Protein AF-0000000073467007 (afdb_homodimer)

Nearest PDB structures (foldseek):
  3umc-assembly2_D  TM=8.722E-01  e=7.192E-18  Pseudomonas aeruginosa
  8wmt-assembly1_B  TM=8.583E-01  e=3.186E-17  Bradyrhizobium mercantei
  3umg-assembly3_F  TM=8.492E-01  e=3.941E-17  Rhodococcus jostii RHA1
  3umc-assembly1_C  TM=8.334E-01  e=9.225E-17  Pseudomonas aeruginosa
  8wnh-assembly1_B  TM=8.546E-01  e=8.602E-16  Rhodococcus opacus

Foldseek 3Di:
DDPLLLVLLVQAAEEAEEPDLFFFDQLVLLLVLLLVLLVPWDFPDPLLSCLSNPQADSSVVSVQLVVQLVVVQVVCQVVQVPVLDFSLNSSLVSLLVCLQQPDADPPGPSSVSCVVPPSNVSSVRSNVGCDPVNSNVSSLSLLQTETDPCNQVLQVLCVVRHQYEYLYQHDDVSPVSHCVNHVHDHNDYHYCSNQRGHPPNLSSLVVVCVVVVADQVPRQQNYEYEYQDVSNLQSSVVSPYAYEHQAQRPDPDHADPVGDDPSHSYYDNGSNRSSVSHD/DDPLLLVLLVQAAEEAEEPDLFFFDQLVLLLVLLLVLLVPWDFPDPLLSCLSNPQADSSVVSVQLVVQLVVVQVVCQVVQVPVLDFSLNSSLVSLLVCLQQPDADPPGVSSVSCVVPPSNVSSVRSNVGCDPVNSNVSSLSLLQTETDPCNQVLQVLCVVRHQYEYLYQHDDVSPVSHCVNHVHDHPDYHYCSNQRGHPPNLSSLVVVCVVVVADQVPRQQNYEYEYQDVSNLQSSVVSPYAYEHQAQRPDPDHADPVGDDPSHSYYDNGSNRSSVSHD

Radius of gyration: 27.14 Å; Cα contacts (8 Å, |Δi|>4): 1003; chains: 2; bounding box: 66×91×52 Å

Solvent-accessible surface area (backbone atoms only — not comparable to full-atom values): 28987 Å² total; per-residue (Å²): 128,62,68,62,52,29,59,57,51,68,58,41,49,35,41,31,24,37,42,87,52,47,36,23,38,48,61,64,43,46,24,50,51,52,52,52,51,52,70,70,54,74,58,90,53,59,69,55,43,48,25,58,62,71,29,43,58,50,58,55,48,41,54,50,45,49,49,46,41,53,52,47,40,48,53,31,34,75,71,44,41,86,82,64,78,43,44,69,57,44,45,44,54,34,49,54,49,40,40,64,51,61,77,65,60,80,91,42,67,35,31,45,57,42,53,69,34,57,56,62,58,51,13,50,50,47,50,66,52,52,41,72,68,52,49,50,55,57,51,48,41,72,25,60,34,41,53,42,92,43,35,47,63,13,46,58,58,38,49,78,78,32,50,33,26,40,52,32,58,46,27,53,48,43,51,41,45,21,26,67,70,49,58,48,83,52,65,40,69,42,21,13,71,67,68,59,44,20,67,61,40,62,65,52,54,53,50,57,34,48,52,58,72,35,45,60,91,79,37,20,50,24,35,29,39,36,28,35,43,62,66,54,29,44,37,36,30,75,59,40,27,33,18,35,36,34,66,64,43,91,52,94,45,68,74,51,93,91,37,82,53,89,48,47,72,40,79,32,60,42,43,52,56,53,42,65,35,61,131,128,62,70,63,53,28,58,58,52,70,57,42,49,35,42,32,25,37,42,87,52,48,39,24,38,50,62,64,43,46,24,51,51,52,53,52,51,52,69,72,54,73,57,91,53,58,68,57,44,48,26,59,62,71,31,44,58,52,59,55,47,42,52,51,43,50,48,47,42,54,53,48,39,48,54,31,34,75,71,44,41,86,82,66,77,43,43,69,56,44,47,45,53,35,50,53,50,40,40,66,50,62,78,65,58,82,91,42,65,33,32,45,56,42,52,70,35,58,54,64,56,51,14,50,50,47,48,66,52,52,40,72,67,52,48,50,54,58,50,49,42,71,25,60,36,41,53,41,92,43,35,47,63,14,45,57,60,37,48,78,76,33,51,34,25,40,50,34,57,46,27,53,48,45,52,42,44,20,26,67,69,47,56,46,85,51,64,40,69,44,21,13,73,68,67,59,43,20,67,63,41,61,64,51,54,55,51,57,34,49,51,57,73,36,44,61,92,81,36,20,50,25,33,28,41,36,28,37,44,61,66,55,29,43,39,37,30,75,59,40,28,34,18,34,36,34,66,65,44,92,54,96,45,69,76,50,92,90,36,83,54,89,48,46,73,40,80,32,60,42,45,52,55,51,43,64,34,60,130

InterPro domains:
  IPR006439 HAD hydrolase, subfamily IA [TIGR01493] (119-238)
  IPR023198 Phosphoglycolate phosphatase-like, domain 2 [G3DSA:1.10.150.240] (53-128)
  IPR023214 HAD superfamily [G3DSA:3.40.50.1000] (129-279)
  IPR036412 HAD-like superfamily [SSF56784] (13-278)
  IPR051540 S-2-haloalkanoic acid dehalogenase [PTHR43316] (10-278)

Organism: Mycosarcoma maydis (NCBI:txid5270)

Secondary structure (DSSP, 8-state):
--HHHHHHHHT--EEEE--BTTTEEHHHHHHHHHHHHHHT---S-HHHHHIIIIIS-HHHHHHHHHHHHHHHHHHHHHHT-TT---HHHHHHHHHHHHHHT----TT-HHHHHHHHS-HHHHHHHHHHHS-HHHHHHHHHGGGGPEEPTTHHHHHHHHHTTSEEEEEESS-HHHHHHHHHHHT---SEEEEHHHHTS-TTSHHHHHHHHHTTT--HHHHGGGEEEEES-HHHHHHHHHTT-EEEEETTS-SS----TT-S-TT--EEESSHHHHHHT--/--HHHHHHHHT--EEEE--BTTTEEHHHHHHHHHHHHHHT---S-HHHHHIIIIIS-HHHHHHHHHHHHHHHHHHHHHHT-TT---HHHHHHHHHHHHHHT----TT-HHHHHHHHS-HHHHHHHHHHHS-HHHHHHHHHGGGGPEEPTTHHHHHHHHHTTSEEEEEESS-HHHHHHHHHHHT---SEEEEHHHHTS-TTSHHHHHHHHHTTT--HHHHGGGEEEEES-HHHHHHHHHTT-EEEEETTS-SS----TT-S-TT--EEESSHHHHHHT--

Structure (mmCIF, N/CA/C/O backbone):
data_AF-0000000073467007-model_v1
#
loop_
_entity.id
_entity.type
_entity.pdbx_description
1 polymer 'Haloacid dehalogenase, type II'
#
loop_
_atom_site.group_PDB
_atom_site.id
_atom_site.type_symbol
_atom_site.label_atom_id
_atom_site.label_alt_id
_atom_site.label_comp_id
_atom_site.label_asym_id
_atom_site.label_entity_id
_atom_site.label_seq_id
_atom_site.pdbx_PDB_ins_code
_atom_site.Cartn_x
_atom_site.Cartn_y
_atom_site.Cartn_z
_atom_site.occupancy
_atom_site.B_iso_or_equiv
_atom_site.auth_seq_id
_atom_site.auth_comp_id
_atom_site.auth_asym_id
_atom_site.auth_atom_id
_atom_site.pdbx_PDB_model_num
ATOM 1 N N . MET A 1 1 ? 30.719 -9.445 9.312 1 57.38 1 MET A N 1
ATOM 2 C CA . MET A 1 1 ? 29.938 -8.539 8.484 1 57.38 1 MET A CA 1
ATOM 3 C C . MET A 1 1 ? 30.828 -7.492 7.824 1 57.38 1 MET A C 1
ATOM 5 O O . MET A 1 1 ? 31.641 -6.848 8.5 1 57.38 1 MET A O 1
ATOM 9 N N . SER A 1 2 ? 30.812 -7.504 6.477 1 66.19 2 SER A N 1
ATOM 10 C CA . SER A 1 2 ? 31.812 -6.629 5.871 1 66.19 2 SER A CA 1
ATOM 11 C C . SER A 1 2 ? 31.484 -5.16 6.117 1 66.19 2 SER A C 1
ATOM 13 O O . SER A 1 2 ? 30.312 -4.773 6.121 1 66.19 2 SER A O 1
ATOM 15 N N . SER A 1 3 ? 32.344 -4.379 6.621 1 76.38 3 SER A N 1
ATOM 16 C CA . SER A 1 3 ? 32.25 -2.934 6.824 1 76.38 3 SER A CA 1
ATOM 17 C C . SER A 1 3 ? 31.641 -2.236 5.613 1 76.38 3 SER A C 1
ATOM 19 O O . SER A 1 3 ? 30.859 -1.297 5.766 1 76.38 3 SER A O 1
ATOM 21 N N . GLU A 1 4 ? 31.844 -2.85 4.547 1 80.12 4 GLU A N 1
ATOM 22 C CA . GLU A 1 4 ? 31.344 -2.238 3.318 1 80.12 4 GLU A CA 1
ATOM 23 C C . GLU A 1 4 ? 29.828 -2.385 3.209 1 80.12 4 GLU A C 1
ATOM 25 O O . GLU A 1 4 ? 29.125 -1.439 2.83 1 80.12 4 GLU A O 1
ATOM 30 N N . GLY A 1 5 ? 29.391 -3.492 3.584 1 82.88 5 GLY A N 1
ATOM 31 C CA . GLY A 1 5 ? 27.953 -3.732 3.547 1 82.88 5 GLY A CA 1
ATOM 32 C C . GLY A 1 5 ? 27.172 -2.818 4.469 1 82.88 5 GLY A C 1
ATOM 33 O O . GLY A 1 5 ? 26.125 -2.297 4.09 1 82.88 5 GLY A O 1
ATOM 34 N N . SER A 1 6 ? 27.734 -2.611 5.598 1 86.06 6 SER A N 1
ATOM 35 C CA . SER A 1 6 ? 27.094 -1.729 6.566 1 86.06 6 SER A CA 1
ATOM 36 C C . SER A 1 6 ? 27.062 -0.286 6.07 1 86.06 6 SER A C 1
ATOM 38 O O . SER A 1 6 ? 26.062 0.415 6.23 1 86.06 6 SER A O 1
ATOM 40 N N . SER A 1 7 ? 28.094 0.108 5.434 1 88.69 7 SER A N 1
ATOM 41 C CA . SER A 1 7 ? 28.172 1.463 4.898 1 88.69 7 SER A CA 1
ATOM 42 C C . SER A 1 7 ? 27.141 1.687 3.797 1 88.69 7 SER A C 1
ATOM 44 O O . SER A 1 7 ? 26.516 2.746 3.73 1 88.69 7 SER A O 1
ATOM 46 N N . ILE A 1 8 ? 26.953 0.688 3.012 1 92 8 ILE A N 1
ATOM 47 C CA . ILE A 1 8 ? 25.984 0.75 1.926 1 92 8 ILE A CA 1
ATOM 48 C C . ILE A 1 8 ? 24.578 0.887 2.5 1 92 8 ILE A C 1
ATOM 50 O O . ILE A 1 8 ? 23.812 1.766 2.092 1 92 8 ILE A O 1
ATOM 54 N N . MET A 1 9 ? 24.25 0.109 3.471 1 94.56 9 MET A N 1
ATOM 55 C CA . MET A 1 9 ? 22.891 0.047 4 1 94.56 9 MET A CA 1
ATOM 56 C C . MET A 1 9 ? 22.594 1.255 4.887 1 94.56 9 MET A C 1
ATOM 58 O O . MET A 1 9 ? 21.438 1.6 5.105 1 94.56 9 MET A O 1
ATOM 62 N N . ASP A 1 10 ? 23.641 1.955 5.344 1 93.19 10 ASP A N 1
ATOM 63 C CA . ASP A 1 10 ? 23.484 3.133 6.191 1 93.19 10 ASP A CA 1
ATOM 64 C C . ASP A 1 10 ? 22.828 4.277 5.418 1 93.19 10 ASP A C 1
ATOM 66 O O . ASP A 1 10 ? 22.219 5.164 6.016 1 93.19 10 ASP A O 1
ATOM 70 N N . ARG A 1 11 ? 22.938 4.273 4.09 1 94.31 11 ARG A N 1
ATOM 71 C CA . ARG A 1 11 ? 22.438 5.367 3.268 1 94.31 11 ARG A CA 1
ATOM 72 C C . ARG A 1 11 ? 21.031 5.055 2.756 1 94.31 11 ARG A C 1
ATOM 74 O O . ARG A 1 11 ? 20.391 5.91 2.145 1 94.31 11 ARG A O 1
ATOM 81 N N . VAL A 1 12 ? 20.578 3.824 2.963 1 97.81 12 VAL A N 1
ATOM 82 C CA . VAL A 1 12 ? 19.297 3.369 2.436 1 97.81 12 VAL A CA 1
ATOM 83 C C . VAL A 1 12 ? 18.172 3.77 3.393 1 97.81 12 VAL A C 1
ATOM 85 O O . VAL A 1 12 ? 18.328 3.684 4.613 1 97.81 12 VAL A O 1
ATOM 88 N N . GLU A 1 13 ? 17.062 4.191 2.791 1 98 13 GLU A N 1
ATOM 89 C CA . GLU A 1 13 ? 15.898 4.57 3.596 1 98 13 GLU A CA 1
ATOM 90 C C . GLU A 1 13 ? 14.695 3.676 3.297 1 98 13 GLU A C 1
ATOM 92 O O . GLU A 1 13 ? 13.867 3.424 4.172 1 98 13 GLU A O 1
ATOM 97 N N . VAL A 1 14 ? 14.586 3.254 2.055 1 98.81 14 VAL A N 1
ATOM 98 C CA . VAL A 1 14 ? 13.438 2.461 1.629 1 98.81 14 VAL A CA 1
ATOM 99 C C . VAL A 1 14 ? 13.914 1.175 0.96 1 98.81 14 VAL A C 1
ATOM 101 O O . VAL A 1 14 ? 14.789 1.207 0.092 1 98.81 14 VAL A O 1
ATOM 104 N N . LEU A 1 15 ? 13.422 0.056 1.396 1 98.88 15 LEU A N 1
ATOM 105 C CA . LEU A 1 15 ? 13.695 -1.235 0.774 1 98.88 15 LEU A CA 1
ATOM 106 C C . LEU A 1 15 ? 12.516 -1.686 -0.081 1 98.88 15 LEU A C 1
ATOM 108 O O . LEU A 1 15 ? 11.391 -1.796 0.414 1 98.88 15 LEU A O 1
ATOM 112 N N . TYR A 1 16 ? 12.727 -1.917 -1.341 1 98.94 16 TYR A N 1
ATOM 113 C CA . TYR A 1 16 ? 11.758 -2.486 -2.271 1 98.94 16 TYR A CA 1
ATOM 114 C C . TYR A 1 16 ? 12.07 -3.951 -2.555 1 98.94 16 TYR A C 1
ATOM 116 O O . TYR A 1 16 ? 13.18 -4.285 -2.975 1 98.94 16 TYR A O 1
ATOM 124 N N . PHE A 1 17 ? 11.102 -4.812 -2.414 1 98.94 17 PHE A N 1
ATOM 125 C CA . PHE A 1 17 ? 11.359 -6.242 -2.541 1 98.94 17 PHE A CA 1
ATOM 126 C C . PHE A 1 17 ? 10.672 -6.809 -3.773 1 98.94 17 PHE A C 1
ATOM 128 O O . PHE A 1 17 ? 9.477 -6.582 -3.98 1 98.94 17 PHE A O 1
ATOM 135 N N . ASP A 1 18 ? 11.422 -7.504 -4.555 1 98.69 18 ASP A N 1
ATOM 136 C CA . ASP A 1 18 ? 10.812 -8.555 -5.363 1 98.69 18 ASP A CA 1
ATOM 137 C C . ASP A 1 18 ? 10.156 -9.609 -4.48 1 98.69 18 ASP A C 1
ATOM 139 O O . ASP A 1 18 ? 10.633 -9.906 -3.383 1 98.69 18 ASP A O 1
ATOM 143 N N . VAL A 1 19 ? 9.062 -10.234 -5.031 1 98.69 19 VAL A N 1
ATOM 144 C CA . VAL A 1 19 ? 8.328 -11.102 -4.117 1 98.69 19 VAL A CA 1
ATOM 145 C C . VAL A 1 19 ? 8.43 -12.547 -4.582 1 98.69 19 VAL A C 1
ATOM 147 O O . VAL A 1 19 ? 8.961 -13.406 -3.863 1 98.69 19 VAL A O 1
ATOM 150 N N . PHE A 1 20 ? 8.023 -12.867 -5.781 1 97.62 20 PHE A N 1
ATOM 151 C CA . PHE A 1 20 ? 8.023 -14.234 -6.289 1 97.62 20 PHE A CA 1
ATOM 152 C C . PHE A 1 20 ? 9.453 -14.766 -6.406 1 97.62 20 PHE A C 1
ATOM 154 O O . PHE A 1 20 ? 10.25 -14.242 -7.184 1 97.62 20 PHE A O 1
ATOM 161 N N . GLY A 1 21 ? 9.742 -15.75 -5.648 1 97.19 21 GLY A N 1
ATOM 162 C CA . GLY A 1 21 ? 11.055 -16.359 -5.688 1 97.19 21 GLY A CA 1
ATOM 163 C C . GLY A 1 21 ? 12.047 -15.703 -4.746 1 97.19 21 GLY A C 1
ATOM 164 O O . GLY A 1 21 ? 13.047 -16.312 -4.359 1 97.19 21 GLY A O 1
ATOM 165 N N . THR A 1 22 ? 11.789 -14.469 -4.34 1 98.25 22 THR A N 1
ATOM 166 C CA . THR A 1 22 ? 12.68 -13.734 -3.451 1 98.25 22 THR A CA 1
ATOM 167 C C . THR A 1 22 ? 12.203 -13.836 -2.004 1 98.25 22 THR A C 1
ATOM 169 O O . THR A 1 22 ? 12.984 -14.195 -1.117 1 98.25 22 THR A O 1
ATOM 172 N N . VAL A 1 23 ? 10.961 -13.602 -1.778 1 98.75 23 VAL A N 1
ATOM 173 C CA . VAL A 1 23 ? 10.406 -13.594 -0.428 1 98.75 23 VAL A CA 1
ATOM 174 C C . VAL A 1 23 ? 9.633 -14.891 -0.186 1 98.75 23 VAL A C 1
ATOM 176 O O . VAL A 1 23 ? 9.57 -15.383 0.944 1 98.75 23 VAL A O 1
ATOM 179 N N . VAL A 1 24 ? 9.102 -15.445 -1.291 1 98.69 24 VAL A N 1
ATOM 180 C CA . VAL A 1 24 ? 8.258 -16.625 -1.178 1 98.69 24 VAL A CA 1
ATOM 181 C C . VAL A 1 24 ? 8.758 -17.719 -2.127 1 98.69 24 VAL A C 1
ATOM 183 O O . VAL A 1 24 ? 9.422 -17.422 -3.123 1 98.69 24 VAL A O 1
ATOM 186 N N . ASP A 1 25 ? 8.445 -18.938 -1.802 1 98.06 25 ASP A N 1
ATOM 187 C CA . ASP A 1 25 ? 8.781 -20.109 -2.609 1 98.06 25 ASP A CA 1
ATOM 188 C C . ASP A 1 25 ? 7.598 -20.531 -3.475 1 98.06 25 ASP A C 1
ATOM 190 O O . ASP A 1 25 ? 6.797 -21.375 -3.068 1 98.06 25 ASP A O 1
ATOM 194 N N . TYR A 1 26 ? 7.582 -20 -4.703 1 97.62 26 TYR A N 1
ATOM 195 C CA . TYR A 1 26 ? 6.43 -20.312 -5.547 1 97.62 26 TYR A CA 1
ATOM 196 C C . TYR A 1 26 ? 6.539 -21.719 -6.125 1 97.62 26 TYR A C 1
ATOM 198 O O . TYR A 1 26 ? 5.527 -22.375 -6.367 1 97.62 26 TYR A O 1
ATOM 206 N N . VAL A 1 27 ? 7.754 -22.203 -6.355 1 97.75 27 VAL A N 1
ATOM 207 C CA . VAL A 1 27 ? 7.926 -23.484 -7.012 1 97.75 27 VAL A CA 1
ATOM 208 C C . VAL A 1 27 ? 7.355 -24.594 -6.129 1 97.75 27 VAL A C 1
ATOM 210 O O . VAL A 1 27 ? 6.488 -25.359 -6.562 1 97.75 27 VAL A O 1
ATOM 213 N N . ASP A 1 28 ? 7.828 -24.672 -4.871 1 97.94 28 ASP A N 1
ATOM 214 C CA . ASP A 1 28 ? 7.367 -25.734 -3.988 1 97.94 28 ASP A CA 1
ATOM 215 C C . ASP A 1 28 ? 5.875 -25.594 -3.688 1 97.94 28 ASP A C 1
ATOM 217 O O . ASP A 1 28 ? 5.137 -26.578 -3.695 1 97.94 28 ASP A O 1
ATOM 221 N N . THR A 1 29 ? 5.402 -24.391 -3.42 1 98.62 29 THR A N 1
ATOM 222 C CA . THR A 1 29 ? 4.012 -24.172 -3.049 1 98.62 29 THR A CA 1
ATOM 223 C C . THR A 1 29 ? 3.076 -24.578 -4.184 1 98.62 29 THR A C 1
ATOM 225 O O . THR A 1 29 ? 2.115 -25.312 -3.969 1 98.62 29 THR A O 1
ATOM 228 N N . VAL A 1 30 ? 3.344 -24.125 -5.391 1 98.75 30 VAL A N 1
ATOM 229 C CA . VAL A 1 30 ? 2.477 -24.375 -6.539 1 98.75 30 VAL A CA 1
ATOM 230 C C . VAL A 1 30 ? 2.561 -25.844 -6.934 1 98.75 30 VAL A C 1
ATOM 232 O O . VAL A 1 30 ? 1.546 -26.469 -7.258 1 98.75 30 VAL A O 1
ATOM 235 N N . THR A 1 31 ? 3.779 -26.422 -6.902 1 98.5 31 THR A N 1
ATOM 236 C CA . THR A 1 31 ? 3.949 -27.844 -7.23 1 98.5 31 THR A CA 1
ATOM 237 C C . THR A 1 31 ? 3.141 -28.719 -6.277 1 98.5 31 THR A C 1
ATOM 239 O O . THR A 1 31 ? 2.465 -29.656 -6.711 1 98.5 31 THR A O 1
ATOM 242 N N . LYS A 1 32 ? 3.207 -28.406 -5.004 1 98.62 32 LYS A N 1
ATOM 243 C CA . LYS A 1 32 ? 2.43 -29.141 -4.012 1 98.62 32 LYS A CA 1
ATOM 244 C C . LYS A 1 32 ? 0.937 -29.062 -4.32 1 98.62 32 LYS A C 1
ATOM 246 O O . LYS A 1 32 ? 0.226 -30.062 -4.211 1 98.62 32 LYS A O 1
ATOM 251 N N . ALA A 1 33 ? 0.469 -27.875 -4.676 1 98.69 33 ALA A N 1
ATOM 252 C CA . ALA A 1 33 ? -0.945 -27.688 -4.992 1 98.69 33 ALA A CA 1
ATOM 253 C C . ALA A 1 33 ? -1.345 -28.516 -6.215 1 98.69 33 ALA A C 1
ATOM 255 O O . ALA A 1 33 ? -2.41 -29.125 -6.234 1 98.69 33 ALA A O 1
ATOM 256 N N . LEU A 1 34 ? -0.493 -28.547 -7.246 1 98.56 34 LEU A N 1
ATOM 257 C CA . LEU A 1 34 ? -0.749 -29.312 -8.453 1 98.56 34 LEU A CA 1
ATOM 258 C C . LEU A 1 34 ? -0.824 -30.812 -8.133 1 98.56 34 LEU A C 1
ATOM 260 O O . LEU A 1 34 ? -1.734 -31.5 -8.586 1 98.56 34 LEU A O 1
ATOM 264 N N . ARG A 1 35 ? 0.092 -31.25 -7.352 1 98.12 35 ARG A N 1
ATOM 265 C CA . ARG A 1 35 ? 0.129 -32.656 -6.961 1 98.12 35 ARG A CA 1
ATOM 266 C C . ARG A 1 35 ? -1.103 -33.031 -6.145 1 98.12 35 ARG A C 1
ATOM 268 O O . ARG A 1 35 ? -1.659 -34.125 -6.312 1 98.12 35 ARG A O 1
ATOM 275 N N . TRP A 1 36 ? -1.457 -32.156 -5.277 1 98.19 36 TRP A N 1
ATOM 276 C CA . TRP A 1 36 ? -2.656 -32.406 -4.484 1 98.19 36 TRP A CA 1
ATOM 277 C C . TRP A 1 36 ? -3.889 -32.5 -5.375 1 98.19 36 TRP A C 1
ATOM 279 O O . TRP A 1 36 ? -4.719 -33.406 -5.195 1 98.19 36 TRP A O 1
ATOM 289 N N . GLU A 1 37 ? -4.047 -31.594 -6.328 1 98 37 GLU A N 1
ATOM 290 C CA . GLU A 1 37 ? -5.219 -31.562 -7.195 1 98 37 GLU A CA 1
ATOM 291 C C . GLU A 1 37 ? -5.297 -32.812 -8.055 1 98 37 GLU A C 1
ATOM 293 O O . GLU A 1 37 ? -6.367 -33.406 -8.211 1 98 37 GLU A O 1
ATOM 298 N N . ILE A 1 38 ? -4.141 -33.25 -8.602 1 97.25 38 ILE A N 1
ATOM 299 C CA . ILE A 1 38 ? -4.172 -34.438 -9.484 1 97.25 38 ILE A CA 1
ATOM 300 C C . ILE A 1 38 ? -4.441 -35.688 -8.664 1 97.25 38 ILE A C 1
ATOM 302 O O . ILE A 1 38 ? -5.102 -36.625 -9.141 1 97.25 38 ILE A O 1
ATOM 306 N N . ALA A 1 39 ? -3.941 -35.75 -7.461 1 97.38 39 ALA A N 1
ATOM 307 C CA . ALA A 1 39 ? -4.184 -36.906 -6.582 1 97.38 39 ALA A CA 1
ATOM 308 C C . ALA A 1 39 ? -5.676 -37.062 -6.305 1 97.38 39 ALA A C 1
ATOM 310 O O . ALA A 1 39 ? -6.148 -38.188 -6.082 1 97.38 39 ALA A O 1
ATOM 311 N N . ASN A 1 40 ? -6.426 -35.969 -6.414 1 96.62 40 ASN A N 1
ATOM 312 C CA . ASN A 1 40 ? -7.844 -36 -6.078 1 96.62 40 ASN A CA 1
ATOM 313 C C . ASN A 1 40 ? -8.719 -35.875 -7.324 1 96.62 40 ASN A C 1
ATOM 315 O O . ASN A 1 40 ? -9.914 -35.625 -7.227 1 96.62 40 ASN A O 1
ATOM 319 N N . THR A 1 41 ? -8.133 -36 -8.414 1 95.94 41 THR A N 1
ATOM 320 C CA . THR A 1 41 ? -8.828 -35.906 -9.695 1 95.94 41 THR A CA 1
ATOM 321 C C . THR A 1 41 ? -9.305 -37.281 -10.156 1 95.94 41 THR A C 1
ATOM 323 O O . THR A 1 41 ? -8.648 -38.312 -9.898 1 95.94 41 THR A O 1
ATOM 326 N N . ALA A 1 42 ? -10.406 -37.375 -10.852 1 95.12 42 ALA A N 1
ATOM 327 C CA . ALA A 1 42 ? -10.906 -38.594 -11.484 1 95.12 42 ALA A CA 1
ATOM 328 C C . ALA A 1 42 ? -10.773 -38.5 -13.008 1 95.12 42 ALA A C 1
ATOM 330 O O . ALA A 1 42 ? -11.242 -37.562 -13.625 1 95.12 42 ALA A O 1
ATOM 331 N N . ILE A 1 43 ? -10.125 -39.531 -13.508 1 94.69 43 ILE A N 1
ATOM 332 C CA . ILE A 1 43 ? -10 -39.688 -14.945 1 94.69 43 ILE A CA 1
ATOM 333 C C . ILE A 1 43 ? -10.391 -41.125 -15.328 1 94.69 43 ILE A C 1
ATOM 335 O O . ILE A 1 43 ? -10.008 -42.094 -14.664 1 94.69 43 ILE A O 1
ATOM 339 N N . ALA A 1 44 ? -11.156 -41.25 -16.391 1 92.5 44 ALA A N 1
ATOM 340 C CA . ALA A 1 44 ? -11.719 -42.531 -16.781 1 92.5 44 ALA A CA 1
ATOM 341 C C . ALA A 1 44 ? -10.625 -43.531 -17.094 1 92.5 44 ALA A C 1
ATOM 343 O O . ALA A 1 44 ? -10.703 -44.688 -16.703 1 92.5 44 ALA A O 1
ATOM 344 N N . ASP A 1 45 ? -9.648 -43.156 -17.844 1 92.38 45 ASP A N 1
ATOM 345 C CA . ASP A 1 45 ? -8.531 -44.031 -18.188 1 92.38 45 ASP A CA 1
ATOM 346 C C . ASP A 1 45 ? -7.535 -44.125 -17.031 1 92.38 45 ASP A C 1
ATOM 348 O O . ASP A 1 45 ? -6.754 -43.188 -16.797 1 92.38 45 ASP A O 1
ATOM 352 N N . ALA A 1 46 ? -7.438 -45.25 -16.438 1 92.19 46 ALA A N 1
ATOM 353 C CA . ALA A 1 46 ? -6.617 -45.469 -15.242 1 92.19 46 ALA A CA 1
ATOM 354 C C . ALA A 1 46 ? -5.133 -45.312 -15.562 1 92.19 46 ALA A C 1
ATOM 356 O O . ALA A 1 46 ? -4.348 -44.875 -14.727 1 92.19 46 ALA A O 1
ATOM 357 N N . SER A 1 47 ? -4.816 -45.719 -16.719 1 90 47 SER A N 1
ATOM 358 C CA . SER A 1 47 ? -3.41 -45.656 -17.094 1 90 47 SER A CA 1
ATOM 359 C C . SER A 1 47 ? -2.953 -44.219 -17.266 1 90 47 SER A C 1
ATOM 361 O O . SER A 1 47 ? -1.831 -43.875 -16.891 1 90 47 SER A O 1
ATOM 363 N N . VAL A 1 48 ? -3.809 -43.406 -17.781 1 91.62 48 VAL A N 1
ATOM 364 C CA . VAL A 1 48 ? -3.52 -42 -17.938 1 91.62 48 VAL A CA 1
ATOM 365 C C . VAL A 1 48 ? -3.441 -41.312 -16.562 1 91.62 48 VAL A C 1
ATOM 367 O O . VAL A 1 48 ? -2.525 -40.531 -16.297 1 91.62 48 VAL A O 1
ATOM 370 N N . LEU A 1 49 ? -4.344 -41.688 -15.734 1 93.94 49 LEU A N 1
ATOM 371 C CA . LEU A 1 49 ? -4.367 -41.125 -14.391 1 93.94 49 LEU A CA 1
ATOM 372 C C . LEU A 1 49 ? -3.098 -41.469 -13.633 1 93.94 49 LEU A C 1
ATOM 374 O O . LEU A 1 49 ? -2.496 -40.625 -12.984 1 93.94 49 LEU A O 1
ATOM 378 N N . GLN A 1 50 ? -2.719 -42.688 -13.688 1 91.62 50 GLN A N 1
ATOM 379 C CA . GLN A 1 50 ? -1.515 -43.156 -13 1 91.62 50 GLN A CA 1
ATOM 380 C C . GLN A 1 50 ? -0.276 -42.438 -13.516 1 91.62 50 GLN A C 1
ATOM 382 O O . GLN A 1 50 ? 0.599 -42.062 -12.734 1 91.62 50 GLN A O 1
ATOM 387 N N . ALA A 1 51 ? -0.227 -42.25 -14.805 1 90.25 51 ALA A N 1
ATOM 388 C CA . ALA A 1 51 ? 0.901 -41.531 -15.406 1 90.25 51 ALA A CA 1
ATOM 389 C C . ALA A 1 51 ? 0.985 -40.094 -14.898 1 90.25 51 ALA A C 1
ATOM 391 O O . ALA A 1 51 ? 2.072 -39.594 -14.594 1 90.25 51 ALA A O 1
ATOM 392 N N . LEU A 1 52 ? -0.156 -39.438 -14.773 1 93.69 52 LEU A N 1
ATOM 393 C CA . LEU A 1 52 ? -0.202 -38.062 -14.328 1 93.69 52 LEU A CA 1
ATOM 394 C C . LEU A 1 52 ? 0.116 -37.938 -12.844 1 93.69 52 LEU A C 1
ATOM 396 O O . LEU A 1 52 ? 0.729 -36.969 -12.398 1 93.69 52 LEU A O 1
ATOM 400 N N . GLN A 1 53 ? -0.262 -38.969 -12.117 1 94.12 53 GLN A N 1
ATOM 401 C CA . GLN A 1 53 ? -0.094 -38.938 -10.664 1 94.12 53 GLN A CA 1
ATOM 402 C C . GLN A 1 53 ? 1.319 -39.344 -10.266 1 94.12 53 GLN A C 1
ATOM 404 O O . GLN A 1 53 ? 1.891 -38.781 -9.328 1 94.12 53 GLN A O 1
ATOM 409 N N . GLN A 1 54 ? 1.902 -40.219 -11.023 1 90.69 54 GLN A N 1
ATOM 410 C CA . GLN A 1 54 ? 3.125 -40.844 -10.531 1 90.69 54 GLN A CA 1
ATOM 411 C C . GLN A 1 54 ? 4.324 -40.469 -11.398 1 90.69 54 GLN A C 1
ATOM 413 O O . GLN A 1 54 ? 5.453 -40.438 -10.914 1 90.69 54 GLN A O 1
ATOM 418 N N . ASP A 1 55 ? 4.082 -40.25 -12.625 1 88.62 55 ASP A N 1
ATOM 419 C CA . ASP A 1 55 ? 5.211 -40.156 -13.547 1 88.62 55 ASP A CA 1
ATOM 420 C C . ASP A 1 55 ? 5.43 -38.719 -14.016 1 88.62 55 ASP A C 1
ATOM 422 O O . ASP A 1 55 ? 6.562 -38.312 -14.281 1 88.62 55 ASP A O 1
ATOM 426 N N . TYR A 1 56 ? 4.371 -38 -14.203 1 92.81 56 TYR A N 1
ATOM 427 C CA . TYR A 1 56 ? 4.469 -36.656 -14.758 1 92.81 56 TYR A CA 1
ATOM 428 C C . TYR A 1 56 ? 5.23 -35.719 -13.82 1 92.81 56 TYR A C 1
ATOM 430 O O . TYR A 1 56 ? 5.023 -35.781 -12.602 1 92.81 56 TYR A O 1
ATOM 438 N N . ASP A 1 57 ? 6.113 -34.844 -14.328 1 94.19 57 ASP A N 1
ATOM 439 C CA . ASP A 1 57 ? 6.922 -33.875 -13.562 1 94.19 57 ASP A CA 1
ATOM 440 C C . ASP A 1 57 ? 6.156 -32.594 -13.305 1 94.19 57 ASP A C 1
ATOM 442 O O . ASP A 1 57 ? 6.34 -31.609 -14.023 1 94.19 57 ASP A O 1
ATOM 446 N N . TRP A 1 58 ? 5.473 -32.562 -12.242 1 96.25 58 TRP A N 1
ATOM 447 C CA . TRP A 1 58 ? 4.648 -31.422 -11.914 1 96.25 58 TRP A CA 1
ATOM 448 C C . TRP A 1 58 ? 5.512 -30.219 -11.547 1 96.25 58 TRP A C 1
ATOM 450 O O . TRP A 1 58 ? 5.07 -29.062 -11.656 1 96.25 58 TRP A O 1
ATOM 460 N N . ARG A 1 59 ? 6.691 -30.422 -11.062 1 96.25 59 ARG A N 1
ATOM 461 C CA . ARG A 1 59 ? 7.613 -29.312 -10.852 1 96.25 59 ARG A CA 1
ATOM 462 C C . ARG A 1 59 ? 7.949 -28.625 -12.164 1 96.25 59 ARG A C 1
ATOM 464 O O . ARG A 1 59 ? 8.016 -27.391 -12.227 1 96.25 59 ARG A O 1
ATOM 471 N N . TYR A 1 60 ? 8.18 -29.453 -13.18 1 95.5 60 TYR A N 1
ATOM 472 C CA . TYR A 1 60 ? 8.445 -28.875 -14.5 1 95.5 60 TYR A CA 1
ATOM 473 C C . TYR A 1 60 ? 7.246 -28.078 -15 1 95.5 60 TYR A C 1
ATOM 475 O O . TYR A 1 60 ? 7.41 -27.016 -15.594 1 95.5 60 TYR A O 1
ATOM 483 N N . PHE A 1 61 ? 6 -28.609 -14.781 1 96.88 61 PHE A N 1
ATOM 484 C CA . PHE A 1 61 ? 4.785 -27.875 -15.109 1 96.88 61 PHE A CA 1
ATOM 485 C C . PHE A 1 61 ? 4.793 -26.5 -14.453 1 96.88 61 PHE A C 1
ATOM 487 O O . PHE A 1 61 ? 4.527 -25.484 -15.109 1 96.88 61 PHE A O 1
ATOM 494 N N . THR A 1 62 ? 5.152 -26.391 -13.164 1 98 62 THR A N 1
ATOM 495 C CA . THR A 1 62 ? 5.23 -25.141 -12.414 1 98 62 THR A CA 1
ATOM 496 C C . THR A 1 62 ? 6.23 -24.188 -13.055 1 98 62 THR A C 1
ATOM 498 O O . THR A 1 62 ? 5.945 -23 -13.227 1 98 62 THR A O 1
ATOM 501 N N . LEU A 1 63 ? 7.383 -24.688 -13.391 1 96.62 63 LEU A N 1
ATOM 502 C CA . LEU A 1 63 ? 8.422 -23.859 -13.992 1 96.62 63 LEU A CA 1
ATOM 503 C C . LEU A 1 63 ? 7.969 -23.297 -15.336 1 96.62 63 LEU A C 1
ATOM 505 O O . LEU A 1 63 ? 8.242 -22.141 -15.656 1 96.62 63 LEU A O 1
ATOM 509 N N . MET A 1 64 ? 7.238 -24.141 -16.078 1 96.69 64 MET A N 1
ATOM 510 C CA . MET A 1 64 ? 6.715 -23.672 -17.359 1 96.69 64 MET A CA 1
ATOM 511 C C . MET A 1 64 ? 5.621 -22.625 -17.156 1 96.69 64 MET A C 1
ATOM 513 O O . MET A 1 64 ? 5.508 -21.688 -17.922 1 96.69 64 MET A O 1
ATOM 517 N N . TRP A 1 65 ? 4.789 -22.859 -16.141 1 98.31 65 TRP A N 1
ATOM 518 C CA . TRP A 1 65 ? 3.777 -21.875 -15.766 1 98.31 65 TRP A CA 1
ATOM 519 C C . TRP A 1 65 ? 4.414 -20.531 -15.477 1 98.31 65 TRP A C 1
ATOM 521 O O . TRP A 1 65 ? 3.967 -19.5 -15.992 1 98.31 65 TRP A O 1
ATOM 531 N N . ARG A 1 66 ? 5.484 -20.516 -14.742 1 96.44 66 ARG A N 1
ATOM 532 C CA . ARG A 1 66 ? 6.223 -19.312 -14.406 1 96.44 66 ARG A CA 1
ATOM 533 C C . ARG A 1 66 ? 6.879 -18.703 -15.648 1 96.44 66 ARG A C 1
ATOM 535 O O . ARG A 1 66 ? 6.93 -17.484 -15.789 1 96.44 66 ARG A O 1
ATOM 542 N N . GLN A 1 67 ? 7.379 -19.547 -16.484 1 95.5 67 GLN A N 1
ATOM 543 C CA . GLN A 1 67 ? 8.008 -19.062 -17.703 1 95.5 67 GLN A CA 1
ATOM 544 C C . GLN A 1 67 ? 7.02 -18.297 -18.562 1 95.5 67 GLN A C 1
ATOM 546 O O . GLN A 1 67 ? 7.363 -17.25 -19.125 1 95.5 67 GLN A O 1
ATOM 551 N N . GLN A 1 68 ? 5.84 -18.812 -18.656 1 96.38 68 GLN A N 1
ATOM 552 C CA . GLN A 1 68 ? 4.809 -18.125 -19.422 1 96.38 68 GLN A CA 1
ATOM 553 C C . GLN A 1 68 ? 4.488 -16.75 -18.812 1 96.38 68 GLN A C 1
ATOM 555 O O . GLN A 1 68 ? 4.301 -15.773 -19.531 1 96.38 68 GLN A O 1
ATOM 560 N N . TYR A 1 69 ? 4.391 -16.734 -17.562 1 95.44 69 TYR A N 1
ATOM 561 C CA . TYR A 1 69 ? 4.211 -15.5 -16.812 1 95.44 69 TYR A CA 1
ATOM 562 C C . TYR A 1 69 ? 5.309 -14.5 -17.141 1 95.44 69 TYR A C 1
ATOM 564 O O . TYR A 1 69 ? 5.031 -13.328 -17.422 1 95.44 69 TYR A O 1
ATOM 572 N N . LYS A 1 70 ? 6.555 -14.891 -17.125 1 94.44 70 LYS A N 1
ATOM 573 C CA . LYS A 1 70 ? 7.695 -14.016 -17.391 1 94.44 70 LYS A CA 1
ATOM 574 C C . LYS A 1 70 ? 7.652 -13.453 -18.812 1 94.44 70 LYS A C 1
ATOM 576 O O . LYS A 1 70 ? 7.91 -12.266 -19.016 1 94.44 70 LYS A O 1
ATOM 581 N N . LEU A 1 71 ? 7.316 -14.297 -19.719 1 95.5 71 LEU A N 1
ATOM 582 C CA . LEU A 1 71 ? 7.219 -13.875 -21.109 1 95.5 71 LEU A CA 1
ATOM 583 C C . LEU A 1 71 ? 6.125 -12.828 -21.297 1 95.5 71 LEU A C 1
ATOM 585 O O . LEU A 1 71 ? 6.324 -11.828 -21.984 1 95.5 71 LEU A O 1
ATOM 589 N N . GLU A 1 72 ? 5.074 -13.07 -20.656 1 96.62 72 GLU A N 1
ATOM 590 C CA . GLU A 1 72 ? 3.934 -12.172 -20.797 1 96.62 72 GLU A CA 1
ATOM 591 C C . GLU A 1 72 ? 4.199 -10.82 -20.141 1 96.62 72 GLU A C 1
ATOM 593 O O . GLU A 1 72 ? 3.83 -9.773 -20.688 1 96.62 72 GLU A O 1
ATOM 598 N N . THR A 1 73 ? 4.766 -10.781 -18.938 1 96.69 73 THR A N 1
ATOM 599 C CA . THR A 1 73 ? 5.086 -9.523 -18.281 1 96.69 73 THR A CA 1
ATOM 600 C C . THR A 1 73 ? 6.074 -8.711 -19.109 1 96.69 73 THR A C 1
ATOM 602 O O . THR A 1 73 ? 5.934 -7.492 -19.234 1 96.69 73 THR A O 1
ATOM 605 N N . LYS A 1 74 ? 7.055 -9.398 -19.688 1 94.38 74 LYS A N 1
ATOM 606 C CA . LYS A 1 74 ? 8.008 -8.703 -20.547 1 94.38 74 LYS A CA 1
ATOM 607 C C . LYS A 1 74 ? 7.316 -8.094 -21.75 1 94.38 74 LYS A C 1
ATOM 609 O O . LYS A 1 74 ? 7.547 -6.93 -22.094 1 94.38 74 LYS A O 1
ATOM 614 N N . ARG A 1 75 ? 6.496 -8.867 -22.391 1 95.5 75 ARG A N 1
ATOM 615 C CA . ARG A 1 75 ? 5.758 -8.383 -23.562 1 95.5 75 ARG A CA 1
ATOM 616 C C . ARG A 1 75 ? 4.914 -7.168 -23.203 1 95.5 75 ARG A C 1
ATOM 618 O O . ARG A 1 75 ? 4.945 -6.156 -23.906 1 95.5 75 ARG A O 1
ATOM 625 N N . LEU A 1 76 ? 4.207 -7.254 -22.156 1 94.81 76 LEU A N 1
ATOM 626 C CA . LEU A 1 76 ? 3.283 -6.191 -21.766 1 94.81 76 LEU A CA 1
ATOM 627 C C . LEU A 1 76 ? 4.043 -4.953 -21.297 1 94.81 76 LEU A C 1
ATOM 629 O O . LEU A 1 76 ? 3.588 -3.828 -21.516 1 94.81 76 LEU A O 1
ATOM 633 N N . ALA A 1 77 ? 5.16 -5.152 -20.641 1 92.94 77 ALA A N 1
ATOM 634 C CA . ALA A 1 77 ? 6.012 -4.02 -20.281 1 92.94 77 ALA A CA 1
ATOM 635 C C . ALA A 1 77 ? 6.434 -3.244 -21.531 1 92.94 77 ALA A C 1
ATOM 637 O O . ALA A 1 77 ? 6.473 -2.012 -21.516 1 92.94 77 ALA A O 1
ATOM 638 N N . ASP A 1 78 ? 6.688 -3.943 -22.594 1 93.12 78 ASP A N 1
ATOM 639 C CA . ASP A 1 78 ? 7.172 -3.346 -23.828 1 93.12 78 ASP A CA 1
ATOM 640 C C . ASP A 1 78 ? 6.078 -2.525 -24.516 1 93.12 78 ASP A C 1
ATOM 642 O O . ASP A 1 78 ? 6.355 -1.487 -25.109 1 93.12 78 ASP A O 1
ATOM 646 N N . ILE A 1 79 ? 4.832 -2.949 -24.328 1 93.38 79 ILE A N 1
ATOM 647 C CA . ILE A 1 79 ? 3.775 -2.283 -25.094 1 93.38 79 ILE A CA 1
ATOM 648 C C . ILE A 1 79 ? 2.953 -1.396 -24.156 1 93.38 79 ILE A C 1
ATOM 650 O O . ILE A 1 79 ? 2.025 -0.714 -24.594 1 93.38 79 ILE A O 1
ATOM 654 N N . GLY A 1 80 ? 3.189 -1.502 -22.891 1 90.25 80 GLY A N 1
ATOM 655 C CA . GLY A 1 80 ? 2.568 -0.592 -21.953 1 90.25 80 GLY A CA 1
ATOM 656 C C . GLY A 1 80 ? 1.3 -1.149 -21.328 1 90.25 80 GLY A C 1
ATOM 657 O O . GLY A 1 80 ? 0.521 -0.409 -20.719 1 90.25 80 GLY A O 1
ATOM 658 N N . ASN A 1 81 ? 0.959 -2.352 -21.562 1 93.38 81 ASN A N 1
ATOM 659 C CA . ASN A 1 81 ? -0.17 -3.064 -20.969 1 93.38 81 ASN A CA 1
ATOM 660 C C . ASN A 1 81 ? -1.469 -2.277 -21.125 1 93.38 81 ASN A C 1
ATOM 662 O O . ASN A 1 81 ? -2.16 -2.02 -20.141 1 93.38 81 ASN A O 1
ATOM 666 N N . PRO A 1 82 ? -1.876 -1.937 -22.234 1 92.19 82 PRO A N 1
ATOM 667 C CA . PRO A 1 82 ? -3.037 -1.07 -22.453 1 92.19 82 PRO A CA 1
ATOM 668 C C . PRO A 1 82 ? -4.328 -1.663 -21.891 1 92.19 82 PRO A C 1
ATOM 670 O O . PRO A 1 82 ? -5.234 -0.921 -21.5 1 92.19 82 PRO A O 1
ATOM 673 N N . ASP A 1 83 ? -4.387 -2.979 -21.844 1 93.31 83 ASP A N 1
ATOM 674 C CA . ASP A 1 83 ? -5.613 -3.635 -21.391 1 93.31 83 ASP A CA 1
ATOM 675 C C . ASP A 1 83 ? -5.578 -3.9 -19.891 1 93.31 83 ASP A C 1
ATOM 677 O O . ASP A 1 83 ? -6.504 -4.496 -19.344 1 93.31 83 ASP A O 1
ATOM 681 N N . LYS A 1 84 ? -4.488 -3.551 -19.203 1 93.75 84 LYS A N 1
ATOM 682 C CA . LYS A 1 84 ? -4.34 -3.664 -17.75 1 93.75 84 LYS A CA 1
ATOM 683 C C . LYS A 1 84 ? -4.488 -5.113 -17.297 1 93.75 84 LYS A C 1
ATOM 685 O O . LYS A 1 84 ? -5.219 -5.395 -16.344 1 93.75 84 LYS A O 1
ATOM 690 N N . VAL A 1 85 ? -3.85 -5.973 -18.031 1 96.44 85 VAL A N 1
ATOM 691 C CA . VAL A 1 85 ? -3.848 -7.395 -17.688 1 96.44 85 VAL A CA 1
ATOM 692 C C . VAL A 1 85 ? -3.105 -7.609 -16.375 1 96.44 85 VAL A C 1
ATOM 694 O O . VAL A 1 85 ? -2.02 -7.062 -16.172 1 96.44 85 VAL A O 1
ATOM 697 N N . THR A 1 86 ? -3.74 -8.344 -15.469 1 97.31 86 THR A N 1
ATOM 698 C CA . THR A 1 86 ? -3.129 -8.617 -14.172 1 97.31 86 THR A CA 1
ATOM 699 C C . THR A 1 86 ? -2.383 -9.953 -14.203 1 97.31 86 THR A C 1
ATOM 701 O O . THR A 1 86 ? -2.576 -10.758 -15.117 1 97.31 86 THR A O 1
ATOM 704 N N . VAL A 1 87 ? -1.578 -10.156 -13.211 1 97.88 87 VAL A N 1
ATOM 705 C CA . VAL A 1 87 ? -0.827 -11.398 -13.094 1 97.88 87 VAL A CA 1
ATOM 706 C C . VAL A 1 87 ? -1.788 -12.562 -12.867 1 97.88 87 VAL A C 1
ATOM 708 O O . VAL A 1 87 ? -1.556 -13.672 -13.352 1 97.88 87 VAL A O 1
ATOM 711 N N . ASP A 1 88 ? -2.865 -12.344 -12.172 1 98.31 88 ASP A N 1
ATOM 712 C CA . ASP A 1 88 ? -3.895 -13.367 -12.023 1 98.31 88 ASP A CA 1
ATOM 713 C C . ASP A 1 88 ? -4.414 -13.836 -13.383 1 98.31 88 ASP A C 1
ATOM 715 O O . ASP A 1 88 ? -4.551 -15.039 -13.617 1 98.31 88 ASP A O 1
ATOM 719 N N . GLN A 1 89 ? -4.688 -12.867 -14.219 1 97.94 89 GLN A N 1
ATOM 720 C CA . GLN A 1 89 ? -5.188 -13.188 -15.555 1 97.94 89 GLN A CA 1
ATOM 721 C C . GLN A 1 89 ? -4.125 -13.898 -16.391 1 97.94 89 GLN A C 1
ATOM 723 O O . GLN A 1 89 ? -4.43 -14.852 -17.109 1 97.94 89 GLN A O 1
ATOM 728 N N . MET A 1 90 ? -2.893 -13.469 -16.266 1 98.19 90 MET A N 1
ATOM 729 C CA . MET A 1 90 ? -1.78 -14.102 -16.969 1 98.19 90 MET A CA 1
ATOM 730 C C . MET A 1 90 ? -1.626 -15.555 -16.531 1 98.19 90 MET A C 1
ATOM 732 O O . MET A 1 90 ? -1.457 -16.438 -17.375 1 98.19 90 MET A O 1
ATOM 736 N N . HIS A 1 91 ? -1.691 -15.727 -15.227 1 98.69 91 HIS A N 1
ATOM 737 C CA . HIS A 1 91 ? -1.526 -17.078 -14.688 1 98.69 91 HIS A CA 1
ATOM 738 C C . HIS A 1 91 ? -2.656 -17.984 -15.141 1 98.69 91 HIS A C 1
ATOM 740 O O . HIS A 1 91 ? -2.416 -19.141 -15.5 1 98.69 91 HIS A O 1
ATOM 746 N N . MET A 1 92 ? -3.871 -17.516 -15.164 1 98.62 92 MET A N 1
ATOM 747 C CA . MET A 1 92 ? -4.992 -18.328 -15.609 1 98.62 92 MET A CA 1
ATOM 748 C C . MET A 1 92 ? -4.84 -18.703 -17.078 1 98.62 92 MET A C 1
ATOM 750 O O . MET A 1 92 ? -5.023 -19.875 -17.453 1 98.62 92 MET A O 1
ATOM 754 N N . ASN A 1 93 ? -4.5 -17.734 -17.891 1 98.25 93 ASN A N 1
ATOM 755 C CA . ASN A 1 93 ? -4.281 -18 -19.297 1 98.25 93 ASN A CA 1
ATOM 756 C C . ASN A 1 93 ? -3.164 -19.016 -19.516 1 98.25 93 ASN A C 1
ATOM 758 O O . ASN A 1 93 ? -3.289 -19.906 -20.344 1 98.25 93 ASN A O 1
ATOM 762 N N . ALA A 1 94 ? -2.076 -18.844 -18.812 1 98.56 94 ALA A N 1
ATOM 763 C CA . ALA A 1 94 ? -0.952 -19.766 -18.891 1 98.56 94 ALA A CA 1
ATOM 764 C C . ALA A 1 94 ? -1.366 -21.172 -18.469 1 98.56 94 ALA A C 1
ATOM 766 O O . ALA A 1 94 ? -1.009 -22.156 -19.125 1 98.56 94 ALA A O 1
ATOM 767 N N . LEU A 1 95 ? -2.129 -21.25 -17.375 1 98.75 95 LEU A N 1
ATOM 768 C CA . LEU A 1 95 ? -2.611 -22.547 -16.891 1 98.75 95 LEU A CA 1
ATOM 769 C C . LEU A 1 95 ? -3.406 -23.266 -17.984 1 98.75 95 LEU A C 1
ATOM 771 O O . LEU A 1 95 ? -3.166 -24.438 -18.25 1 98.75 95 LEU A O 1
ATOM 775 N N . ASN A 1 96 ? -4.316 -22.547 -18.609 1 98.38 96 ASN A N 1
ATOM 776 C CA . ASN A 1 96 ? -5.148 -23.125 -19.656 1 98.38 96 ASN A CA 1
ATOM 777 C C . ASN A 1 96 ? -4.305 -23.609 -20.828 1 98.38 96 ASN A C 1
ATOM 779 O O . ASN A 1 96 ? -4.547 -24.703 -21.359 1 98.38 96 ASN A O 1
ATOM 783 N N . ARG A 1 97 ? -3.336 -22.891 -21.203 1 97.56 97 ARG A N 1
ATOM 784 C CA . ARG A 1 97 ? -2.459 -23.281 -22.297 1 97.56 97 ARG A CA 1
ATOM 785 C C . ARG A 1 97 ? -1.656 -24.516 -21.938 1 97.56 97 ARG A C 1
ATOM 787 O O . ARG A 1 97 ? -1.503 -25.422 -22.766 1 97.56 97 ARG A O 1
ATOM 794 N N . LEU A 1 98 ? -1.134 -24.547 -20.75 1 97.62 98 LEU A N 1
ATOM 795 C CA . LEU A 1 98 ? -0.285 -25.656 -20.312 1 97.62 98 LEU A CA 1
ATOM 796 C C . LEU A 1 98 ? -1.089 -26.953 -20.203 1 97.62 98 LEU A C 1
ATOM 798 O O . LEU A 1 98 ? -0.574 -28.031 -20.484 1 97.62 98 LEU A O 1
ATOM 802 N N . ILE A 1 99 ? -2.348 -26.828 -19.75 1 97.12 99 ILE A N 1
ATOM 803 C CA . ILE A 1 99 ? -3.225 -27.984 -19.688 1 97.12 99 ILE A CA 1
ATOM 804 C C . ILE A 1 99 ? -3.5 -28.5 -21.094 1 97.12 99 ILE A C 1
ATOM 806 O O . ILE A 1 99 ? -3.471 -29.703 -21.344 1 97.12 99 ILE A O 1
ATOM 810 N N . ALA A 1 100 ? -3.697 -27.578 -22.031 1 95.12 100 ALA A N 1
ATOM 811 C CA . ALA A 1 100 ? -4.031 -27.922 -23.422 1 95.12 100 ALA A CA 1
ATOM 812 C C . ALA A 1 100 ? -2.832 -28.531 -24.125 1 95.12 100 ALA A C 1
ATOM 814 O O . ALA A 1 100 ? -2.996 -29.375 -25.031 1 95.12 100 ALA A O 1
ATOM 815 N N . ASP A 1 101 ? -1.7 -28.125 -23.766 1 93.06 101 ASP A N 1
ATOM 816 C CA . ASP A 1 101 ? -0.447 -28.625 -24.328 1 93.06 101 ASP A CA 1
ATOM 817 C C . ASP A 1 101 ? 0.56 -28.938 -23.219 1 93.06 101 ASP A C 1
ATOM 819 O O . ASP A 1 101 ? 1.478 -28.156 -22.969 1 93.06 101 ASP A O 1
ATOM 823 N N . LEU A 1 102 ? 0.449 -30.062 -22.641 1 93.31 102 LEU A N 1
ATOM 824 C CA . LEU A 1 102 ? 1.223 -30.469 -21.469 1 93.31 102 LEU A CA 1
ATOM 825 C C . LEU A 1 102 ? 2.717 -30.469 -21.781 1 93.31 102 LEU A C 1
ATOM 827 O O . LEU A 1 102 ? 3.168 -31.141 -22.703 1 93.31 102 LEU A O 1
ATOM 831 N N . PRO A 1 103 ? 3.445 -29.719 -21.016 1 92.06 103 PRO A N 1
ATOM 832 C CA . PRO A 1 103 ? 4.887 -29.719 -21.266 1 92.06 103 PRO A CA 1
ATOM 833 C C . PRO A 1 103 ? 5.594 -30.953 -20.734 1 92.06 103 PRO A C 1
ATOM 835 O O . PRO A 1 103 ? 5.258 -31.438 -19.641 1 92.06 103 PRO A O 1
ATOM 838 N N . LEU A 1 104 ? 6.52 -31.469 -21.438 1 89.88 104 LEU A N 1
ATOM 839 C CA . LEU A 1 104 ? 7.328 -32.594 -21.016 1 89.88 104 LEU A CA 1
ATOM 840 C C . LEU A 1 104 ? 8.781 -32.188 -20.812 1 89.88 104 LEU A C 1
ATOM 842 O O . LEU A 1 104 ? 9.367 -31.531 -21.672 1 89.88 104 LEU A O 1
ATOM 846 N N . ALA A 1 105 ? 9.219 -32.531 -19.578 1 88.19 105 ALA A N 1
ATOM 847 C CA . ALA A 1 105 ? 10.617 -32.219 -19.297 1 88.19 105 ALA A CA 1
ATOM 848 C C . ALA A 1 105 ? 11.555 -32.969 -20.25 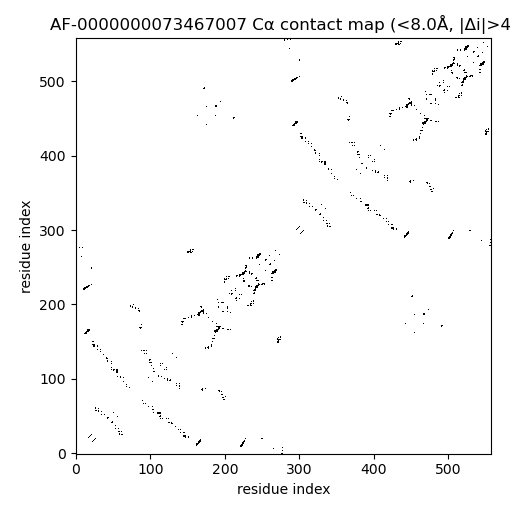1 88.19 105 ALA A C 1
ATOM 850 O O . ALA A 1 105 ? 11.32 -34.125 -20.547 1 88.19 105 ALA A O 1
ATOM 851 N N . PRO A 1 106 ? 12.555 -32.312 -20.625 1 81.81 106 PRO A N 1
ATOM 852 C CA . PRO A 1 106 ? 13.492 -33.031 -21.484 1 81.81 106 PRO A CA 1
ATOM 853 C C . PRO A 1 106 ? 14.273 -34.094 -20.75 1 81.81 106 PRO A C 1
ATOM 855 O O . PRO A 1 106 ? 14.711 -33.906 -19.625 1 81.81 106 PRO A O 1
ATOM 858 N N . GLY A 1 107 ? 14.359 -35.25 -21.391 1 70.19 107 GLY A N 1
ATOM 859 C CA . GLY A 1 107 ? 15.266 -36.312 -20.984 1 70.19 107 GLY A CA 1
ATOM 860 C C . GLY A 1 107 ? 14.781 -37.094 -19.781 1 70.19 107 GLY A C 1
ATOM 861 O O . GLY A 1 107 ? 15.367 -38.125 -19.422 1 70.19 107 GLY A O 1
ATOM 862 N N . LYS A 1 108 ? 13.797 -36.688 -19.078 1 66.81 108 LYS A N 1
ATOM 863 C CA . LYS A 1 108 ? 13.43 -37.375 -17.844 1 66.81 108 LYS A CA 1
ATOM 864 C C . LYS A 1 108 ? 12.492 -38.531 -18.125 1 66.81 108 LYS A C 1
ATOM 866 O O . LYS A 1 108 ? 11.648 -38.469 -19.016 1 66.81 108 LYS A O 1
ATOM 871 N N . GLU A 1 109 ? 12.766 -39.594 -17.578 1 60.16 109 GLU A N 1
ATOM 872 C CA . GLU A 1 109 ? 11.969 -40.812 -17.656 1 60.16 109 GLU A CA 1
ATOM 873 C C . GLU A 1 109 ? 10.5 -40.531 -17.359 1 60.16 109 GLU A C 1
ATOM 875 O O . GLU A 1 109 ? 9.609 -41.125 -17.984 1 60.16 109 GLU A O 1
ATOM 880 N N . SER A 1 110 ? 10.25 -39.625 -16.391 1 58.25 110 SER A N 1
ATOM 881 C CA . SER A 1 110 ? 8.891 -39.281 -15.992 1 58.25 110 SER A CA 1
ATOM 882 C C . SER A 1 110 ? 8.086 -38.781 -17.188 1 58.25 110 SER A C 1
ATOM 884 O O . SER A 1 110 ? 6.871 -39 -17.25 1 58.25 110 SER A O 1
ATOM 886 N N . SER A 1 111 ? 8.742 -38.281 -18.156 1 63.84 111 SER A N 1
ATOM 887 C CA . SER A 1 111 ? 8.086 -37.781 -19.359 1 63.84 111 SER A CA 1
ATOM 888 C C . SER A 1 111 ? 7.816 -38.906 -20.359 1 63.84 111 SER A C 1
ATOM 890 O O . SER A 1 111 ? 6.906 -38.812 -21.172 1 63.84 111 SER A O 1
ATOM 892 N N . ARG A 1 112 ? 8.523 -39.969 -20.078 1 64.19 112 ARG A N 1
ATOM 893 C CA . ARG A 1 112 ? 8.391 -41.062 -21.031 1 64.19 112 ARG A CA 1
ATOM 894 C C . ARG A 1 112 ? 7.062 -41.781 -20.844 1 64.19 112 ARG A C 1
ATOM 896 O O . ARG A 1 112 ? 6.414 -42.156 -21.828 1 64.19 112 ARG A O 1
ATOM 903 N N . ALA A 1 113 ? 6.707 -41.938 -19.609 1 62.62 113 ALA A N 1
ATOM 904 C CA . ALA A 1 113 ? 5.449 -42.625 -19.375 1 62.62 113 ALA A CA 1
ATOM 905 C C . ALA A 1 113 ? 4.266 -41.844 -19.922 1 62.62 113 ALA A C 1
ATOM 907 O O . ALA A 1 113 ? 3.348 -42.406 -20.516 1 62.62 113 ALA A O 1
ATOM 908 N N . VAL A 1 114 ? 4.223 -40.562 -19.75 1 71.69 114 VAL A N 1
ATOM 909 C CA . VAL A 1 114 ? 3.18 -39.688 -20.281 1 71.69 114 VAL A CA 1
ATOM 910 C C . VAL A 1 114 ? 3.289 -39.656 -21.812 1 71.69 114 VAL A C 1
ATOM 912 O O . VAL A 1 114 ? 2.277 -39.688 -22.516 1 71.69 114 VAL A O 1
ATOM 915 N N . ALA A 1 115 ? 4.57 -39.75 -22.094 1 67.5 115 ALA A N 1
ATOM 916 C CA . ALA A 1 115 ? 4.809 -39.719 -23.531 1 67.5 115 ALA A CA 1
ATOM 917 C C . ALA A 1 115 ? 4.312 -41 -24.203 1 67.5 115 ALA A C 1
ATOM 919 O O . ALA A 1 115 ? 3.967 -41 -25.391 1 67.5 115 ALA A O 1
ATOM 920 N N . HIS A 1 116 ? 4.371 -41.906 -23.344 1 68.56 116 HIS A N 1
ATOM 921 C CA . HIS A 1 116 ? 3.873 -43.188 -23.875 1 68.56 116 HIS A CA 1
ATOM 922 C C . HIS A 1 116 ? 2.396 -43.062 -24.25 1 68.56 116 HIS A C 1
ATOM 924 O O . HIS A 1 116 ? 1.921 -43.781 -25.125 1 68.56 116 HIS A O 1
ATOM 930 N N . HIS A 1 117 ? 1.875 -42.188 -23.5 1 73.81 117 HIS A N 1
ATOM 931 C CA . HIS A 1 117 ? 0.508 -41.875 -23.891 1 73.81 117 HIS A CA 1
ATOM 932 C C . HIS A 1 117 ? 0.483 -40.688 -24.875 1 73.81 117 HIS A C 1
ATOM 934 O O . HIS A 1 117 ? 1.401 -39.875 -24.891 1 73.81 117 HIS A O 1
ATOM 940 N N . ALA A 1 118 ? -0.243 -40.812 -25.891 1 78.56 118 ALA A N 1
ATOM 941 C CA . ALA A 1 118 ? -0.343 -39.656 -26.766 1 78.56 118 ALA A CA 1
ATOM 942 C C . ALA A 1 118 ? -0.604 -38.406 -25.953 1 78.56 118 ALA A C 1
ATOM 944 O O . ALA A 1 118 ? -1.624 -38.281 -25.281 1 78.56 118 ALA A O 1
ATOM 945 N N . THR A 1 119 ? 0.449 -37.531 -25.906 1 81.56 119 THR A N 1
ATOM 946 C CA . THR A 1 119 ? 0.402 -36.312 -25.141 1 81.56 119 THR A CA 1
ATOM 947 C C . THR A 1 119 ? -0.929 -35.594 -25.344 1 81.56 119 THR A C 1
ATOM 949 O O . THR A 1 119 ? -1.495 -35.031 -24.406 1 81.56 119 THR A O 1
ATOM 952 N N . LYS A 1 120 ? -1.454 -35.688 -26.469 1 86.56 120 LYS A N 1
ATOM 953 C CA . LYS A 1 120 ? -2.727 -35.062 -26.781 1 86.56 120 LYS A CA 1
ATOM 954 C C . LYS A 1 120 ? -3.871 -35.688 -26 1 86.56 120 LYS A C 1
ATOM 956 O O . LYS A 1 120 ? -4.789 -35 -25.547 1 86.56 120 LYS A O 1
ATOM 961 N N . ALA A 1 121 ? -3.812 -36.969 -25.906 1 87.88 121 ALA A N 1
ATOM 962 C CA . ALA A 1 121 ? -4.855 -37.688 -25.172 1 87.88 121 ALA A CA 1
ATOM 963 C C . ALA A 1 121 ? -4.785 -37.375 -23.672 1 87.88 121 ALA A C 1
ATOM 965 O O . ALA A 1 121 ? -5.82 -37.219 -23.016 1 87.88 121 ALA A O 1
ATOM 966 N N . VAL A 1 122 ? -3.588 -37.312 -23.219 1 91.44 122 VAL A N 1
ATOM 967 C CA . VAL A 1 122 ? -3.387 -37.031 -21.797 1 91.44 122 VAL A CA 1
ATOM 968 C C . VAL A 1 122 ? -3.859 -35.594 -21.5 1 91.44 122 VAL A C 1
ATOM 970 O O . VAL A 1 122 ? -4.566 -35.375 -20.516 1 91.44 122 VAL A O 1
ATOM 973 N N . SER A 1 123 ? -3.512 -34.688 -22.375 1 93.06 123 SER A N 1
ATOM 974 C CA . SER A 1 123 ? -3.93 -33.281 -22.219 1 93.06 123 SER A CA 1
ATOM 975 C C . SER A 1 123 ? -5.449 -33.156 -22.25 1 93.06 123 SER A C 1
ATOM 977 O O . SER A 1 123 ? -6.027 -32.406 -21.453 1 93.06 123 SER A O 1
ATOM 979 N N . LYS A 1 124 ? -6.02 -33.844 -23.156 1 93.69 124 LYS A N 1
ATOM 980 C CA . LYS A 1 124 ? -7.477 -33.812 -23.281 1 93.69 124 LYS A CA 1
ATOM 981 C C . LYS A 1 124 ? -8.148 -34.344 -22.016 1 93.69 124 LYS A C 1
ATOM 983 O O . LYS A 1 124 ? -9.133 -33.781 -21.547 1 93.69 124 LYS A O 1
ATOM 988 N N . ALA A 1 125 ? -7.605 -35.375 -21.531 1 94.75 125 ALA A N 1
ATOM 989 C CA . ALA A 1 125 ? -8.156 -35.969 -20.312 1 94.75 125 ALA A CA 1
ATOM 990 C C . ALA A 1 125 ? -8.031 -35 -19.141 1 94.75 125 ALA A C 1
ATOM 992 O O . ALA A 1 125 ? -8.977 -34.844 -18.359 1 94.75 125 ALA A O 1
ATOM 993 N N . LEU A 1 126 ? -6.906 -34.406 -19 1 96 126 LEU A N 1
ATOM 994 C CA . LEU A 1 126 ? -6.68 -33.438 -17.938 1 96 126 LEU A CA 1
ATOM 995 C C . LEU A 1 126 ? -7.602 -32.25 -18.094 1 96 126 LEU A C 1
ATOM 997 O O . LEU A 1 126 ? -8.172 -31.75 -17.109 1 96 126 LEU A O 1
ATOM 1001 N N . ASP A 1 127 ? -7.711 -31.75 -19.312 1 96.38 127 ASP A N 1
ATOM 1002 C CA . ASP A 1 127 ? -8.57 -30.609 -19.625 1 96.38 127 ASP A CA 1
ATOM 1003 C C . ASP A 1 127 ? -10.016 -30.875 -19.203 1 96.38 127 ASP A C 1
ATOM 1005 O O . ASP A 1 127 ? -10.68 -30 -18.656 1 96.38 127 ASP A O 1
ATOM 1009 N N . GLN A 1 128 ? -10.422 -32.031 -19.438 1 95.81 128 GLN A N 1
ATOM 1010 C CA . GLN A 1 128 ? -11.781 -32.406 -19.094 1 95.81 128 GLN A CA 1
ATOM 1011 C C . GLN A 1 128 ? -11.938 -32.562 -17.578 1 95.81 128 GLN A C 1
ATOM 1013 O O . GLN A 1 128 ? -12.984 -32.219 -17.031 1 95.81 128 GLN A O 1
ATOM 1018 N N . ALA A 1 129 ? -10.961 -33.094 -17 1 97.12 129 ALA A N 1
ATOM 1019 C CA . ALA A 1 129 ? -11.031 -33.375 -15.57 1 97.12 129 ALA A CA 1
ATOM 1020 C C . ALA A 1 129 ? -10.914 -32.094 -14.734 1 97.12 129 ALA A C 1
ATOM 1022 O O . ALA A 1 129 ? -11.555 -31.984 -13.688 1 97.12 129 ALA A O 1
ATOM 1023 N N . TRP A 1 130 ? -10.031 -31.219 -15.094 1 98.06 130 TRP A N 1
ATOM 1024 C CA . TRP A 1 130 ? -9.82 -29.984 -14.344 1 98.06 130 TRP A CA 1
ATOM 1025 C C . TRP A 1 130 ? -10.797 -28.906 -14.789 1 98.06 130 TRP A C 1
ATOM 1027 O O . TRP A 1 130 ? -10.453 -28.062 -15.625 1 98.06 130 TRP A O 1
ATOM 1037 N N . THR A 1 131 ? -11.945 -28.953 -14.094 1 96.88 131 THR A N 1
ATOM 1038 C CA . THR A 1 131 ? -13.039 -28.031 -14.352 1 96.88 131 THR A CA 1
ATOM 1039 C C . THR A 1 131 ? -12.609 -26.594 -14.055 1 96.88 131 THR A C 1
ATOM 1041 O O . THR A 1 131 ? -11.5 -26.359 -13.578 1 96.88 131 THR A O 1
ATOM 1044 N N . GLN A 1 132 ? -13.531 -25.688 -14.352 1 97.56 132 GLN A N 1
ATOM 1045 C CA . GLN A 1 132 ? -13.266 -24.266 -14.086 1 97.56 132 GLN A CA 1
ATOM 1046 C C . GLN A 1 132 ? -12.992 -24.031 -12.609 1 97.56 132 GLN A C 1
ATOM 1048 O O . GLN A 1 132 ? -12.133 -23.219 -12.25 1 97.56 132 GLN A O 1
ATOM 1053 N N . ASP A 1 133 ? -13.664 -24.688 -11.734 1 97.38 133 ASP A N 1
ATOM 1054 C CA . ASP A 1 133 ? -13.469 -24.547 -10.297 1 97.38 133 ASP A CA 1
ATOM 1055 C C . ASP A 1 133 ? -12.07 -24.984 -9.883 1 97.38 133 ASP A C 1
ATOM 1057 O O . ASP A 1 133 ? -11.43 -24.328 -9.055 1 97.38 133 ASP A O 1
ATOM 1061 N N . VAL A 1 134 ? -11.625 -26.109 -10.438 1 98 134 VAL A N 1
ATOM 1062 C CA . VAL A 1 134 ? -10.297 -26.625 -10.133 1 98 134 VAL A CA 1
ATOM 1063 C C . VAL A 1 134 ? -9.234 -25.641 -10.617 1 98 134 VAL A C 1
ATOM 1065 O O . VAL A 1 134 ? -8.289 -25.328 -9.891 1 98 134 VAL A O 1
ATOM 1068 N N . ARG A 1 135 ? -9.477 -25.109 -11.852 1 98.56 135 ARG A N 1
ATOM 1069 C CA . ARG A 1 135 ? -8.523 -24.172 -12.422 1 98.56 135 ARG A CA 1
ATOM 1070 C C . ARG A 1 135 ? -8.453 -22.891 -11.602 1 98.56 135 ARG A C 1
ATOM 1072 O O . ARG A 1 135 ? -7.367 -22.344 -11.383 1 98.56 135 ARG A O 1
ATOM 1079 N N . GLU A 1 136 ? -9.555 -22.438 -11.109 1 98.38 136 GLU A N 1
ATOM 1080 C CA . GLU A 1 136 ? -9.594 -21.25 -10.266 1 98.38 136 GLU A CA 1
ATOM 1081 C C . GLU A 1 136 ? -8.867 -21.469 -8.945 1 98.38 136 GLU A C 1
ATOM 1083 O O . GLU A 1 136 ? -8.148 -20.594 -8.461 1 98.38 136 GLU A O 1
ATOM 1088 N N . ARG A 1 137 ? -9.047 -22.609 -8.367 1 98.12 137 ARG A N 1
ATOM 1089 C CA . ARG A 1 137 ? -8.352 -22.953 -7.129 1 98.12 137 ARG A CA 1
ATOM 1090 C C . ARG A 1 137 ? -6.84 -23 -7.348 1 98.12 137 ARG A C 1
ATOM 1092 O O . ARG A 1 137 ? -6.07 -22.484 -6.535 1 98.12 137 ARG A O 1
ATOM 1099 N N . LEU A 1 138 ? -6.48 -23.641 -8.461 1 98.75 138 LEU A N 1
ATOM 1100 C CA . LEU A 1 138 ? -5.059 -23.719 -8.781 1 98.75 138 LEU A CA 1
ATOM 1101 C C . LEU A 1 138 ? -4.477 -22.344 -9.023 1 98.75 138 LEU A C 1
ATOM 1103 O O . LEU A 1 138 ? -3.387 -22.016 -8.539 1 98.75 138 LEU A O 1
ATOM 1107 N N . ASN A 1 139 ? -5.207 -21.547 -9.773 1 98.81 139 ASN A N 1
ATOM 1108 C CA . ASN A 1 139 ? -4.75 -20.188 -10.016 1 98.81 139 ASN A CA 1
ATOM 1109 C C . ASN A 1 139 ? -4.605 -19.391 -8.719 1 98.81 139 ASN A C 1
ATOM 1111 O O . ASN A 1 139 ? -3.65 -18.625 -8.555 1 98.81 139 ASN A O 1
ATOM 1115 N N . PHE A 1 140 ? -5.512 -19.625 -7.785 1 98.62 140 PHE A N 1
ATOM 1116 C CA . PHE A 1 140 ? -5.531 -18.906 -6.52 1 98.62 140 PHE A CA 1
ATOM 1117 C C . PHE A 1 140 ? -4.363 -19.328 -5.637 1 98.62 140 PHE A C 1
ATOM 1119 O O . PHE A 1 140 ? -3.996 -18.609 -4.703 1 98.62 140 PHE A O 1
ATOM 1126 N N . THR A 1 141 ? -3.744 -20.438 -5.922 1 98.75 141 THR A N 1
ATOM 1127 C CA . THR A 1 141 ? -2.586 -20.891 -5.156 1 98.75 141 THR A CA 1
ATOM 1128 C C . THR A 1 141 ? -1.481 -19.828 -5.176 1 98.75 141 THR A C 1
ATOM 1130 O O . THR A 1 141 ? -0.753 -19.672 -4.191 1 98.75 141 THR A O 1
ATOM 1133 N N . TRP A 1 142 ? -1.458 -19.062 -6.203 1 98.75 142 TRP A N 1
ATOM 1134 C CA . TRP A 1 142 ? -0.448 -18.016 -6.301 1 98.75 142 TRP A CA 1
ATOM 1135 C C . TRP A 1 142 ? -0.669 -16.938 -5.238 1 98.75 142 TRP A C 1
ATOM 1137 O O . TRP A 1 142 ? 0.25 -16.188 -4.898 1 98.75 142 TRP A O 1
ATOM 1147 N N . HIS A 1 143 ? -1.851 -16.812 -4.672 1 98.75 143 HIS A N 1
ATOM 1148 C CA . HIS A 1 143 ? -2.174 -15.883 -3.586 1 98.75 143 HIS A CA 1
ATOM 1149 C C . HIS A 1 143 ? -1.71 -16.438 -2.242 1 98.75 143 HIS A C 1
ATOM 1151 O O . HIS A 1 143 ? -1.679 -15.711 -1.245 1 98.75 143 HIS A O 1
ATOM 1157 N N . LEU A 1 144 ? -1.358 -17.719 -2.184 1 98.69 144 LEU A 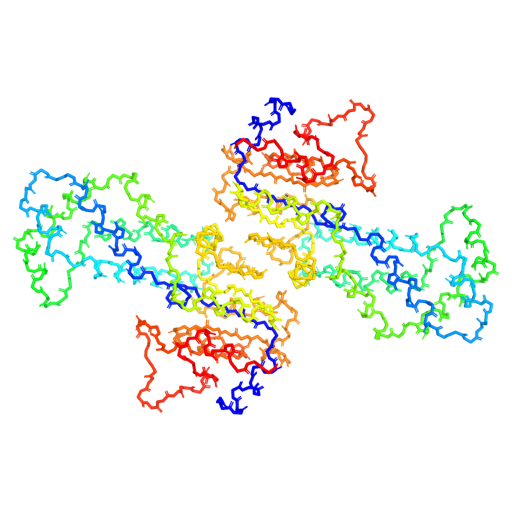N 1
ATOM 1158 C CA . LEU A 1 144 ? -1.143 -18.406 -0.912 1 98.69 144 LEU A CA 1
ATOM 1159 C C . LEU A 1 144 ? 0.268 -18.969 -0.834 1 98.69 144 LEU A C 1
ATOM 1161 O O . LEU A 1 144 ? 0.489 -20.016 -0.2 1 98.69 144 LEU A O 1
ATOM 1165 N N . LEU A 1 145 ? 1.164 -18.344 -1.496 1 98.81 145 LEU A N 1
ATOM 1166 C CA . LEU A 1 145 ? 2.535 -18.828 -1.548 1 98.81 145 LEU A CA 1
ATOM 1167 C C . LEU A 1 145 ? 3.189 -18.766 -0.173 1 98.81 145 LEU A C 1
ATOM 1169 O O . LEU A 1 145 ? 2.998 -17.797 0.564 1 98.81 145 LEU A O 1
ATOM 1173 N N . GLU A 1 146 ? 3.963 -19.797 0.109 1 98.62 146 GLU A N 1
ATOM 1174 C CA . GLU A 1 146 ? 4.645 -19.891 1.396 1 98.62 146 GLU A CA 1
ATOM 1175 C C . GLU A 1 146 ? 5.945 -19.094 1.395 1 98.62 146 GLU A C 1
ATOM 1177 O O . GLU A 1 146 ? 6.691 -19.125 0.415 1 98.62 146 GLU A O 1
ATOM 1182 N N . PRO A 1 147 ? 6.188 -18.391 2.492 1 98.75 147 PRO A N 1
ATOM 1183 C CA . PRO A 1 147 ? 7.449 -17.656 2.578 1 98.75 147 PRO A CA 1
ATOM 1184 C C . PRO A 1 147 ? 8.656 -18.562 2.787 1 98.75 147 PRO A C 1
ATOM 1186 O O . PRO A 1 147 ? 8.508 -19.688 3.287 1 98.75 147 PRO A O 1
ATOM 1189 N N . TRP A 1 148 ? 9.797 -18.094 2.301 1 98.56 148 TRP A N 1
ATOM 1190 C CA . TRP A 1 148 ? 11.023 -18.766 2.705 1 98.56 148 TRP A CA 1
ATOM 1191 C C . TRP A 1 148 ? 11.188 -18.734 4.219 1 98.56 148 TRP A C 1
ATOM 1193 O O . TRP A 1 148 ? 10.586 -17.906 4.902 1 98.56 148 TRP A O 1
ATOM 1203 N N . ALA A 1 149 ? 12.039 -19.594 4.75 1 98.12 149 ALA A N 1
ATOM 1204 C CA . ALA A 1 149 ? 12.172 -19.766 6.191 1 98.12 149 ALA A CA 1
ATOM 1205 C C . ALA A 1 149 ? 12.617 -18.484 6.871 1 98.12 149 ALA A C 1
ATOM 1207 O O . ALA A 1 149 ? 12.258 -18.219 8.023 1 98.12 149 ALA A O 1
ATOM 1208 N N . ASP A 1 150 ? 13.336 -17.672 6.156 1 98.44 150 ASP A N 1
ATOM 1209 C CA . ASP A 1 150 ? 13.93 -16.469 6.746 1 98.44 150 ASP A CA 1
ATOM 1210 C C . ASP A 1 150 ? 13.055 -15.25 6.492 1 98.44 150 ASP A C 1
ATOM 1212 O O . ASP A 1 150 ? 13.258 -14.195 7.102 1 98.44 150 ASP A O 1
ATOM 1216 N N . SER A 1 151 ? 12.055 -15.336 5.652 1 98.69 151 SER A N 1
ATOM 1217 C CA . SER A 1 151 ? 11.383 -14.164 5.09 1 98.69 151 SER A CA 1
ATOM 1218 C C . SER A 1 151 ? 10.656 -13.367 6.172 1 98.69 151 SER A C 1
ATOM 1220 O O . SER A 1 151 ? 10.859 -12.164 6.297 1 98.69 151 SER A O 1
ATOM 1222 N N . VAL A 1 152 ? 9.859 -14.055 6.996 1 98.75 152 VAL A N 1
ATOM 1223 C CA . VAL A 1 152 ? 9.023 -13.367 7.973 1 98.75 152 VAL A CA 1
ATOM 1224 C C . VAL A 1 152 ? 9.906 -12.703 9.031 1 98.75 152 VAL A C 1
ATOM 1226 O O . VAL A 1 152 ? 9.805 -11.492 9.258 1 98.75 152 VAL A O 1
ATOM 1229 N N . ALA A 1 153 ? 10.836 -13.453 9.586 1 98.5 153 ALA A N 1
ATOM 1230 C CA . ALA A 1 153 ? 11.711 -12.922 10.625 1 98.5 153 ALA A CA 1
ATOM 1231 C C . ALA A 1 153 ? 12.641 -11.844 10.062 1 98.5 153 ALA A C 1
ATOM 1233 O O . ALA A 1 153 ? 12.922 -10.844 10.727 1 98.5 153 ALA A O 1
ATOM 1234 N N . GLY A 1 154 ? 13.148 -12.07 8.859 1 98.31 154 GLY A N 1
ATOM 1235 C CA . GLY A 1 154 ? 14.008 -11.094 8.219 1 98.31 154 GLY A CA 1
ATOM 1236 C C . GLY A 1 154 ? 13.312 -9.766 7.953 1 98.31 154 GLY A C 1
ATOM 1237 O O . GLY A 1 154 ? 13.867 -8.703 8.234 1 98.31 154 GLY A O 1
ATOM 1238 N N . LEU A 1 155 ? 12.102 -9.82 7.441 1 98.62 155 LEU A N 1
ATOM 1239 C CA . LEU A 1 155 ? 11.328 -8.609 7.176 1 98.62 155 LEU A CA 1
ATOM 1240 C C . LEU A 1 155 ? 11.047 -7.852 8.469 1 98.62 155 LEU A C 1
ATOM 1242 O O . LEU A 1 155 ? 11.133 -6.621 8.508 1 98.62 155 LEU A O 1
ATOM 1246 N N . GLN A 1 156 ? 10.695 -8.562 9.516 1 97.56 156 GLN A N 1
ATOM 1247 C CA . GLN A 1 156 ? 10.422 -7.93 10.805 1 97.56 156 GLN A CA 1
ATOM 1248 C C . GLN A 1 156 ? 11.648 -7.199 11.336 1 97.56 156 GLN A C 1
ATOM 1250 O O . GLN A 1 156 ? 11.547 -6.082 11.844 1 97.56 156 GLN A O 1
ATOM 1255 N N . ALA A 1 157 ? 12.789 -7.832 11.195 1 97.69 157 ALA A N 1
ATOM 1256 C CA . ALA A 1 157 ? 14.039 -7.215 11.648 1 97.69 157 ALA A CA 1
ATOM 1257 C C . ALA A 1 157 ? 14.344 -5.953 10.852 1 97.69 157 ALA A C 1
ATOM 1259 O O . ALA A 1 157 ? 14.766 -4.941 11.422 1 97.69 157 ALA A O 1
ATOM 1260 N N . LEU A 1 158 ? 14.117 -5.996 9.578 1 98 158 LEU A N 1
ATOM 1261 C CA . LEU A 1 158 ? 14.422 -4.875 8.695 1 98 158 LEU A CA 1
ATOM 1262 C C . LEU A 1 158 ? 13.43 -3.736 8.906 1 98 158 LEU A C 1
ATOM 1264 O O . LEU A 1 158 ? 13.781 -2.564 8.758 1 98 158 LEU A O 1
ATOM 1268 N N . LYS A 1 159 ? 12.234 -4.098 9.219 1 97 159 LYS A N 1
ATOM 1269 C CA . LYS A 1 159 ? 11.133 -3.146 9.344 1 97 159 LYS A CA 1
ATOM 1270 C C . LYS A 1 159 ? 11.406 -2.139 10.461 1 97 159 LYS A C 1
ATOM 1272 O O . LYS A 1 159 ? 10.938 -0.998 10.398 1 97 159 LYS A O 1
ATOM 1277 N N . ALA A 1 160 ? 12.164 -2.484 11.438 1 94 160 ALA A N 1
ATOM 1278 C CA . ALA A 1 160 ? 12.492 -1.619 12.57 1 94 160 ALA A CA 1
ATOM 1279 C C . ALA A 1 160 ? 13.375 -0.455 12.133 1 94 160 ALA A C 1
ATOM 1281 O O . ALA A 1 160 ? 13.422 0.582 12.797 1 94 160 ALA A O 1
ATOM 1282 N N . HIS A 1 161 ? 13.969 -0.567 10.938 1 95.62 161 HIS A N 1
ATOM 1283 C CA . HIS A 1 161 ? 14.984 0.413 10.562 1 95.62 161 HIS A CA 1
ATOM 1284 C C . HIS A 1 161 ? 14.641 1.082 9.242 1 95.62 161 HIS A C 1
ATOM 1286 O O . HIS A 1 161 ? 15.141 2.17 8.938 1 95.62 161 HIS A O 1
ATOM 1292 N N . PHE A 1 162 ? 13.852 0.426 8.43 1 97.94 162 PHE A N 1
ATOM 1293 C CA . PHE A 1 162 ? 13.539 0.91 7.09 1 97.94 162 PHE A CA 1
ATOM 1294 C C . PHE A 1 162 ? 12.039 0.979 6.871 1 97.94 162 PHE A C 1
ATOM 1296 O O . PHE A 1 162 ? 11.266 0.354 7.602 1 97.94 162 PHE A O 1
ATOM 1303 N N . LYS A 1 163 ? 11.617 1.836 5.93 1 98.62 163 LYS A N 1
ATOM 1304 C CA . LYS A 1 163 ? 10.359 1.566 5.234 1 98.62 163 LYS A CA 1
ATOM 1305 C C . LYS A 1 163 ? 10.523 0.42 4.238 1 98.62 163 LYS A C 1
ATOM 1307 O O . LYS A 1 163 ? 11.445 0.424 3.422 1 98.62 163 LYS A O 1
ATOM 1312 N N . LEU A 1 164 ? 9.734 -0.576 4.309 1 98.62 164 LEU A N 1
ATOM 1313 C CA . LEU A 1 164 ? 9.922 -1.672 3.365 1 98.62 164 LEU A CA 1
ATOM 1314 C C . LEU A 1 164 ? 8.586 -2.131 2.791 1 98.62 164 LEU A C 1
ATOM 1316 O O . LEU A 1 164 ? 7.574 -2.137 3.492 1 98.62 164 LEU A O 1
ATOM 1320 N N . GLY A 1 165 ? 8.602 -2.471 1.586 1 98.88 165 GLY A N 1
ATOM 1321 C CA . GLY A 1 165 ? 7.441 -2.973 0.859 1 98.88 165 GLY A CA 1
ATOM 1322 C C . GLY A 1 165 ? 7.809 -3.646 -0.45 1 98.88 165 GLY A C 1
ATOM 1323 O O . GLY A 1 165 ? 8.977 -3.973 -0.683 1 98.88 165 GLY A O 1
ATOM 1324 N N . THR A 1 166 ? 6.781 -3.906 -1.206 1 98.94 166 THR A N 1
ATOM 1325 C CA . THR A 1 166 ? 7 -4.652 -2.441 1 98.94 166 THR A CA 1
ATOM 1326 C C . THR A 1 166 ? 7.227 -3.701 -3.613 1 98.94 166 THR A C 1
ATOM 1328 O O . THR A 1 166 ? 6.77 -2.557 -3.59 1 98.94 166 THR A O 1
ATOM 1331 N N . LEU A 1 167 ? 7.969 -4.004 -4.512 1 98.88 167 LEU A N 1
ATOM 1332 C CA . LEU A 1 167 ? 7.93 -3.637 -5.922 1 98.88 167 LEU A CA 1
ATOM 1333 C C . LEU A 1 167 ? 7.867 -4.875 -6.809 1 98.88 167 LEU A C 1
ATOM 1335 O O . LEU A 1 167 ? 8.898 -5.508 -7.07 1 98.88 167 LEU A O 1
ATOM 1339 N N . THR A 1 168 ? 6.68 -5.227 -7.219 1 98.62 168 THR A N 1
ATOM 1340 C CA . THR A 1 168 ? 6.422 -6.547 -7.777 1 98.62 168 THR A CA 1
ATOM 1341 C C . THR A 1 168 ? 5.559 -6.441 -9.031 1 98.62 168 THR A C 1
ATOM 1343 O O . THR A 1 168 ? 4.824 -5.469 -9.211 1 98.62 168 THR A O 1
ATOM 1346 N N . ASN A 1 169 ? 5.684 -7.422 -9.859 1 98.06 169 ASN A N 1
ATOM 1347 C CA . ASN A 1 169 ? 4.816 -7.527 -11.031 1 98.06 169 ASN A CA 1
ATOM 1348 C C . ASN A 1 169 ? 3.432 -8.047 -10.656 1 98.06 169 ASN A C 1
ATOM 1350 O O . ASN A 1 169 ? 2.508 -8.016 -11.469 1 98.06 169 ASN A O 1
ATOM 1354 N N . GLY A 1 170 ? 3.266 -8.531 -9.406 1 98.38 170 GLY A N 1
ATOM 1355 C CA . GLY A 1 170 ? 1.966 -9 -8.945 1 98.38 170 GLY A CA 1
ATOM 1356 C C . GLY A 1 170 ? 0.933 -7.891 -8.859 1 98.38 170 GLY A C 1
ATOM 1357 O O . GLY A 1 170 ? 1.271 -6.711 -8.961 1 98.38 170 GLY A O 1
ATOM 1358 N N . ASN A 1 171 ? -0.325 -8.289 -8.836 1 98.62 171 ASN A N 1
ATOM 1359 C CA . ASN A 1 171 ? -1.399 -7.32 -8.633 1 98.62 171 ASN A CA 1
ATOM 1360 C C . ASN A 1 171 ? -1.772 -7.191 -7.16 1 98.62 171 ASN A C 1
ATOM 1362 O O . ASN A 1 171 ? -1.47 -8.078 -6.359 1 98.62 171 ASN A O 1
ATOM 1366 N N . LEU A 1 172 ? -2.424 -6.121 -6.805 1 98.81 172 LEU A N 1
ATOM 1367 C CA . LEU A 1 172 ? -2.631 -5.723 -5.418 1 98.81 172 LEU A CA 1
ATOM 1368 C C . LEU A 1 172 ? -3.416 -6.785 -4.656 1 98.81 172 LEU A C 1
ATOM 1370 O O . LEU A 1 172 ? -3.02 -7.191 -3.561 1 98.81 172 LEU A O 1
ATOM 1374 N N . ASN A 1 173 ? -4.523 -7.258 -5.207 1 98.81 173 ASN A N 1
ATOM 1375 C CA . ASN A 1 173 ? -5.359 -8.242 -4.527 1 98.81 173 ASN A CA 1
ATOM 1376 C C . ASN A 1 173 ? -4.566 -9.5 -4.172 1 98.81 173 ASN A C 1
ATOM 1378 O O . ASN A 1 173 ? -4.652 -10 -3.049 1 98.81 173 ASN A O 1
ATOM 1382 N N . LEU A 1 174 ? -3.738 -9.945 -5.086 1 98.81 174 LEU A N 1
ATOM 1383 C CA . LEU A 1 174 ? -2.879 -11.109 -4.883 1 98.81 174 LEU A CA 1
ATOM 1384 C C . LEU A 1 174 ? -1.867 -10.844 -3.771 1 98.81 174 LEU A C 1
ATOM 1386 O O . LEU A 1 174 ? -1.702 -11.672 -2.869 1 98.81 174 LEU A O 1
ATOM 1390 N N . MET A 1 175 ? -1.263 -9.734 -3.795 1 98.88 175 MET A N 1
ATOM 1391 C CA . MET A 1 175 ? -0.204 -9.422 -2.838 1 98.88 175 MET A CA 1
ATOM 1392 C C . MET A 1 175 ? -0.771 -9.266 -1.431 1 98.88 175 MET A C 1
ATOM 1394 O O . MET A 1 175 ? -0.125 -9.641 -0.451 1 98.88 175 MET A O 1
ATOM 1398 N N . VAL A 1 176 ? -1.952 -8.672 -1.335 1 98.88 176 VAL A N 1
ATOM 1399 C CA . VAL A 1 176 ? -2.582 -8.5 -0.029 1 98.88 176 VAL A CA 1
ATOM 1400 C C . VAL A 1 176 ? -2.975 -9.859 0.535 1 98.88 176 VAL A C 1
ATOM 1402 O O . VAL A 1 176 ? -2.721 -10.156 1.707 1 98.88 176 VAL A O 1
ATOM 1405 N N . ASP A 1 177 ? -3.545 -10.742 -0.271 1 98.75 177 ASP A N 1
ATOM 1406 C CA . ASP A 1 177 ? -3.85 -12.109 0.152 1 98.75 177 ASP A CA 1
ATOM 1407 C C . ASP A 1 177 ? -2.598 -12.82 0.655 1 98.75 177 ASP A C 1
ATOM 1409 O O . ASP A 1 177 ? -2.619 -13.453 1.714 1 98.75 177 ASP A O 1
ATOM 1413 N N . MET A 1 178 ? -1.592 -12.68 -0.135 1 98.88 178 MET A N 1
ATOM 1414 C CA . MET A 1 178 ? -0.352 -13.383 0.178 1 98.88 178 MET A CA 1
ATOM 1415 C C . MET A 1 178 ? 0.24 -12.883 1.491 1 98.88 178 MET A C 1
ATOM 1417 O O . MET A 1 178 ? 0.676 -13.68 2.324 1 98.88 178 MET A O 1
ATOM 1421 N N . ALA A 1 179 ? 0.289 -11.578 1.641 1 98.81 179 ALA A N 1
ATOM 1422 C CA . ALA A 1 179 ? 0.858 -11.008 2.857 1 98.81 179 ALA A CA 1
ATOM 1423 C C . ALA A 1 179 ? 0.088 -11.469 4.094 1 98.81 179 ALA A C 1
ATOM 1425 O O . ALA A 1 179 ? 0.688 -11.805 5.117 1 98.81 179 ALA A O 1
ATOM 1426 N N . LYS A 1 180 ? -1.22 -11.5 4.02 1 98.38 180 LYS A N 1
ATOM 1427 C CA . LYS A 1 180 ? -2.051 -11.93 5.141 1 98.38 180 LYS A CA 1
ATOM 1428 C C . LYS A 1 180 ? -1.857 -13.422 5.422 1 98.38 180 LYS A C 1
ATOM 1430 O O . LYS A 1 180 ? -1.753 -13.828 6.582 1 98.38 180 LYS A O 1
ATOM 1435 N N . HIS A 1 181 ? -1.764 -14.164 4.375 1 98.12 181 HIS A N 1
ATOM 1436 C CA . HIS A 1 181 ? -1.613 -15.609 4.508 1 98.12 181 HIS A CA 1
ATOM 1437 C C . HIS A 1 181 ? -0.257 -15.969 5.102 1 98.12 181 HIS A C 1
ATOM 1439 O O . HIS A 1 181 ? -0.166 -16.844 5.969 1 98.12 181 HIS A O 1
ATOM 1445 N N . ALA A 1 182 ? 0.766 -15.266 4.672 1 98.38 182 ALA A N 1
ATOM 1446 C CA . ALA A 1 182 ? 2.139 -15.648 4.984 1 98.38 182 ALA A CA 1
ATOM 1447 C C . ALA A 1 182 ? 2.699 -14.805 6.129 1 98.38 182 ALA A C 1
ATOM 1449 O O . ALA A 1 182 ? 3.859 -14.969 6.516 1 98.38 182 ALA A O 1
ATOM 1450 N N . ASN A 1 183 ? 1.868 -13.883 6.633 1 97.69 183 ASN A N 1
ATOM 1451 C CA . ASN A 1 183 ? 2.277 -12.984 7.707 1 97.69 183 ASN A CA 1
ATOM 1452 C C . ASN A 1 183 ? 3.482 -12.141 7.301 1 97.69 183 ASN A C 1
ATOM 1454 O O . ASN A 1 183 ? 4.469 -12.07 8.031 1 97.69 183 ASN A O 1
ATOM 1458 N N . LEU A 1 184 ? 3.408 -11.656 6.062 1 98.56 184 LEU A N 1
ATOM 1459 C CA . LEU A 1 184 ? 4.438 -10.742 5.586 1 98.56 184 LEU A CA 1
ATOM 1460 C C . LEU A 1 184 ? 4.105 -9.305 5.977 1 98.56 184 LEU A C 1
ATOM 1462 O O . LEU A 1 184 ? 3.145 -8.719 5.473 1 98.56 184 LEU A O 1
ATOM 1466 N N . ALA A 1 185 ? 4.871 -8.695 6.797 1 95.25 185 ALA A N 1
ATOM 1467 C CA . ALA A 1 185 ? 4.559 -7.398 7.395 1 95.25 185 ALA A CA 1
ATOM 1468 C C . ALA A 1 185 ? 5.121 -6.258 6.555 1 95.25 185 ALA A C 1
ATOM 1470 O O . ALA A 1 185 ? 6.102 -5.617 6.945 1 95.25 185 ALA A O 1
ATOM 1471 N N . TRP A 1 186 ? 4.473 -5.918 5.535 1 98.62 186 TRP A N 1
ATOM 1472 C CA . TRP A 1 186 ? 4.883 -4.828 4.66 1 98.62 186 TRP A CA 1
ATOM 1473 C C . TRP A 1 186 ? 4.445 -3.48 5.227 1 98.62 186 TRP A C 1
ATOM 1475 O O . TRP A 1 186 ? 3.367 -3.367 5.816 1 98.62 186 TRP A O 1
ATOM 1485 N N . ASP A 1 187 ? 5.262 -2.445 5.02 1 98.75 187 ASP A N 1
ATOM 1486 C CA . ASP A 1 187 ? 4.82 -1.077 5.27 1 98.75 187 ASP A CA 1
ATOM 1487 C C . ASP A 1 187 ? 3.982 -0.549 4.105 1 98.75 187 ASP A C 1
ATOM 1489 O O . ASP A 1 187 ? 3.109 0.3 4.297 1 98.75 187 ASP A O 1
ATOM 1493 N N . PHE A 1 188 ? 4.285 -0.984 2.889 1 98.81 188 PHE A N 1
ATOM 1494 C CA . PHE A 1 188 ? 3.57 -0.608 1.676 1 98.81 188 PHE A CA 1
ATOM 1495 C C . PHE A 1 188 ? 3.59 -1.745 0.661 1 98.81 188 PHE A C 1
ATOM 1497 O O . PHE A 1 188 ? 4.402 -2.664 0.767 1 98.81 188 PHE A O 1
ATOM 1504 N N . VAL A 1 189 ? 2.645 -1.727 -0.243 1 98.88 189 VAL A N 1
ATOM 1505 C CA . VAL A 1 189 ? 2.551 -2.717 -1.311 1 98.88 189 VAL A CA 1
ATOM 1506 C C . VAL A 1 189 ? 2.439 -2.012 -2.66 1 98.88 189 VAL A C 1
ATOM 1508 O O . VAL A 1 189 ? 1.391 -1.457 -2.994 1 98.88 189 VAL A O 1
ATOM 1511 N N . LEU A 1 190 ? 3.521 -1.997 -3.424 1 98.81 190 LEU A N 1
ATOM 1512 C CA . LEU A 1 190 ? 3.521 -1.461 -4.781 1 98.81 190 LEU A CA 1
ATOM 1513 C C . LEU A 1 190 ? 3.451 -2.586 -5.809 1 98.81 190 LEU A C 1
ATOM 1515 O O . LEU A 1 190 ? 4.293 -3.486 -5.809 1 98.81 190 LEU A O 1
ATOM 1519 N N . THR A 1 191 ? 2.457 -2.504 -6.664 1 98.69 191 THR A N 1
ATOM 1520 C CA . THR A 1 191 ? 2.141 -3.588 -7.586 1 98.69 191 THR A CA 1
ATOM 1521 C C . THR A 1 191 ? 2.053 -3.072 -9.023 1 98.69 191 THR A C 1
ATOM 1523 O O . THR A 1 191 ? 1.895 -1.87 -9.242 1 98.69 191 THR A O 1
ATOM 1526 N N . ALA A 1 192 ? 2.148 -3.963 -9.93 1 98.12 192 ALA A N 1
ATOM 1527 C CA . ALA A 1 192 ? 2.158 -3.611 -11.344 1 98.12 192 ALA A CA 1
ATOM 1528 C C . ALA A 1 192 ? 0.867 -2.904 -11.742 1 98.12 192 ALA A C 1
ATOM 1530 O O . ALA A 1 192 ? 0.894 -1.928 -12.5 1 98.12 192 ALA A O 1
ATOM 1531 N N . ASP A 1 193 ? -0.222 -3.414 -11.227 1 97.19 193 ASP A N 1
ATOM 1532 C CA . ASP A 1 193 ? -1.508 -2.844 -11.617 1 97.19 193 ASP A CA 1
ATOM 1533 C C . ASP A 1 193 ? -1.674 -1.433 -11.055 1 97.19 193 ASP A C 1
ATOM 1535 O O . ASP A 1 193 ? -2.373 -0.604 -11.641 1 97.19 193 ASP A O 1
ATOM 1539 N N . MET A 1 194 ? -0.996 -1.093 -9.992 1 96.5 194 MET A N 1
ATOM 1540 C CA . MET A 1 194 ? -0.982 0.263 -9.445 1 96.5 194 MET A CA 1
ATOM 1541 C C . MET A 1 194 ? 0.007 1.143 -10.203 1 96.5 194 MET A C 1
ATOM 1543 O O . MET A 1 194 ? -0.283 2.305 -10.492 1 96.5 194 MET A O 1
ATOM 1547 N N . MET A 1 195 ? 1.12 0.52 -10.516 1 95.75 195 MET A N 1
ATOM 1548 C CA . MET A 1 195 ? 2.242 1.273 -11.07 1 95.75 195 MET A CA 1
ATOM 1549 C C . MET A 1 195 ? 2.061 1.498 -12.562 1 95.75 195 MET A C 1
ATOM 1551 O O . MET A 1 195 ? 2.643 2.422 -13.133 1 95.75 195 MET A O 1
ATOM 1555 N N . GLY A 1 196 ? 1.337 0.628 -13.273 1 94.38 196 GLY A N 1
ATOM 1556 C CA . GLY A 1 196 ? 0.974 0.833 -14.664 1 94.38 196 GLY A CA 1
ATOM 1557 C C . GLY A 1 196 ? 1.917 0.146 -15.633 1 94.38 196 GLY A C 1
ATOM 1558 O O . GLY A 1 196 ? 1.885 0.416 -16.844 1 94.38 196 GLY A O 1
ATOM 1559 N N . SER A 1 197 ? 2.82 -0.668 -15.125 1 96.5 197 SER A N 1
ATOM 1560 C CA . SER A 1 197 ? 3.736 -1.45 -15.945 1 96.5 197 SER A CA 1
ATOM 1561 C C . SER A 1 197 ? 4.297 -2.641 -15.18 1 96.5 197 SER A C 1
ATOM 1563 O O . SER A 1 197 ? 3.715 -3.064 -14.172 1 96.5 197 SER A O 1
ATOM 1565 N N . PHE A 1 198 ? 5.281 -3.291 -15.82 1 98.06 198 PHE A N 1
ATOM 1566 C CA . PHE A 1 198 ? 5.953 -4.426 -15.195 1 98.06 198 PHE A CA 1
ATOM 1567 C C . PHE A 1 198 ? 7.461 -4.211 -15.164 1 98.06 198 PHE A C 1
ATOM 1569 O O . PHE A 1 198 ? 8.023 -3.564 -16.047 1 98.06 198 PHE A O 1
ATOM 1576 N N . LYS A 1 199 ? 8.078 -4.754 -14.078 1 97.06 199 LYS A N 1
ATOM 1577 C CA . LYS A 1 199 ? 9.531 -4.914 -14.109 1 97.06 199 LYS A CA 1
ATOM 1578 C C . LYS A 1 199 ? 9.961 -5.801 -15.273 1 97.06 199 LYS A C 1
ATOM 1580 O O . LYS A 1 199 ? 9.234 -6.723 -15.656 1 97.06 199 LYS A O 1
ATOM 1585 N N . PRO A 1 200 ? 11.039 -5.359 -16.016 1 96.5 200 PRO A N 1
ATOM 1586 C CA . PRO A 1 200 ? 12.062 -4.395 -15.609 1 96.5 200 PRO A CA 1
ATOM 1587 C C . PRO A 1 200 ? 11.883 -3.027 -16.266 1 96.5 200 PRO A C 1
ATOM 1589 O O . PRO A 1 200 ? 12.852 -2.281 -16.438 1 96.5 200 PRO A O 1
ATOM 1592 N N . ASP A 1 201 ? 10.711 -2.654 -16.75 1 96.94 201 ASP A N 1
ATOM 1593 C CA . ASP A 1 201 ? 10.469 -1.298 -17.234 1 96.94 201 ASP A CA 1
ATOM 1594 C C . ASP A 1 201 ? 10.945 -0.261 -16.219 1 96.94 201 ASP A C 1
ATOM 1596 O O . ASP A 1 201 ? 10.539 -0.289 -15.055 1 96.94 201 ASP A O 1
ATOM 1600 N N . PRO A 1 202 ? 11.805 0.714 -16.672 1 97.5 202 PRO A N 1
ATOM 1601 C CA . PRO A 1 202 ? 12.336 1.722 -15.742 1 97.5 202 PRO A CA 1
ATOM 1602 C C . PRO A 1 202 ? 11.234 2.527 -15.055 1 97.5 202 PRO A C 1
ATOM 1604 O O . PRO A 1 202 ? 11.438 3.055 -13.961 1 97.5 202 PRO A O 1
ATOM 1607 N N . LEU A 1 203 ? 10.109 2.574 -15.641 1 96.94 203 LEU A N 1
ATOM 1608 C CA . LEU A 1 203 ? 8.977 3.293 -15.078 1 96.94 203 LEU A CA 1
ATOM 1609 C C . LEU A 1 203 ? 8.648 2.773 -13.68 1 96.94 203 LEU A C 1
ATOM 1611 O O . LEU A 1 203 ? 8.305 3.551 -12.789 1 96.94 203 LEU A O 1
ATOM 1615 N N . MET A 1 204 ? 8.742 1.482 -13.484 1 98 204 MET A N 1
ATOM 1616 C CA . MET A 1 204 ? 8.43 0.854 -12.203 1 98 204 MET A CA 1
ATOM 1617 C C . MET A 1 204 ? 9.328 1.396 -11.102 1 98 204 MET A C 1
ATOM 1619 O O . MET A 1 204 ? 8.844 1.776 -10.031 1 98 204 MET A O 1
ATOM 1623 N N . TYR A 1 205 ? 10.594 1.505 -11.375 1 98.62 205 TYR A N 1
ATOM 1624 C CA . TYR A 1 205 ? 11.586 1.887 -10.383 1 98.62 205 TYR A CA 1
ATOM 1625 C C . TYR A 1 205 ? 11.555 3.389 -10.125 1 98.62 205 TYR A C 1
ATOM 1627 O O . TYR A 1 205 ? 11.586 3.826 -8.969 1 98.62 205 TYR A O 1
ATOM 1635 N N . ARG A 1 206 ? 11.422 4.168 -11.164 1 98.44 206 ARG A N 1
ATOM 1636 C CA . ARG A 1 206 ? 11.398 5.621 -11.039 1 98.44 206 ARG A CA 1
ATOM 1637 C C . ARG A 1 206 ? 10.164 6.086 -10.273 1 98.44 206 ARG A C 1
ATOM 1639 O O . ARG A 1 206 ? 10.258 6.926 -9.383 1 98.44 206 ARG A O 1
ATOM 1646 N N . LYS A 1 207 ? 9.031 5.508 -10.617 1 97.88 207 LYS A N 1
ATOM 1647 C CA . LYS A 1 207 ? 7.789 5.871 -9.938 1 97.88 207 LYS A CA 1
ATOM 1648 C C . LYS A 1 207 ? 7.832 5.469 -8.469 1 97.88 207 LYS A C 1
ATOM 1650 O O . LYS A 1 207 ? 7.34 6.199 -7.605 1 97.88 207 LYS A O 1
ATOM 1655 N N . ALA A 1 208 ? 8.406 4.305 -8.195 1 98.69 208 ALA A N 1
ATOM 1656 C CA . ALA A 1 208 ? 8.531 3.855 -6.809 1 98.69 208 ALA A CA 1
ATOM 1657 C C . ALA A 1 208 ? 9.32 4.859 -5.977 1 98.69 208 ALA A C 1
ATOM 1659 O O . ALA A 1 208 ? 8.938 5.18 -4.852 1 98.69 208 ALA A O 1
ATOM 1660 N N . MET A 1 209 ? 10.414 5.359 -6.504 1 98.62 209 MET A N 1
ATOM 1661 C CA . MET A 1 209 ? 11.242 6.344 -5.805 1 98.62 209 MET A CA 1
ATOM 1662 C C . MET A 1 209 ? 10.5 7.668 -5.652 1 98.62 209 MET A C 1
ATOM 1664 O O . MET A 1 209 ? 10.531 8.281 -4.586 1 98.62 209 MET A O 1
ATOM 1668 N N . GLN A 1 210 ? 9.773 8.047 -6.684 1 97.75 210 GLN A N 1
ATOM 1669 C CA . GLN A 1 210 ? 9.016 9.289 -6.648 1 97.75 210 GLN A CA 1
ATOM 1670 C C . GLN A 1 210 ? 7.973 9.266 -5.531 1 97.75 210 GLN A C 1
ATOM 1672 O O . GLN A 1 210 ? 7.785 10.258 -4.828 1 97.75 210 GLN A O 1
ATOM 1677 N N . LEU A 1 211 ? 7.34 8.148 -5.344 1 98.31 211 LEU A N 1
ATOM 1678 C CA . LEU A 1 211 ? 6.277 8.016 -4.359 1 98.31 211 LEU A CA 1
ATOM 1679 C C . LEU A 1 211 ? 6.82 8.18 -2.943 1 98.31 211 LEU A C 1
ATOM 1681 O O . LEU A 1 211 ? 6.059 8.414 -2.002 1 98.31 211 LEU A O 1
ATOM 1685 N N . PHE A 1 212 ? 8.102 8.031 -2.791 1 98.5 212 PHE A N 1
ATOM 1686 C CA . PHE A 1 212 ? 8.711 8.219 -1.479 1 98.5 212 PHE A CA 1
ATOM 1687 C C . PHE A 1 212 ? 9.578 9.469 -1.457 1 98.5 212 PHE A C 1
ATOM 1689 O O . PHE A 1 212 ? 10.477 9.586 -0.625 1 98.5 212 PHE A O 1
ATOM 1696 N N . ASP A 1 213 ? 9.391 10.312 -2.416 1 96.62 213 ASP A N 1
ATOM 1697 C CA . ASP A 1 213 ? 10.031 11.617 -2.508 1 96.62 213 ASP A CA 1
ATOM 1698 C C . ASP A 1 213 ? 11.547 11.484 -2.658 1 96.62 213 ASP A C 1
ATOM 1700 O O . ASP A 1 213 ? 12.305 12.305 -2.137 1 96.62 213 ASP A O 1
ATOM 1704 N N . ILE A 1 214 ? 11.953 10.383 -3.246 1 98.12 214 ILE A N 1
ATOM 1705 C CA . ILE A 1 214 ? 13.367 10.188 -3.543 1 98.12 214 ILE A CA 1
ATOM 1706 C C . ILE A 1 214 ? 13.703 10.781 -4.91 1 98.12 214 ILE A C 1
ATOM 1708 O O . ILE A 1 214 ? 13.117 10.391 -5.922 1 98.12 214 ILE A O 1
ATOM 1712 N N . GLN A 1 215 ? 14.609 11.727 -4.902 1 96.38 215 GLN A N 1
ATOM 1713 C CA . GLN A 1 215 ? 15.023 12.383 -6.141 1 96.38 215 GLN A CA 1
ATOM 1714 C C . GLN A 1 215 ? 16.016 11.516 -6.918 1 96.38 215 GLN A C 1
ATOM 1716 O O . GLN A 1 215 ? 17.109 11.242 -6.434 1 96.38 215 GLN A O 1
ATOM 1721 N N . LEU A 1 216 ? 15.695 11.211 -8.125 1 94.75 216 LEU A N 1
ATOM 1722 C CA . LEU A 1 216 ? 16.438 10.258 -8.945 1 94.75 216 LEU A CA 1
ATOM 1723 C C . LEU A 1 216 ? 17.891 10.703 -9.109 1 94.75 216 LEU A C 1
ATOM 1725 O O . LEU A 1 216 ? 18.812 9.891 -8.977 1 94.75 216 LEU A O 1
ATOM 1729 N N . GLU A 1 217 ? 18.141 11.969 -9.305 1 94.38 217 GLU A N 1
ATOM 1730 C CA . GLU A 1 217 ? 19.484 12.469 -9.617 1 94.38 217 GLU A CA 1
ATOM 1731 C C . GLU A 1 217 ? 20.312 12.633 -8.359 1 94.38 217 GLU A C 1
ATOM 1733 O O . GLU A 1 217 ? 21.531 12.414 -8.383 1 94.38 217 GLU A O 1
ATOM 1738 N N . ALA A 1 218 ? 19.609 12.781 -7.27 1 95.25 218 ALA A N 1
ATOM 1739 C CA . ALA A 1 218 ? 20.359 13.195 -6.094 1 95.25 218 ALA A CA 1
ATOM 1740 C C . ALA A 1 218 ? 20.344 12.109 -5.02 1 95.25 218 ALA A C 1
ATOM 1742 O O . ALA A 1 218 ? 21.328 11.953 -4.273 1 95.25 218 ALA A O 1
ATOM 1743 N N . ASP A 1 219 ? 19.25 11.312 -4.969 1 97 219 ASP A N 1
ATOM 1744 C CA . ASP A 1 219 ? 19.031 10.539 -3.75 1 97 219 ASP A CA 1
ATOM 1745 C C . ASP A 1 219 ? 18.656 9.094 -4.078 1 97 219 ASP A C 1
ATOM 1747 O O . ASP A 1 219 ? 18.172 8.359 -3.211 1 97 219 ASP A O 1
ATOM 1751 N N . ALA A 1 220 ? 18.875 8.641 -5.309 1 98.25 220 ALA A N 1
ATOM 1752 C CA . ALA A 1 220 ? 18.375 7.336 -5.727 1 98.25 220 ALA A CA 1
ATOM 1753 C C . ALA A 1 220 ? 18.984 6.223 -4.887 1 98.25 220 ALA A C 1
ATOM 1755 O O . ALA A 1 220 ? 18.359 5.18 -4.672 1 98.25 220 ALA A O 1
ATOM 1756 N N . HIS A 1 221 ? 20.188 6.473 -4.336 1 97.75 221 HIS A N 1
ATOM 1757 C CA . HIS A 1 221 ? 20.875 5.48 -3.531 1 97.75 221 HIS A CA 1
ATOM 1758 C C . HIS A 1 221 ? 20.125 5.195 -2.234 1 97.75 221 HIS A C 1
ATOM 1760 O O . HIS A 1 221 ? 20.406 4.203 -1.556 1 97.75 221 HIS A O 1
ATOM 1766 N N . LYS A 1 222 ? 19.188 6.031 -1.85 1 98.56 222 LYS A N 1
ATOM 1767 C CA . LYS A 1 222 ? 18.375 5.828 -0.65 1 98.56 222 LYS A CA 1
ATOM 1768 C C . LYS A 1 222 ? 17.344 4.727 -0.865 1 98.56 222 LYS A C 1
ATOM 1770 O O . LYS A 1 222 ? 16.75 4.23 0.094 1 98.56 222 LYS A O 1
ATOM 1775 N N . ALA A 1 223 ? 17.062 4.418 -2.107 1 98.88 223 ALA A N 1
ATOM 1776 C CA . ALA A 1 223 ? 16.188 3.32 -2.486 1 98.88 223 ALA A CA 1
ATOM 1777 C C . ALA A 1 223 ? 16.969 2.051 -2.779 1 98.88 223 ALA A C 1
ATOM 1779 O O . ALA A 1 223 ? 17.969 2.086 -3.512 1 98.88 223 ALA A O 1
ATOM 1780 N N . CYS A 1 224 ? 16.531 0.939 -2.236 1 98.88 224 CYS A N 1
ATOM 1781 C CA . CYS A 1 224 ? 17.234 -0.32 -2.42 1 98.88 224 CYS A CA 1
ATOM 1782 C C . CYS A 1 224 ? 16.297 -1.402 -2.949 1 98.88 224 CYS A C 1
ATOM 1784 O O . CYS A 1 224 ? 15.281 -1.699 -2.334 1 98.88 224 CYS A O 1
ATOM 1786 N N . MET A 1 225 ? 16.688 -1.935 -4.082 1 98.88 225 MET A N 1
ATOM 1787 C CA . MET A 1 225 ? 16 -3.102 -4.621 1 98.88 225 MET A CA 1
ATOM 1788 C C . MET A 1 225 ? 16.609 -4.391 -4.094 1 98.88 225 MET A C 1
ATOM 1790 O O . MET A 1 225 ? 17.812 -4.617 -4.242 1 98.88 225 MET A O 1
ATOM 1794 N N . VAL A 1 226 ? 15.82 -5.203 -3.453 1 98.81 226 VAL A N 1
ATOM 1795 C CA . VAL A 1 226 ? 16.234 -6.512 -2.955 1 98.81 226 VAL A CA 1
ATOM 1796 C C . VAL A 1 226 ? 15.578 -7.609 -3.793 1 98.81 226 VAL A C 1
ATOM 1798 O O . VAL A 1 226 ? 14.352 -7.707 -3.857 1 98.81 226 VAL A O 1
ATOM 1801 N N . ALA A 1 227 ? 16.359 -8.438 -4.422 1 98.38 227 ALA A N 1
ATOM 1802 C CA . ALA A 1 227 ? 15.805 -9.438 -5.328 1 98.38 227 ALA A CA 1
ATOM 1803 C C . ALA A 1 227 ? 16.734 -10.641 -5.453 1 98.38 227 ALA A C 1
ATOM 1805 O O . ALA A 1 227 ? 17.938 -10.523 -5.195 1 98.38 227 ALA A O 1
ATOM 1806 N N . ALA A 1 228 ? 16.188 -11.711 -5.844 1 97.25 228 ALA A N 1
ATOM 1807 C CA . ALA A 1 228 ? 16.953 -12.906 -6.172 1 97.25 228 ALA A CA 1
ATOM 1808 C C . ALA A 1 228 ? 17.156 -13.023 -7.68 1 97.25 228 ALA A C 1
ATOM 1810 O O . ALA A 1 228 ? 17.75 -14 -8.156 1 97.25 228 ALA A O 1
ATOM 1811 N N . HIS A 1 229 ? 16.672 -12.094 -8.398 1 95.62 229 HIS A N 1
ATOM 1812 C CA . HIS A 1 229 ? 16.766 -12.094 -9.852 1 95.62 229 HIS A CA 1
ATOM 1813 C C . HIS A 1 229 ? 17.656 -10.961 -10.344 1 95.62 229 HIS A C 1
ATOM 1815 O O . HIS A 1 229 ? 17.375 -9.781 -10.102 1 95.62 229 HIS A O 1
ATOM 1821 N N . LEU A 1 230 ? 18.625 -11.289 -11.172 1 95.44 230 LEU A N 1
ATOM 1822 C CA . LEU A 1 230 ? 19.656 -10.344 -11.57 1 95.44 230 LEU A CA 1
ATOM 1823 C C . LEU A 1 230 ? 19.094 -9.297 -12.523 1 95.44 230 LEU A C 1
ATOM 1825 O O . LEU A 1 230 ? 19.5 -8.133 -12.484 1 95.44 230 LEU A O 1
ATOM 1829 N N . TYR A 1 231 ? 18.203 -9.672 -13.383 1 93.62 231 TYR A N 1
ATOM 1830 C CA . TYR A 1 231 ? 17.625 -8.711 -14.328 1 93.62 231 TYR A CA 1
ATOM 1831 C C . TYR A 1 231 ? 16.953 -7.562 -13.586 1 93.62 231 TYR A C 1
ATOM 1833 O O . TYR A 1 231 ? 16.953 -6.426 -14.07 1 93.62 231 TYR A O 1
ATOM 1841 N N . ASP A 1 232 ? 16.328 -7.875 -12.477 1 96.81 232 ASP A N 1
ATOM 1842 C CA . ASP A 1 232 ? 15.641 -6.887 -11.656 1 96.81 232 ASP A CA 1
ATOM 1843 C C . ASP A 1 232 ? 16.625 -5.891 -11.055 1 96.81 232 ASP A C 1
ATOM 1845 O O . ASP A 1 232 ? 16.406 -4.68 -11.102 1 96.81 232 ASP A O 1
ATOM 1849 N N . LEU A 1 233 ? 17.703 -6.383 -10.602 1 98.06 233 LEU A N 1
ATOM 1850 C CA . LEU A 1 233 ? 18.734 -5.555 -9.984 1 98.06 233 LEU A CA 1
ATOM 1851 C C . LEU A 1 233 ? 19.453 -4.703 -11.023 1 98.06 233 LEU A C 1
ATOM 1853 O O . LEU A 1 233 ? 19.812 -3.551 -10.758 1 98.06 233 LEU A O 1
ATOM 1857 N N . GLU A 1 234 ? 19.641 -5.289 -12.211 1 97.81 234 GLU A N 1
ATOM 1858 C CA . GLU A 1 234 ? 20.25 -4.523 -13.297 1 97.81 234 GLU A CA 1
ATOM 1859 C C . GLU A 1 234 ? 19.391 -3.307 -13.648 1 97.81 234 GLU A C 1
ATOM 1861 O O . GLU A 1 234 ? 19.906 -2.195 -13.766 1 97.81 234 GLU A O 1
ATOM 1866 N N . ALA A 1 235 ? 18.125 -3.504 -13.797 1 98.12 235 ALA A N 1
ATOM 1867 C CA . ALA A 1 235 ? 17.219 -2.42 -14.133 1 98.12 235 ALA A CA 1
ATOM 1868 C C . ALA A 1 235 ? 17.141 -1.386 -13.016 1 98.12 235 ALA A C 1
ATOM 1870 O O . ALA A 1 235 ? 17.141 -0.18 -13.273 1 98.12 235 ALA A O 1
ATOM 1871 N N . ALA A 1 236 ? 17.109 -1.829 -11.773 1 98.75 236 ALA A N 1
ATOM 1872 C CA . ALA A 1 236 ? 17.062 -0.932 -10.617 1 98.75 236 ALA A CA 1
ATOM 1873 C C . ALA A 1 236 ? 18.328 -0.078 -10.547 1 98.75 236 ALA A C 1
ATOM 1875 O O . ALA A 1 236 ? 18.25 1.132 -10.32 1 98.75 236 ALA A O 1
ATOM 1876 N N . LYS A 1 237 ? 19.438 -0.709 -10.797 1 98.62 237 LYS A N 1
ATOM 1877 C CA . LYS A 1 237 ? 20.719 0 -10.773 1 98.62 237 LYS A CA 1
ATOM 1878 C C . LYS A 1 237 ? 20.766 1.07 -11.859 1 98.62 237 LYS A C 1
ATOM 1880 O O . LYS A 1 237 ? 21.297 2.162 -11.641 1 98.62 237 LYS A O 1
ATOM 1885 N N . ALA A 1 238 ? 20.25 0.723 -12.953 1 98.5 238 ALA A N 1
ATOM 1886 C CA . ALA A 1 238 ? 20.234 1.671 -14.062 1 98.5 238 ALA A CA 1
ATOM 1887 C C . ALA A 1 238 ? 19.438 2.92 -13.695 1 98.5 238 ALA A C 1
ATOM 1889 O O . ALA A 1 238 ? 19.625 3.984 -14.289 1 98.5 238 ALA A O 1
ATOM 1890 N N . CYS A 1 239 ? 18.547 2.791 -12.711 1 98.5 239 CYS A N 1
ATOM 1891 C CA . CYS A 1 239 ? 17.766 3.926 -12.234 1 98.5 239 CYS A CA 1
ATOM 1892 C C . CYS A 1 239 ? 18.422 4.57 -11.023 1 98.5 239 CYS A C 1
ATOM 1894 O O . CYS A 1 239 ? 17.844 5.465 -10.398 1 98.5 239 CYS A O 1
ATOM 1896 N N . GLY A 1 240 ? 19.562 4.016 -10.633 1 98.44 240 GLY A N 1
ATOM 1897 C CA . GLY A 1 240 ? 20.344 4.645 -9.586 1 98.44 240 GLY A CA 1
ATOM 1898 C C . GLY A 1 240 ? 20.125 4.02 -8.219 1 98.44 240 GLY A C 1
ATOM 1899 O O . GLY A 1 240 ? 20.75 4.438 -7.238 1 98.44 240 GLY A O 1
ATOM 1900 N N . MET A 1 241 ? 19.328 2.994 -8.117 1 98.81 241 MET A N 1
ATOM 1901 C CA . MET A 1 241 ? 19.016 2.381 -6.828 1 98.81 241 MET A CA 1
ATOM 1902 C C . MET A 1 241 ? 20.219 1.595 -6.293 1 98.81 241 MET A C 1
ATOM 1904 O O . MET A 1 241 ? 21.062 1.14 -7.066 1 98.81 241 MET A O 1
ATOM 1908 N N . THR A 1 242 ? 20.297 1.484 -4.984 1 98.56 242 THR A N 1
ATOM 1909 C CA . THR A 1 242 ? 21.109 0.436 -4.371 1 98.56 242 THR A CA 1
ATOM 1910 C C . THR A 1 242 ? 20.5 -0.94 -4.648 1 98.56 242 THR A C 1
ATOM 1912 O O . THR A 1 242 ? 19.281 -1.086 -4.727 1 98.56 242 THR A O 1
ATOM 1915 N N . THR A 1 243 ? 21.344 -1.947 -4.824 1 98.5 243 THR A N 1
ATOM 1916 C CA . THR A 1 243 ? 20.828 -3.268 -5.184 1 98.5 243 THR A CA 1
ATOM 1917 C C . THR A 1 243 ? 21.422 -4.34 -4.266 1 98.5 243 THR A C 1
ATOM 1919 O O . THR A 1 243 ? 22.625 -4.336 -3.986 1 98.5 243 THR A O 1
ATOM 1922 N N . VAL A 1 244 ? 20.594 -5.219 -3.783 1 98.12 244 VAL A N 1
ATOM 1923 C CA . VAL A 1 244 ? 20.969 -6.348 -2.945 1 98.12 244 VAL A CA 1
ATOM 1924 C C . VAL A 1 244 ? 20.484 -7.652 -3.58 1 98.12 244 VAL A C 1
ATOM 1926 O O . VAL A 1 244 ? 19.297 -7.809 -3.861 1 98.12 244 VAL A O 1
ATOM 1929 N N . PHE A 1 245 ? 21.438 -8.555 -3.766 1 97.38 245 PHE A N 1
ATOM 1930 C CA . PHE A 1 245 ? 21.125 -9.859 -4.336 1 97.38 245 PHE A CA 1
ATOM 1931 C C . PHE A 1 245 ? 21.031 -10.914 -3.24 1 97.38 245 PHE A C 1
ATOM 1933 O O . PHE A 1 245 ? 21.922 -11.055 -2.414 1 97.38 245 PHE A O 1
ATOM 1940 N N . ILE A 1 246 ? 19.906 -11.594 -3.197 1 97.31 246 ILE A N 1
ATOM 1941 C CA . ILE A 1 246 ? 19.75 -12.742 -2.314 1 97.31 246 ILE A CA 1
ATOM 1942 C C . ILE A 1 246 ? 20.25 -14 -3.018 1 97.31 246 ILE A C 1
ATOM 1944 O O . ILE A 1 246 ? 19.625 -14.5 -3.951 1 97.31 246 ILE A O 1
ATOM 1948 N N . SER A 1 247 ? 21.234 -14.641 -2.512 1 94.44 247 SER A N 1
ATOM 1949 C CA . SER A 1 247 ? 21.969 -15.633 -3.279 1 94.44 247 SER A CA 1
ATOM 1950 C C . SER A 1 247 ? 21.484 -17.047 -2.971 1 94.44 247 SER A C 1
ATOM 1952 O O . SER A 1 247 ? 21.766 -17.984 -3.723 1 94.44 247 SER A O 1
ATOM 1954 N N . SER A 1 248 ? 20.766 -17.234 -1.914 1 93.44 248 SER A N 1
ATOM 1955 C CA . SER A 1 248 ? 20.438 -18.594 -1.486 1 93.44 248 SER A CA 1
ATOM 1956 C C . SER A 1 248 ? 19.188 -19.125 -2.186 1 93.44 248 SER A C 1
ATOM 1958 O O . SER A 1 248 ? 18.859 -20.297 -2.076 1 93.44 248 SER A O 1
ATOM 1960 N N . ARG A 1 249 ? 18.484 -18.203 -2.916 1 94.94 249 ARG A N 1
ATOM 1961 C CA . ARG A 1 249 ? 17.219 -18.625 -3.523 1 94.94 249 ARG A CA 1
ATOM 1962 C C . ARG A 1 249 ? 17.469 -19.5 -4.758 1 94.94 249 ARG A C 1
ATOM 1964 O O . ARG A 1 249 ? 18.312 -19.172 -5.59 1 94.94 249 ARG A O 1
ATOM 1971 N N . PRO A 1 250 ? 16.781 -20.594 -4.82 1 89 250 PRO A N 1
ATOM 1972 C CA . PRO A 1 250 ? 16.953 -21.484 -5.977 1 89 250 PRO A CA 1
ATOM 1973 C C . PRO A 1 250 ? 16.25 -20.953 -7.227 1 89 250 PRO A C 1
ATOM 1975 O O . PRO A 1 250 ? 15.32 -21.594 -7.734 1 89 250 PRO A O 1
ATOM 1978 N N . THR A 1 251 ? 16.656 -19.844 -7.688 1 81.19 251 THR A N 1
ATOM 1979 C CA . THR A 1 251 ? 16.078 -19.266 -8.898 1 81.19 251 THR A CA 1
ATOM 1980 C C . THR A 1 251 ? 16.938 -19.578 -10.117 1 81.19 251 THR A C 1
ATOM 1982 O O . THR A 1 251 ? 17.875 -20.391 -10.023 1 81.19 251 THR A O 1
ATOM 1985 N N . GLU A 1 252 ? 16.406 -19.047 -11.203 1 72.5 252 GLU A N 1
ATOM 1986 C CA . GLU A 1 252 ? 17.141 -19.281 -12.445 1 72.5 252 GLU A CA 1
ATOM 1987 C C . GLU A 1 252 ? 18.422 -18.453 -12.492 1 72.5 252 GLU A C 1
ATOM 1989 O O . GLU A 1 252 ? 19.281 -18.688 -13.344 1 72.5 252 GLU A O 1
ATOM 1994 N N . ASP A 1 253 ? 18.453 -17.547 -11.547 1 74 253 ASP A N 1
ATOM 1995 C CA . ASP A 1 253 ? 19.594 -16.641 -11.594 1 74 253 ASP A CA 1
ATOM 1996 C C . ASP A 1 253 ? 20.672 -17.078 -10.609 1 74 253 ASP A C 1
ATOM 1998 O O . ASP A 1 253 ? 20.375 -17.453 -9.477 1 74 253 ASP A O 1
ATOM 2002 N N . GLN A 1 254 ? 21.844 -17.219 -11.148 1 76 254 GLN A N 1
ATOM 2003 C CA . GLN A 1 254 ? 23.062 -17.422 -10.367 1 76 254 GLN A CA 1
ATOM 2004 C C . GLN A 1 254 ? 24.094 -16.328 -10.648 1 76 254 GLN A C 1
ATOM 2006 O O . GLN A 1 254 ? 24.078 -15.727 -11.719 1 76 254 GLN A O 1
ATOM 2011 N N . LEU A 1 255 ? 24.797 -16.078 -9.555 1 83.44 255 LEU A N 1
ATOM 2012 C CA . LEU A 1 255 ? 25.891 -15.148 -9.797 1 83.44 255 LEU A CA 1
ATOM 2013 C C . LEU A 1 255 ? 26.844 -15.688 -10.867 1 83.44 255 LEU A C 1
ATOM 2015 O O . LEU A 1 255 ? 27.109 -16.891 -10.922 1 83.44 255 LEU A O 1
ATOM 2019 N N . PRO A 1 256 ? 27.234 -14.75 -11.664 1 81 256 PRO A N 1
ATOM 2020 C CA . PRO A 1 256 ? 28.234 -15.172 -12.648 1 81 256 PRO A CA 1
ATOM 2021 C C . PRO A 1 256 ? 29.5 -15.734 -12.008 1 81 256 PRO A C 1
ATOM 2023 O O . PRO A 1 256 ? 29.797 -15.438 -10.844 1 81 256 PRO A O 1
ATOM 2026 N N . ALA A 1 257 ? 30.109 -16.578 -12.773 1 79 257 ALA A N 1
ATOM 2027 C CA . ALA A 1 257 ? 31.344 -17.188 -12.312 1 79 257 ALA A CA 1
ATOM 2028 C C . ALA A 1 257 ? 32.375 -16.141 -11.938 1 79 257 ALA A C 1
ATOM 2030 O O . ALA A 1 257 ? 33.188 -16.344 -11.023 1 79 257 ALA A O 1
ATOM 2031 N N . GLU A 1 258 ? 32.25 -15.016 -12.625 1 83.94 258 GLU A N 1
ATOM 2032 C CA . GLU A 1 258 ? 33.219 -13.938 -12.438 1 83.94 258 GLU A CA 1
ATOM 2033 C C . GLU A 1 258 ? 32.969 -13.172 -11.148 1 83.94 258 GLU A C 1
ATOM 2035 O O . GLU A 1 258 ? 33.75 -12.336 -10.742 1 83.94 258 GLU A O 1
ATOM 2040 N N . GLY A 1 259 ? 31.859 -13.547 -10.57 1 85.31 259 GLY A N 1
ATOM 2041 C CA . GLY A 1 259 ? 31.547 -12.883 -9.32 1 85.31 259 GLY A CA 1
ATOM 2042 C C . GLY A 1 259 ? 30.375 -11.938 -9.422 1 85.31 259 GLY A C 1
ATOM 2043 O O . GLY A 1 259 ? 29.562 -12.047 -10.344 1 85.31 259 GLY A O 1
ATOM 2044 N N . LYS A 1 260 ? 30.297 -11.094 -8.453 1 88.88 260 LYS A N 1
ATOM 2045 C CA . LYS A 1 260 ? 29.188 -10.148 -8.344 1 88.88 260 LYS A CA 1
ATOM 2046 C C . LYS A 1 260 ? 29.25 -9.094 -9.445 1 88.88 260 LYS A C 1
ATOM 2048 O O . LYS A 1 260 ? 30.266 -8.391 -9.578 1 88.88 260 LYS A O 1
ATOM 2053 N N . PRO A 1 261 ? 28.266 -9 -10.297 1 94.06 261 PRO A N 1
ATOM 2054 C CA . PRO A 1 261 ? 28.281 -7.949 -11.312 1 94.06 261 PRO A CA 1
ATOM 2055 C C . PRO A 1 261 ? 28.297 -6.547 -10.711 1 94.06 261 PRO A C 1
ATOM 2057 O O . PRO A 1 261 ? 27.938 -6.363 -9.547 1 94.06 261 PRO A O 1
ATOM 2060 N N . GLY A 1 262 ? 28.672 -5.555 -11.5 1 95.25 262 GLY A N 1
ATOM 2061 C CA . GLY A 1 262 ? 28.812 -4.172 -11.055 1 95.25 262 GLY A CA 1
ATOM 2062 C C . GLY A 1 262 ? 27.5 -3.564 -10.602 1 95.25 262 GLY A C 1
ATOM 2063 O O . GLY A 1 262 ? 27.484 -2.662 -9.766 1 95.25 262 GLY A O 1
ATOM 2064 N N . TYR A 1 263 ? 26.422 -4.105 -11.156 1 97.06 263 TYR A N 1
ATOM 2065 C CA . TYR A 1 263 ? 25.125 -3.527 -10.844 1 97.06 263 TYR A CA 1
ATOM 2066 C C . TYR A 1 263 ? 24.562 -4.113 -9.547 1 97.06 263 TYR A C 1
ATOM 2068 O O . TYR A 1 263 ? 23.484 -3.711 -9.086 1 97.06 263 TYR A O 1
ATOM 2076 N N . VAL A 1 264 ? 25.25 -5.043 -8.938 1 97.38 264 VAL A N 1
ATOM 2077 C CA . VAL A 1 264 ? 24.891 -5.578 -7.629 1 97.38 264 VAL A CA 1
ATOM 2078 C C . VAL A 1 264 ? 25.781 -4.953 -6.559 1 97.38 264 VAL A C 1
ATOM 2080 O O . VAL A 1 264 ? 27 -5.129 -6.574 1 97.38 264 VAL A O 1
ATOM 2083 N N . ASP A 1 265 ? 25.219 -4.289 -5.621 1 97.25 265 ASP A N 1
ATOM 2084 C CA . ASP A 1 265 ? 26 -3.594 -4.602 1 97.25 265 ASP A CA 1
ATOM 2085 C C . ASP A 1 265 ? 26.359 -4.531 -3.447 1 97.25 265 ASP A C 1
ATOM 2087 O O . ASP A 1 265 ? 27.453 -4.453 -2.893 1 97.25 265 ASP A O 1
ATOM 2091 N N . LEU A 1 266 ? 25.469 -5.398 -3.072 1 96.75 266 LEU A N 1
ATOM 2092 C CA . LEU A 1 266 ? 25.656 -6.289 -1.933 1 96.75 266 LEU A CA 1
ATOM 2093 C C . LEU A 1 266 ? 25.047 -7.66 -2.211 1 96.75 266 LEU A C 1
ATOM 2095 O O . LEU A 1 266 ? 23.969 -7.762 -2.789 1 96.75 266 LEU A O 1
ATOM 2099 N N . VAL A 1 267 ? 25.719 -8.703 -1.857 1 96.25 267 VAL A N 1
ATOM 2100 C CA . VAL A 1 267 ? 25.219 -10.07 -1.925 1 96.25 267 VAL A CA 1
ATOM 2101 C C . VAL A 1 267 ? 25.031 -10.625 -0.513 1 96.25 267 VAL A C 1
ATOM 2103 O O . VAL A 1 267 ? 25.938 -10.523 0.326 1 96.25 267 VAL A O 1
ATOM 2106 N N . VAL A 1 268 ? 23.891 -11.094 -0.269 1 96.38 268 VAL A N 1
ATOM 2107 C CA . VAL A 1 268 ? 23.609 -11.758 1 1 96.38 268 VAL A CA 1
ATOM 2108 C C . VAL A 1 268 ? 22.969 -13.117 0.74 1 96.38 268 VAL A C 1
ATOM 2110 O O . VAL A 1 268 ? 22.375 -13.344 -0.321 1 96.38 268 VAL A O 1
ATOM 2113 N N . ALA A 1 269 ? 23.062 -14.031 1.716 1 95.75 269 ALA A N 1
ATOM 2114 C CA . ALA A 1 269 ? 22.453 -15.344 1.566 1 95.75 269 ALA A CA 1
ATOM 2115 C C . ALA A 1 269 ? 20.922 -15.25 1.694 1 95.75 269 ALA A C 1
ATOM 2117 O O . ALA A 1 269 ? 20.203 -15.914 0.955 1 95.75 269 ALA A O 1
ATOM 2118 N N . ASP A 1 270 ? 20.484 -14.492 2.705 1 97.12 270 ASP A N 1
ATOM 2119 C CA . ASP A 1 270 ? 19.047 -14.391 2.982 1 97.12 270 ASP A CA 1
ATOM 2120 C C . ASP A 1 270 ? 18.719 -13.102 3.736 1 97.12 270 ASP A C 1
ATOM 2122 O O . ASP A 1 270 ? 19.594 -12.234 3.902 1 97.12 270 ASP A O 1
ATOM 2126 N N . LEU A 1 271 ? 17.453 -12.906 4.117 1 98 271 LEU A N 1
ATOM 2127 C CA . LEU A 1 271 ? 17 -11.641 4.684 1 98 271 LEU A CA 1
ATOM 2128 C C . LEU A 1 271 ? 17.516 -11.461 6.102 1 98 271 LEU A C 1
ATOM 2130 O O . LEU A 1 271 ? 17.688 -10.336 6.57 1 98 271 LEU A O 1
ATOM 2134 N N . LEU A 1 272 ? 17.797 -12.547 6.809 1 97.75 272 LEU A N 1
ATOM 2135 C CA . LEU A 1 272 ? 18.375 -12.445 8.141 1 97.75 272 LEU A CA 1
ATOM 2136 C C . LEU A 1 272 ? 19.812 -11.922 8.078 1 97.75 272 LEU A C 1
ATOM 2138 O O . LEU A 1 272 ? 20.219 -11.117 8.914 1 97.75 272 LEU A O 1
ATOM 2142 N N . GLU A 1 273 ? 20.5 -12.422 7.035 1 97.5 273 GLU A N 1
ATOM 2143 C CA . GLU A 1 273 ? 21.844 -11.883 6.855 1 97.5 273 GLU A CA 1
ATOM 2144 C C . GLU A 1 273 ? 21.797 -10.398 6.477 1 97.5 273 GLU A C 1
ATOM 2146 O O . GLU A 1 273 ? 22.609 -9.609 6.949 1 97.5 273 GLU A O 1
ATOM 2151 N N . LEU A 1 274 ? 20.891 -10.023 5.602 1 97.5 274 LEU A N 1
ATOM 2152 C CA . LEU A 1 274 ? 20.734 -8.617 5.25 1 97.5 274 LEU A CA 1
ATOM 2153 C C . LEU A 1 274 ? 20.531 -7.762 6.5 1 97.5 274 LEU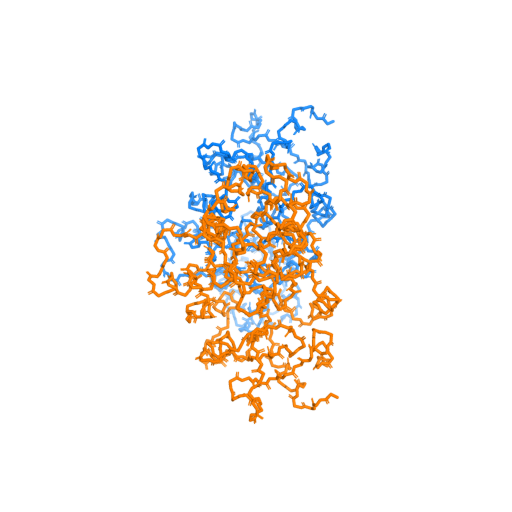 A C 1
ATOM 2155 O O . LEU A 1 274 ? 21.125 -6.691 6.629 1 97.5 274 LEU A O 1
ATOM 2159 N N . ALA A 1 275 ? 19.734 -8.227 7.449 1 96.25 275 ALA A N 1
ATOM 2160 C CA . ALA A 1 275 ? 19.406 -7.5 8.672 1 96.25 275 ALA A CA 1
ATOM 2161 C C . ALA A 1 275 ? 20.641 -7.316 9.555 1 96.25 275 ALA A C 1
ATOM 2163 O O . ALA A 1 275 ? 20.672 -6.422 10.398 1 96.25 275 ALA A O 1
ATOM 2164 N N . GLN A 1 276 ? 21.609 -8.117 9.352 1 94.31 276 GLN A N 1
ATOM 2165 C CA . GLN A 1 276 ? 22.812 -8.039 10.156 1 94.31 276 GLN A CA 1
ATOM 2166 C C . GLN A 1 276 ? 23.703 -6.867 9.719 1 94.31 276 GLN A C 1
ATOM 2168 O O . GLN A 1 276 ? 24.594 -6.449 10.461 1 94.31 276 GLN A O 1
ATOM 2173 N N . PHE A 1 277 ? 23.469 -6.434 8.5 1 91.62 277 PHE A N 1
ATOM 2174 C CA . PHE A 1 277 ? 24.266 -5.324 8 1 91.62 277 PHE A CA 1
ATOM 2175 C C . PHE A 1 277 ? 23.766 -3.994 8.539 1 91.62 277 PHE A C 1
ATOM 2177 O O . PHE A 1 277 ? 24.344 -2.943 8.281 1 91.62 277 PHE A O 1
ATOM 2184 N N . ILE A 1 278 ? 22.688 -4.016 9.258 1 84.62 278 ILE A N 1
ATOM 2185 C CA . ILE A 1 278 ? 22.078 -2.793 9.758 1 84.62 278 ILE A CA 1
ATOM 2186 C C . ILE A 1 278 ? 22.625 -2.455 11.133 1 84.62 278 ILE A C 1
ATOM 2188 O O . ILE A 1 278 ? 22.719 -3.324 12.008 1 84.62 278 ILE A O 1
ATOM 2192 N N . ARG A 1 279 ? 23.375 -1.372 11.406 1 66.56 279 ARG A N 1
ATOM 2193 C CA . ARG A 1 279 ? 23.938 -0.893 12.664 1 66.56 279 ARG A CA 1
ATOM 2194 C C . ARG A 1 279 ? 22.938 -0.017 13.414 1 66.56 279 ARG A C 1
ATOM 2196 O O . ARG A 1 279 ? 22.078 0.617 12.797 1 66.56 279 ARG A O 1
ATOM 2203 N N . MET B 1 1 ? -26.484 -5.023 19.047 1 57.59 1 MET B N 1
ATOM 2204 C CA . MET B 1 1 ? -25.984 -4.863 17.672 1 57.59 1 MET B CA 1
ATOM 2205 C C . MET B 1 1 ? -27.109 -5.102 16.672 1 57.59 1 MET B C 1
ATOM 2207 O O . MET B 1 1 ? -27.812 -6.109 16.75 1 57.59 1 MET B O 1
ATOM 2211 N N . SER B 1 2 ? -27.391 -4.051 15.859 1 66.12 2 SER B N 1
ATOM 2212 C CA . SER B 1 2 ? -28.578 -4.238 15.039 1 66.12 2 SER B CA 1
ATOM 2213 C C . SER B 1 2 ? -28.359 -5.312 13.984 1 66.12 2 SER B C 1
ATOM 2215 O O . SER B 1 2 ? -27.266 -5.441 13.445 1 66.12 2 SER B O 1
ATOM 2217 N N . SER B 1 3 ? -29.156 -6.293 13.859 1 76.56 3 SER B N 1
ATOM 2218 C CA . SER B 1 3 ? -29.188 -7.348 12.852 1 76.56 3 SER B CA 1
ATOM 2219 C C . SER B 1 3 ? -28.922 -6.789 11.453 1 76.56 3 SER B C 1
ATOM 2221 O O . SER B 1 3 ? -28.219 -7.41 10.656 1 76.56 3 SER B O 1
ATOM 2223 N N . GLU B 1 4 ? -29.266 -5.609 11.32 1 80.12 4 GLU B N 1
ATOM 2224 C CA . GLU B 1 4 ? -29.109 -4.992 10.008 1 80.12 4 GLU B CA 1
ATOM 2225 C C . GLU B 1 4 ? -27.641 -4.652 9.742 1 80.12 4 GLU B C 1
ATOM 2227 O O . GLU B 1 4 ? -27.141 -4.879 8.633 1 80.12 4 GLU B O 1
ATOM 2232 N N . GLY B 1 5 ? -27.047 -4.195 10.734 1 82.88 5 GLY B N 1
ATOM 2233 C CA . GLY B 1 5 ? -25.625 -3.863 10.594 1 82.88 5 GLY B CA 1
ATOM 2234 C C . GLY B 1 5 ? -24.766 -5.066 10.281 1 82.88 5 GLY B C 1
ATOM 2235 O O . GLY B 1 5 ? -23.875 -4.992 9.43 1 82.88 5 GLY B O 1
ATOM 2236 N N . SER B 1 6 ? -25.094 -6.129 10.914 1 86.38 6 SER B N 1
ATOM 2237 C CA . SER B 1 6 ? -24.344 -7.359 10.68 1 86.38 6 SER B CA 1
ATOM 2238 C C . SER B 1 6 ? -24.578 -7.883 9.266 1 86.38 6 SER B C 1
ATOM 2240 O O . SER B 1 6 ? -23.641 -8.336 8.609 1 86.38 6 SER B O 1
ATOM 2242 N N . SER B 1 7 ? -25.75 -7.75 8.797 1 88.75 7 SER B N 1
ATOM 2243 C CA . SER B 1 7 ? -26.078 -8.195 7.445 1 88.75 7 SER B CA 1
ATOM 2244 C C . SER B 1 7 ? -25.328 -7.379 6.395 1 88.75 7 SER B C 1
ATOM 2246 O O . SER B 1 7 ? -24.844 -7.926 5.406 1 88.75 7 SER B O 1
ATOM 2248 N N . ILE B 1 8 ? -25.219 -6.125 6.656 1 92 8 ILE B N 1
ATOM 2249 C CA . ILE B 1 8 ? -24.516 -5.223 5.75 1 92 8 ILE B CA 1
ATOM 2250 C C . ILE B 1 8 ? -23.031 -5.605 5.691 1 92 8 ILE B C 1
ATOM 2252 O O . ILE B 1 8 ? -22.469 -5.762 4.609 1 92 8 ILE B O 1
ATOM 2256 N N . MET B 1 9 ? -22.438 -5.84 6.801 1 94.62 9 MET B N 1
ATOM 2257 C CA . MET B 1 9 ? -21 -6.07 6.879 1 94.62 9 MET B CA 1
ATOM 2258 C C . MET B 1 9 ? -20.656 -7.48 6.414 1 94.62 9 MET B C 1
ATOM 2260 O O . MET B 1 9 ? -19.516 -7.746 6.035 1 94.62 9 MET B O 1
ATOM 2264 N N . ASP B 1 10 ? -21.641 -8.375 6.375 1 93.12 10 ASP B N 1
ATOM 2265 C CA . ASP B 1 10 ? -21.422 -9.758 5.941 1 93.12 10 ASP B CA 1
ATOM 2266 C C . ASP B 1 10 ? -21.062 -9.812 4.457 1 93.12 10 ASP B C 1
ATOM 2268 O O . ASP B 1 10 ? -20.422 -10.766 4 1 93.12 10 ASP B O 1
ATOM 2272 N N . ARG B 1 11 ? -21.469 -8.797 3.695 1 94.25 11 ARG B N 1
ATOM 2273 C CA . ARG B 1 11 ? -21.266 -8.797 2.252 1 94.25 11 ARG B CA 1
ATOM 2274 C C . ARG B 1 11 ? -19.984 -8.07 1.885 1 94.25 11 ARG B C 1
ATOM 2276 O O . ARG B 1 11 ? -19.562 -8.078 0.725 1 94.25 11 ARG B O 1
ATOM 2283 N N . VAL B 1 12 ? -19.359 -7.41 2.854 1 97.81 12 VAL B N 1
ATOM 2284 C CA . VAL B 1 12 ? -18.172 -6.586 2.613 1 97.81 12 VAL B CA 1
ATOM 2285 C C . VAL B 1 12 ? -16.922 -7.461 2.639 1 97.81 12 VAL B C 1
ATOM 2287 O O . VAL B 1 12 ? -16.812 -8.367 3.469 1 97.81 12 VAL B O 1
ATOM 2290 N N . GLU B 1 13 ? -16.016 -7.152 1.713 1 97.94 13 GLU B N 1
ATOM 2291 C CA . GLU B 1 13 ? -14.758 -7.891 1.657 1 97.94 13 GLU B CA 1
ATOM 2292 C C . GLU B 1 13 ? -13.562 -6.973 1.915 1 97.94 13 GLU B C 1
ATOM 2294 O O . GLU B 1 13 ? -12.547 -7.406 2.463 1 97.94 13 GLU B O 1
ATOM 2299 N N . VAL B 1 14 ? -13.672 -5.738 1.475 1 98.81 14 VAL B N 1
ATOM 2300 C CA . VAL B 1 14 ? -12.562 -4.793 1.587 1 98.81 14 VAL B CA 1
ATOM 2301 C C . VAL B 1 14 ? -13.039 -3.52 2.281 1 98.81 14 VAL B C 1
ATOM 2303 O O . VAL B 1 14 ? -14.078 -2.961 1.92 1 98.81 14 VAL B O 1
ATOM 2306 N N . LEU B 1 15 ? -12.352 -3.096 3.297 1 98.88 15 LEU B N 1
ATOM 2307 C CA . LEU B 1 15 ? -12.617 -1.832 3.977 1 98.88 15 LEU B CA 1
ATOM 2308 C C . LEU B 1 15 ? -11.602 -0.77 3.557 1 98.88 15 LEU B C 1
ATOM 2310 O O . LEU B 1 15 ? -10.398 -0.966 3.703 1 98.88 15 LEU B O 1
ATOM 2314 N N . TYR B 1 16 ? -12.055 0.321 3.02 1 98.94 16 TYR B N 1
ATOM 2315 C CA . TYR B 1 16 ? -11.25 1.494 2.691 1 98.94 16 TYR B CA 1
ATOM 2316 C C . TYR B 1 16 ? -11.461 2.604 3.717 1 98.94 16 TYR B C 1
ATOM 2318 O O . TYR B 1 16 ? -12.594 3.029 3.955 1 98.94 16 TYR B O 1
ATOM 2326 N N . PHE B 1 17 ? -10.414 3.135 4.266 1 98.94 17 PHE B N 1
ATOM 2327 C CA . PHE B 1 17 ? -10.547 4.102 5.344 1 98.94 17 PHE B CA 1
ATOM 2328 C C . PHE B 1 17 ? -10.07 5.48 4.898 1 98.94 17 PHE B C 1
ATOM 2330 O O . PHE B 1 17 ? -8.984 5.621 4.348 1 98.94 17 PHE B O 1
ATOM 2337 N N . ASP B 1 18 ? -10.898 6.441 5.129 1 98.69 18 ASP B N 1
ATOM 2338 C CA . ASP B 1 18 ? -10.375 7.789 5.328 1 98.69 18 ASP B CA 1
ATOM 2339 C C . ASP B 1 18 ? -9.438 7.84 6.531 1 98.69 18 ASP B C 1
ATOM 2341 O O . ASP B 1 18 ? -9.648 7.137 7.52 1 98.69 18 ASP B O 1
ATOM 2345 N N . VAL B 1 19 ? -8.422 8.75 6.438 1 98.69 19 VAL B N 1
ATOM 2346 C CA . VAL B 1 19 ? -7.426 8.664 7.5 1 98.69 19 VAL B CA 1
ATOM 2347 C C . VAL B 1 19 ? -7.477 9.93 8.359 1 98.69 19 VAL B C 1
ATOM 2349 O O . VAL B 1 19 ? -7.75 9.859 9.562 1 98.69 19 VAL B O 1
ATOM 2352 N N . PHE B 1 20 ? -7.305 11.094 7.789 1 97.62 20 PHE B N 1
ATOM 2353 C CA . PHE B 1 20 ? -7.27 12.344 8.539 1 97.62 20 PHE B CA 1
ATOM 2354 C C . PHE B 1 20 ? -8.625 12.625 9.18 1 97.62 20 PHE B C 1
ATOM 2356 O O . PHE B 1 20 ? -9.625 12.812 8.484 1 97.62 20 PHE B O 1
ATOM 2363 N N . GLY B 1 21 ? -8.641 12.641 10.453 1 97.19 21 GLY B N 1
ATOM 2364 C CA . GLY B 1 21 ? -9.867 12.922 11.18 1 97.19 21 GLY B CA 1
ATOM 2365 C C . GLY B 1 21 ? -10.695 11.688 11.453 1 97.19 21 GLY B C 1
ATOM 2366 O O . GLY B 1 21 ? -11.523 11.672 12.367 1 97.19 21 GLY B O 1
ATOM 2367 N N . THR B 1 22 ? -10.484 10.625 10.695 1 98.25 22 THR B N 1
ATOM 2368 C CA . THR B 1 22 ? -11.242 9.383 10.852 1 98.25 22 THR B CA 1
ATOM 2369 C C . THR B 1 22 ? -10.461 8.383 11.703 1 98.25 22 THR B C 1
ATOM 2371 O O . THR B 1 22 ? -10.992 7.848 12.68 1 98.25 22 THR B O 1
ATOM 2374 N N . VAL B 1 23 ? -9.234 8.188 11.391 1 98.75 23 VAL B N 1
ATOM 2375 C CA . VAL B 1 23 ? -8.406 7.203 12.086 1 98.75 23 VAL B CA 1
ATOM 2376 C C . VAL B 1 23 ? -7.473 7.91 13.062 1 98.75 23 VAL B C 1
ATOM 2378 O O . VAL B 1 23 ? -7.113 7.352 14.102 1 98.75 23 VAL B O 1
ATOM 2381 N N . VAL B 1 24 ? -7.141 9.156 12.703 1 98.69 24 VAL B N 1
ATOM 2382 C CA . VAL B 1 24 ? -6.172 9.906 13.508 1 98.69 24 VAL B CA 1
ATOM 2383 C C . VAL B 1 24 ? -6.75 11.266 13.883 1 98.69 24 VAL B C 1
ATOM 2385 O O . VAL B 1 24 ? -7.641 11.781 13.203 1 98.69 24 VAL B O 1
ATOM 2388 N N . ASP B 1 25 ? -6.25 11.812 14.961 1 98.06 25 ASP B N 1
ATOM 2389 C CA . ASP B 1 25 ? -6.629 13.133 15.453 1 98.06 25 ASP B CA 1
ATOM 2390 C C . ASP B 1 25 ? -5.621 14.195 15.016 1 98.06 25 ASP B C 1
ATOM 2392 O O . ASP B 1 25 ? -4.676 14.5 15.75 1 98.06 25 ASP B O 1
ATOM 2396 N N . TYR B 1 26 ? -5.918 14.797 13.852 1 97.69 26 TYR B N 1
ATOM 2397 C CA . TYR B 1 26 ? -4.949 15.758 13.344 1 97.69 26 TYR B CA 1
ATOM 2398 C C . TYR B 1 26 ? -5.035 17.078 14.102 1 97.69 26 TYR B C 1
ATOM 2400 O O . TYR B 1 26 ? -4.035 17.781 14.242 1 97.69 26 TYR B O 1
ATOM 2408 N N . VAL B 1 27 ? -6.211 17.438 14.594 1 97.75 27 VAL B N 1
ATOM 2409 C CA . VAL B 1 27 ? -6.387 18.734 15.234 1 97.75 27 VAL B CA 1
ATOM 2410 C C . VAL B 1 27 ? -5.527 18.812 16.5 1 97.75 27 VAL B C 1
ATOM 2412 O O . VAL B 1 27 ? -4.699 19.719 16.641 1 97.75 27 VAL B O 1
ATOM 2415 N N . ASP B 1 28 ? -5.707 17.844 17.406 1 97.94 28 ASP B N 1
ATOM 2416 C CA . ASP B 1 28 ? -4.961 17.875 18.656 1 97.94 28 ASP B CA 1
ATOM 2417 C C . ASP B 1 28 ? -3.465 17.703 18.406 1 97.94 28 ASP B C 1
ATOM 2419 O O . ASP B 1 28 ? -2.648 18.406 19.016 1 97.94 28 ASP B O 1
ATOM 2423 N N . THR B 1 29 ? -3.074 16.797 17.547 1 98.62 29 THR B N 1
ATOM 2424 C CA . THR B 1 29 ? -1.664 16.5 17.297 1 98.62 29 THR B CA 1
ATOM 2425 C C . THR B 1 29 ? -0.957 17.734 16.734 1 98.62 29 THR B C 1
ATOM 2427 O O . THR B 1 29 ? 0.1 18.125 17.234 1 98.62 29 THR B O 1
ATOM 2430 N N . VAL B 1 30 ? -1.525 18.359 15.719 1 98.75 30 VAL B N 1
ATOM 2431 C CA . VAL B 1 30 ? -0.901 19.484 15.039 1 98.75 30 VAL B CA 1
ATOM 2432 C C . VAL B 1 30 ? -0.918 20.719 15.953 1 98.75 30 VAL B C 1
ATOM 2434 O O . VAL B 1 30 ? 0.06 21.453 16.016 1 98.75 30 VAL B O 1
ATOM 2437 N N . THR B 1 31 ? -2.027 20.922 16.672 1 98.5 31 THR B N 1
ATOM 2438 C CA . THR B 1 31 ? -2.117 22.047 17.609 1 98.5 31 THR B CA 1
ATOM 2439 C C . THR B 1 31 ? -1.039 21.953 18.672 1 98.5 31 THR B C 1
ATOM 2441 O O . THR B 1 31 ? -0.378 22.938 19 1 98.5 31 THR B O 1
ATOM 2444 N N . LYS B 1 32 ? -0.863 20.766 19.219 1 98.62 32 LYS B N 1
ATOM 2445 C CA . LYS B 1 32 ? 0.179 20.547 20.219 1 98.62 32 LYS B CA 1
ATOM 2446 C C . LYS B 1 32 ? 1.557 20.891 19.656 1 98.62 32 LYS B C 1
ATOM 2448 O O . LYS B 1 32 ? 2.375 21.516 20.344 1 98.62 32 LYS B O 1
ATOM 2453 N N . ALA B 1 33 ? 1.812 20.453 18.422 1 98.69 33 ALA B N 1
ATOM 2454 C CA . ALA B 1 33 ? 3.1 20.734 17.781 1 98.69 33 ALA B CA 1
ATOM 2455 C C . ALA B 1 33 ? 3.311 22.234 17.609 1 98.69 33 ALA B C 1
ATOM 2457 O O . ALA B 1 33 ? 4.406 22.75 17.844 1 98.69 33 ALA B O 1
ATOM 2458 N N . LEU B 1 34 ? 2.27 22.953 17.188 1 98.56 34 LEU B N 1
ATOM 2459 C CA . LEU B 1 34 ? 2.34 24.406 17 1 98.56 34 LEU B CA 1
ATOM 2460 C C . LEU B 1 34 ? 2.637 25.094 18.328 1 98.56 34 LEU B C 1
ATOM 2462 O O . LEU B 1 34 ? 3.492 25.984 18.391 1 98.56 34 LEU B O 1
ATOM 2466 N N . ARG B 1 35 ? 1.965 24.688 19.328 1 98.12 35 ARG B N 1
ATOM 2467 C CA . ARG B 1 35 ? 2.156 25.266 20.656 1 98.12 35 ARG B CA 1
ATOM 2468 C C . ARG B 1 35 ? 3.566 25 21.172 1 98.12 35 ARG B C 1
ATOM 2470 O O . ARG B 1 35 ? 4.184 25.875 21.797 1 98.12 35 ARG B O 1
ATOM 2477 N N . TRP B 1 36 ? 4 23.828 20.938 1 98.19 36 TRP B N 1
ATOM 2478 C CA . TRP B 1 36 ? 5.359 23.484 21.344 1 98.19 36 TRP B CA 1
ATOM 2479 C C . TRP B 1 36 ? 6.379 24.359 20.625 1 98.19 36 TRP B C 1
ATOM 2481 O O . TRP B 1 36 ? 7.32 24.875 21.25 1 98.19 36 TRP B O 1
ATOM 2491 N N . GLU B 1 37 ? 6.23 24.547 19.328 1 98 37 GLU B N 1
ATOM 2492 C CA . GLU B 1 37 ? 7.184 25.312 18.531 1 98 37 GLU B CA 1
ATOM 2493 C C . GLU B 1 37 ? 7.207 26.781 18.969 1 98 37 GLU B C 1
ATOM 2495 O O . GLU B 1 37 ? 8.273 27.375 19.094 1 98 37 GLU B O 1
ATOM 2500 N N . ILE B 1 38 ? 6.016 27.359 19.219 1 97.31 38 ILE B N 1
ATOM 2501 C CA . ILE B 1 38 ? 5.977 28.766 19.594 1 97.31 38 ILE B CA 1
ATOM 2502 C C . ILE B 1 38 ? 6.551 28.953 20.984 1 97.31 38 ILE B C 1
ATOM 2504 O O . ILE B 1 38 ? 7.184 29.969 21.281 1 97.31 38 ILE B O 1
ATOM 2508 N N . ALA B 1 39 ? 6.316 28.016 21.859 1 97.38 39 ALA B N 1
ATOM 2509 C CA . ALA B 1 39 ? 6.859 28.078 23.219 1 97.38 39 ALA B CA 1
ATOM 2510 C C . ALA B 1 39 ? 8.383 28.125 23.188 1 97.38 39 ALA B C 1
ATOM 2512 O O . ALA B 1 39 ? 9.008 28.703 24.078 1 97.38 39 ALA B O 1
ATOM 2513 N N . ASN B 1 40 ? 8.977 27.609 22.125 1 96.62 40 ASN B N 1
ATOM 2514 C CA . ASN B 1 40 ? 10.43 27.5 22.031 1 96.62 40 ASN B CA 1
ATOM 2515 C C . ASN B 1 40 ? 11 28.484 21.031 1 96.62 40 ASN B C 1
ATOM 2517 O O . ASN B 1 40 ? 12.156 28.359 20.609 1 96.62 40 ASN B O 1
ATOM 2521 N N . THR B 1 41 ? 10.219 29.344 20.609 1 95.94 41 THR B N 1
ATOM 2522 C CA . THR B 1 41 ? 10.609 30.344 19.625 1 95.94 41 THR B CA 1
ATOM 2523 C C . THR B 1 41 ? 11.109 31.609 20.297 1 95.94 41 THR B C 1
ATOM 2525 O O . THR B 1 41 ? 10.633 31.984 21.375 1 95.94 41 THR B O 1
ATOM 2528 N N . ALA B 1 42 ? 12.039 32.312 19.703 1 95.06 42 ALA B N 1
ATOM 2529 C CA . ALA B 1 42 ? 12.516 33.625 20.156 1 95.06 42 ALA B CA 1
ATOM 2530 C C . ALA B 1 42 ? 12.055 34.719 19.203 1 95.06 42 ALA B C 1
ATOM 2532 O O . ALA B 1 42 ? 12.273 34.656 18 1 95.06 42 ALA B O 1
ATOM 2533 N N . ILE B 1 43 ? 11.422 35.688 19.828 1 94.62 43 ILE B N 1
ATOM 2534 C CA . ILE B 1 43 ? 11.016 36.875 19.125 1 94.62 43 ILE B CA 1
ATOM 2535 C C . ILE B 1 43 ? 11.461 38.125 19.906 1 94.62 43 ILE B C 1
ATOM 2537 O O . ILE B 1 43 ? 11.328 38.156 21.141 1 94.62 43 ILE B O 1
ATOM 2541 N N . ALA B 1 44 ? 11.977 39.094 19.203 1 92.38 44 ALA B N 1
ATOM 2542 C CA . ALA B 1 44 ? 12.578 40.25 19.844 1 92.38 44 ALA B CA 1
ATOM 2543 C C . ALA B 1 44 ? 11.547 41.031 20.672 1 92.38 44 ALA B C 1
ATOM 2545 O O . ALA B 1 44 ? 11.836 41.438 21.781 1 92.38 44 ALA B O 1
ATOM 2546 N N . ASP B 1 45 ? 10.398 41.25 20.141 1 92.38 45 ASP B N 1
ATOM 2547 C CA . ASP B 1 45 ? 9.336 41.938 20.844 1 92.38 45 ASP B CA 1
ATOM 2548 C C . ASP B 1 45 ? 8.625 41 21.828 1 92.38 45 ASP B C 1
ATOM 2550 O O . ASP B 1 45 ? 7.82 40.156 21.422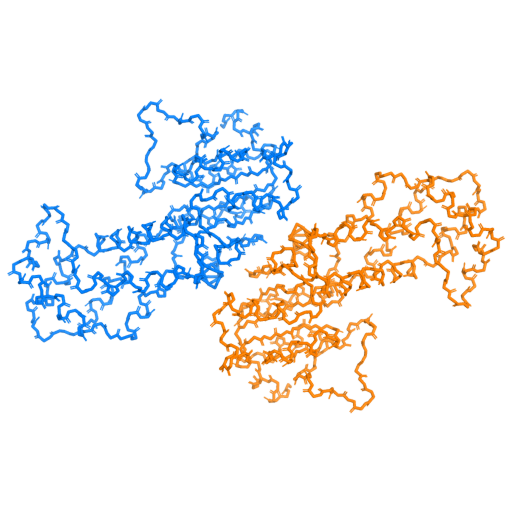 1 92.38 45 ASP B O 1
ATOM 2554 N N . ALA B 1 46 ? 8.766 41.219 23.078 1 92.06 46 ALA B N 1
ATOM 2555 C CA . ALA B 1 46 ? 8.25 40.375 24.125 1 92.06 46 ALA B CA 1
ATOM 2556 C C . ALA B 1 46 ? 6.723 40.375 24.141 1 92.06 46 ALA B C 1
ATOM 2558 O O . ALA B 1 46 ? 6.09 39.375 24.453 1 92.06 46 ALA B O 1
ATOM 2559 N N . SER B 1 47 ? 6.215 41.5 23.828 1 89.94 47 SER B N 1
ATOM 2560 C CA . SER B 1 47 ? 4.762 41.594 23.844 1 89.94 47 SER B CA 1
ATOM 2561 C C . SER B 1 47 ? 4.133 40.781 22.734 1 89.94 47 SER B C 1
ATOM 2563 O O . SER B 1 47 ? 3.088 40.156 22.922 1 89.94 47 SER B O 1
ATOM 2565 N N . VAL B 1 48 ? 4.773 40.75 21.625 1 91.5 48 VAL B N 1
ATOM 2566 C CA . VAL B 1 48 ? 4.312 39.938 20.5 1 91.5 48 VAL B CA 1
ATOM 2567 C C . VAL B 1 48 ? 4.457 38.469 20.812 1 91.5 48 VAL B C 1
ATOM 2569 O O . VAL B 1 48 ? 3.545 37.688 20.562 1 91.5 48 VAL B O 1
ATOM 2572 N N . LEU B 1 49 ? 5.551 38.156 21.406 1 93.94 49 LEU B N 1
ATOM 2573 C CA . LEU B 1 49 ? 5.801 36.75 21.766 1 93.94 49 LEU B CA 1
ATOM 2574 C C . LEU B 1 49 ? 4.762 36.281 22.766 1 93.94 49 LEU B C 1
ATOM 2576 O O . LEU B 1 49 ? 4.23 35.156 22.625 1 93.94 49 LEU B O 1
ATOM 2580 N N . GLN B 1 50 ? 4.512 37.031 23.75 1 91.56 50 GLN B N 1
ATOM 2581 C CA . GLN B 1 50 ? 3.535 36.688 24.766 1 91.56 50 GLN B CA 1
ATOM 2582 C C . GLN B 1 50 ? 2.146 36.5 24.172 1 91.56 50 GLN B C 1
ATOM 2584 O O . GLN B 1 50 ? 1.423 35.562 24.531 1 91.56 50 GLN B O 1
ATOM 2589 N N . ALA B 1 51 ? 1.798 37.344 23.266 1 90.31 51 ALA B N 1
ATOM 2590 C CA . ALA B 1 51 ? 0.501 37.25 22.609 1 90.31 51 ALA B CA 1
ATOM 2591 C C . ALA B 1 51 ? 0.382 35.969 21.812 1 90.31 51 ALA B C 1
ATOM 2593 O O . ALA B 1 51 ? -0.661 35.312 21.844 1 90.31 51 ALA B O 1
ATOM 2594 N N . LEU B 1 52 ? 1.452 35.562 21.141 1 93.75 52 LEU B N 1
ATOM 2595 C CA . LEU B 1 52 ? 1.449 34.344 20.328 1 93.75 52 LEU B CA 1
ATOM 2596 C C . LEU B 1 52 ? 1.446 33.094 21.203 1 93.75 52 LEU B C 1
ATOM 2598 O O . LEU B 1 52 ? 0.845 32.094 20.859 1 93.75 52 LEU B O 1
ATOM 2602 N N . GLN B 1 53 ? 2.07 33.219 22.328 1 94.19 53 GLN B N 1
ATOM 2603 C CA . GLN B 1 53 ? 2.213 32.062 23.203 1 94.19 53 GLN B CA 1
ATOM 2604 C C . GLN B 1 53 ? 0.967 31.875 24.078 1 94.19 53 GLN B C 1
ATOM 2606 O O . GLN B 1 53 ? 0.555 30.75 24.328 1 94.19 53 GLN B O 1
ATOM 2611 N N . GLN B 1 54 ? 0.336 32.969 24.438 1 90.75 54 GLN B N 1
ATOM 2612 C CA . GLN B 1 54 ? -0.677 32.844 25.484 1 90.75 54 GLN B CA 1
ATOM 2613 C C . GLN B 1 54 ? -2.066 33.156 24.938 1 90.75 54 GLN B C 1
ATOM 2615 O O . GLN B 1 54 ? -3.066 32.625 25.422 1 90.75 54 GLN B O 1
ATOM 2620 N N . ASP B 1 55 ? -2.121 33.969 23.953 1 88.69 55 ASP B N 1
ATOM 2621 C CA . ASP B 1 55 ? -3.426 34.5 23.578 1 88.69 55 ASP B CA 1
ATOM 2622 C C . ASP B 1 55 ? -3.885 33.938 22.234 1 88.69 55 ASP B C 1
ATOM 2624 O O . ASP B 1 55 ? -5.082 33.781 22.016 1 88.69 55 ASP B O 1
ATOM 2628 N N . TYR B 1 56 ? -2.975 33.75 21.359 1 92.94 56 TYR B N 1
ATOM 2629 C CA . TYR B 1 56 ? -3.33 33.344 20.016 1 92.94 56 TYR B CA 1
ATOM 2630 C C . TYR B 1 56 ? -3.963 31.953 20.016 1 92.94 56 TYR B C 1
ATOM 2632 O O . TYR B 1 56 ? -3.5 31.062 20.734 1 92.94 56 TYR B O 1
ATOM 2640 N N . ASP B 1 57 ? -5.02 31.688 19.203 1 94.25 57 ASP B N 1
ATOM 2641 C CA . ASP B 1 57 ? -5.738 30.438 19.109 1 94.25 57 ASP B CA 1
ATOM 2642 C C . ASP B 1 57 ? -5.074 29.5 18.109 1 94.25 57 ASP B C 1
ATOM 2644 O O . ASP B 1 57 ? -5.508 29.406 16.953 1 94.25 57 ASP B O 1
ATOM 2648 N N . TRP B 1 58 ? -4.195 28.734 18.578 1 96.38 58 TRP B N 1
ATOM 2649 C CA . TRP B 1 58 ? -3.441 27.828 17.703 1 96.38 58 TRP B CA 1
ATOM 2650 C C . TRP B 1 58 ? -4.328 26.703 17.188 1 96.38 58 TRP B C 1
ATOM 2652 O O . TRP B 1 58 ? -4.043 26.125 16.141 1 96.38 58 TRP B O 1
ATOM 2662 N N . ARG B 1 59 ? -5.336 26.344 17.875 1 96.31 59 ARG B N 1
ATOM 2663 C CA . ARG B 1 59 ? -6.305 25.391 17.344 1 96.31 59 ARG B CA 1
ATOM 2664 C C . ARG B 1 59 ? -6.984 25.938 16.094 1 96.31 59 ARG B C 1
ATOM 2666 O O . ARG B 1 59 ? -7.188 25.203 15.125 1 96.31 59 ARG B O 1
ATOM 2673 N N . TYR B 1 60 ? -7.34 27.219 16.188 1 95.62 60 TYR B N 1
ATOM 2674 C CA . TYR B 1 60 ? -7.934 27.859 15.008 1 95.62 60 TYR B CA 1
ATOM 2675 C C . TYR B 1 60 ? -6.957 27.859 13.836 1 95.62 60 TYR B C 1
ATOM 2677 O O . TYR B 1 60 ? -7.355 27.625 12.695 1 95.62 60 TYR B O 1
ATOM 2685 N N . PHE B 1 61 ? -5.652 28.156 14.102 1 96.94 61 PHE B N 1
ATOM 2686 C CA . PHE B 1 61 ? -4.617 28.078 13.078 1 96.94 61 PHE B CA 1
ATOM 2687 C C . PHE B 1 61 ? -4.625 26.703 12.414 1 96.94 61 PHE B C 1
ATOM 2689 O O . PHE B 1 61 ? -4.605 26.609 11.188 1 96.94 61 PHE B O 1
ATOM 2696 N N . THR B 1 62 ? -4.711 25.609 13.195 1 98.06 62 THR B N 1
ATOM 2697 C CA . THR B 1 62 ? -4.75 24.234 12.695 1 98.06 62 THR B CA 1
ATOM 2698 C C . THR B 1 62 ? -5.957 24.031 11.789 1 98.06 62 THR B C 1
ATOM 2700 O O . THR B 1 62 ? -5.836 23.438 10.711 1 98.06 62 THR B O 1
ATOM 2703 N N . LEU B 1 63 ? -7.098 24.469 12.211 1 96.62 63 LEU B N 1
ATOM 2704 C CA . LEU B 1 63 ? -8.32 24.312 11.438 1 96.62 63 LEU B CA 1
ATOM 2705 C C . LEU B 1 63 ? -8.219 25.031 10.102 1 96.62 63 LEU B C 1
ATOM 2707 O O . LEU B 1 63 ? -8.672 24.531 9.07 1 96.62 63 LEU B O 1
ATOM 2711 N N . MET B 1 64 ? -7.59 26.219 10.141 1 96.75 64 MET B N 1
ATOM 2712 C CA . MET B 1 64 ? -7.402 26.969 8.906 1 96.75 64 MET B CA 1
ATOM 2713 C C . MET B 1 64 ? -6.402 26.266 7.992 1 96.75 64 MET B C 1
ATOM 2715 O O . MET B 1 64 ? -6.555 26.281 6.77 1 96.75 64 MET B O 1
ATOM 2719 N N . TRP B 1 65 ? -5.352 25.719 8.609 1 98.31 65 TRP B N 1
ATOM 2720 C CA . TRP B 1 65 ? -4.387 24.922 7.855 1 98.31 65 TRP B CA 1
ATOM 2721 C C . TRP B 1 65 ? -5.078 23.781 7.113 1 98.31 65 TRP B C 1
ATOM 2723 O O . TRP B 1 65 ? -4.859 23.594 5.918 1 98.31 65 TRP B O 1
ATOM 2733 N N . ARG B 1 66 ? -5.957 23.109 7.77 1 96.44 66 ARG B N 1
ATOM 2734 C CA . ARG B 1 66 ? -6.723 22 7.195 1 96.44 66 ARG B CA 1
ATOM 2735 C C . ARG B 1 66 ? -7.688 22.5 6.125 1 96.44 66 ARG B C 1
ATOM 2737 O O . ARG B 1 66 ? -7.887 21.844 5.102 1 96.44 66 ARG B O 1
ATOM 2744 N N . GLN B 1 67 ? -8.273 23.625 6.395 1 95.5 67 GLN B N 1
ATOM 2745 C CA . GLN B 1 67 ? -9.195 24.188 5.426 1 95.5 67 GLN B CA 1
ATOM 2746 C C . GLN B 1 67 ? -8.5 24.484 4.098 1 95.5 67 GLN B C 1
ATOM 2748 O O . GLN B 1 67 ? -9.062 24.234 3.029 1 95.5 67 GLN B O 1
ATOM 2753 N N . GLN B 1 68 ? -7.32 25 4.188 1 96.38 68 GLN B N 1
ATOM 2754 C CA . GLN B 1 68 ? -6.559 25.266 2.973 1 96.38 68 GLN B CA 1
ATOM 2755 C C . GLN B 1 68 ? -6.254 23.984 2.217 1 96.38 68 GLN B C 1
ATOM 2757 O O . GLN B 1 68 ? -6.328 23.938 0.987 1 96.38 68 GLN B O 1
ATOM 2762 N N . TYR B 1 69 ? -5.887 23.016 2.939 1 95.44 69 TYR B N 1
ATOM 2763 C CA . TYR B 1 69 ? -5.676 21.672 2.389 1 95.44 69 TYR B CA 1
ATOM 2764 C C . TYR B 1 69 ? -6.918 21.188 1.651 1 95.44 69 TYR B C 1
ATOM 2766 O O . TYR B 1 69 ? -6.824 20.703 0.521 1 95.44 69 TYR B O 1
ATOM 2774 N N . LYS B 1 70 ? -8.078 21.297 2.229 1 94.38 70 LYS B N 1
ATOM 2775 C CA . LYS B 1 70 ? -9.336 20.812 1.647 1 94.38 70 LYS B CA 1
ATOM 2776 C C . LYS B 1 70 ? -9.656 21.562 0.355 1 94.38 70 LYS B C 1
ATOM 2778 O O . LYS B 1 70 ? -10.07 20.953 -0.632 1 94.38 70 LYS B O 1
ATOM 2783 N N . LEU B 1 71 ? -9.445 22.828 0.383 1 95.44 71 LEU B N 1
ATOM 2784 C CA . LEU B 1 71 ? -9.695 23.641 -0.797 1 95.44 71 LEU B CA 1
ATOM 2785 C C . LEU B 1 71 ? -8.781 23.234 -1.947 1 95.44 71 LEU B C 1
ATOM 2787 O O . LEU B 1 71 ? -9.227 23.125 -3.09 1 95.44 71 LEU B O 1
ATOM 2791 N N . GLU B 1 72 ? -7.598 23 -1.608 1 96.62 72 GLU B N 1
ATOM 2792 C CA . GLU B 1 72 ? -6.617 22.672 -2.637 1 96.62 72 GLU B CA 1
ATOM 2793 C C . GLU B 1 72 ? -6.875 21.281 -3.221 1 96.62 72 GLU B C 1
ATOM 2795 O O . GLU B 1 72 ? -6.746 21.078 -4.43 1 96.62 72 GLU B O 1
ATOM 2800 N N . THR B 1 73 ? -7.168 20.281 -2.396 1 96.62 73 THR B N 1
ATOM 2801 C CA . THR B 1 73 ? -7.469 18.953 -2.904 1 96.62 73 THR B CA 1
ATOM 2802 C C . THR B 1 73 ? -8.695 18.984 -3.816 1 96.62 73 THR B C 1
ATOM 2804 O O . THR B 1 73 ? -8.711 18.328 -4.867 1 96.62 73 THR B O 1
ATOM 2807 N N . LYS B 1 74 ? -9.695 19.75 -3.428 1 94.31 74 LYS B N 1
ATOM 2808 C CA . LYS B 1 74 ? -10.883 19.875 -4.27 1 94.31 74 LYS B CA 1
ATOM 2809 C C . LYS B 1 74 ? -10.531 20.5 -5.621 1 94.31 74 LYS B C 1
ATOM 2811 O O . LYS B 1 74 ? -10.945 19.984 -6.664 1 94.31 74 LYS B O 1
ATOM 2816 N N . ARG B 1 75 ? -9.797 21.562 -5.582 1 95.44 75 ARG B N 1
ATOM 2817 C CA . ARG B 1 75 ? -9.375 22.234 -6.809 1 95.44 75 ARG B CA 1
ATOM 2818 C C . ARG B 1 75 ? -8.609 21.281 -7.715 1 95.44 75 ARG B C 1
ATOM 2820 O O . ARG B 1 75 ? -8.898 21.188 -8.914 1 95.44 75 ARG B O 1
ATOM 2827 N N . LEU B 1 76 ? -7.688 20.594 -7.18 1 94.75 76 LEU B N 1
ATOM 2828 C CA . LEU B 1 76 ? -6.816 19.719 -7.965 1 94.75 76 LEU B CA 1
ATOM 2829 C C . LEU B 1 76 ? -7.582 18.5 -8.477 1 94.75 76 LEU B C 1
ATOM 2831 O O . LEU B 1 76 ? -7.301 18 -9.57 1 94.75 76 LEU B O 1
ATOM 2835 N N . ALA B 1 77 ? -8.508 18 -7.676 1 92.81 77 ALA B N 1
ATOM 2836 C CA . ALA B 1 77 ? -9.375 16.922 -8.156 1 92.81 77 ALA B CA 1
ATOM 2837 C C . ALA B 1 77 ? -10.125 17.344 -9.414 1 92.81 77 ALA B C 1
ATOM 2839 O O . ALA B 1 77 ? -10.297 16.562 -10.344 1 92.81 77 ALA B O 1
ATOM 2840 N N . ASP B 1 78 ? -10.523 18.578 -9.461 1 93 78 ASP B N 1
ATOM 2841 C CA . ASP B 1 78 ? -11.32 19.109 -10.562 1 93 78 ASP B CA 1
ATOM 2842 C C . ASP B 1 78 ? -10.484 19.234 -11.836 1 93 78 ASP B C 1
ATOM 2844 O O . ASP B 1 78 ? -10.992 19.016 -12.938 1 93 78 ASP B O 1
ATOM 2848 N N . ILE B 1 79 ? -9.188 19.484 -11.672 1 93.19 79 ILE B N 1
ATOM 2849 C CA . ILE B 1 79 ? -8.391 19.75 -12.859 1 93.19 79 ILE B CA 1
ATOM 2850 C C . ILE B 1 79 ? -7.48 18.562 -13.156 1 93.19 79 ILE B C 1
ATOM 2852 O O . ILE B 1 79 ? -6.742 18.578 -14.141 1 93.19 79 ILE B O 1
ATOM 2856 N N . GLY B 1 80 ? -7.418 17.641 -12.266 1 90.06 80 GLY B N 1
ATOM 2857 C CA . GLY B 1 80 ? -6.699 16.406 -12.531 1 90.06 80 GLY B CA 1
ATOM 2858 C C . GLY B 1 80 ? -5.281 16.422 -12 1 90.06 80 GLY B C 1
ATOM 2859 O O . GLY B 1 80 ? -4.465 15.57 -12.367 1 90.06 80 GLY B O 1
ATOM 2860 N N . ASN B 1 81 ? -4.883 17.391 -11.289 1 93.19 81 ASN B N 1
ATOM 2861 C CA . ASN B 1 81 ? -3.588 17.5 -10.625 1 93.19 81 ASN B CA 1
ATOM 2862 C C . ASN B 1 81 ? -2.438 17.266 -11.594 1 93.19 81 ASN B C 1
ATOM 2864 O O . ASN B 1 81 ? -1.577 16.422 -11.352 1 93.19 81 ASN B O 1
ATOM 2868 N N . PRO B 1 82 ? -2.314 17.953 -12.602 1 92 82 PRO B N 1
ATOM 2869 C CA . PRO B 1 82 ? -1.322 17.703 -13.648 1 92 82 PRO B CA 1
ATOM 2870 C C . PRO B 1 82 ? 0.113 17.781 -13.133 1 92 82 PRO B C 1
ATOM 2872 O O . PRO B 1 82 ? 1.001 17.109 -13.672 1 92 82 PRO B O 1
ATOM 2875 N N . ASP B 1 83 ? 0.319 18.562 -12.102 1 93.19 83 ASP B N 1
ATOM 2876 C CA . ASP B 1 83 ? 1.673 18.766 -11.586 1 93.19 83 ASP B CA 1
ATOM 2877 C C . ASP B 1 83 ? 1.988 17.766 -10.469 1 93.19 83 ASP B C 1
ATOM 2879 O O . ASP B 1 83 ? 3.064 17.812 -9.875 1 93.19 83 ASP B O 1
ATOM 2883 N N . LYS B 1 84 ? 1.028 16.891 -10.109 1 93.81 84 LYS B N 1
ATOM 2884 C CA . LYS B 1 84 ? 1.207 15.828 -9.125 1 93.81 84 LYS B CA 1
ATOM 2885 C C . LYS B 1 84 ? 1.595 16.391 -7.766 1 93.81 84 LYS B C 1
ATOM 2887 O O . LYS B 1 84 ? 2.531 15.914 -7.125 1 93.81 84 LYS B O 1
ATOM 2892 N N . VAL B 1 85 ? 0.907 17.438 -7.395 1 96.38 85 VAL B N 1
ATOM 2893 C CA . VAL B 1 85 ? 1.116 18.078 -6.098 1 96.38 85 VAL B CA 1
ATOM 2894 C C . VAL B 1 85 ? 0.699 17.125 -4.984 1 96.38 85 VAL B C 1
ATOM 2896 O O . VAL B 1 85 ? -0.36 16.484 -5.059 1 96.38 85 VAL B O 1
ATOM 2899 N N . THR B 1 86 ? 1.575 16.953 -4.012 1 97.31 86 THR B N 1
ATOM 2900 C CA . THR B 1 86 ? 1.288 16.062 -2.889 1 97.31 86 THR B CA 1
ATOM 2901 C C . THR B 1 86 ? 0.697 16.844 -1.719 1 97.31 86 THR B C 1
ATOM 2903 O O . THR B 1 86 ? 0.77 18.078 -1.688 1 97.31 86 THR B O 1
ATOM 2906 N N . VAL B 1 87 ? 0.155 16.125 -0.786 1 97.94 87 VAL B N 1
ATOM 2907 C CA . VAL B 1 87 ? -0.421 16.734 0.406 1 97.94 87 VAL B CA 1
ATOM 2908 C C . VAL B 1 87 ? 0.681 17.406 1.233 1 97.94 87 VAL B C 1
ATOM 2910 O O . VAL B 1 87 ? 0.463 18.453 1.846 1 97.94 87 VAL B O 1
ATOM 2913 N N . ASP B 1 88 ? 1.851 16.828 1.24 1 98.38 88 ASP B N 1
ATOM 2914 C CA . ASP B 1 88 ? 2.99 17.469 1.898 1 98.38 88 ASP B CA 1
ATOM 2915 C C . ASP B 1 88 ? 3.246 18.859 1.332 1 98.38 88 ASP B C 1
ATOM 2917 O O . ASP B 1 88 ? 3.451 19.812 2.084 1 98.38 88 ASP B O 1
ATOM 2921 N N . GLN B 1 89 ? 3.236 18.922 0.028 1 97.94 89 GLN B N 1
ATOM 2922 C CA . GLN B 1 89 ? 3.467 20.203 -0.637 1 97.94 89 GLN B CA 1
ATOM 2923 C C . GLN B 1 89 ? 2.33 21.188 -0.356 1 97.94 89 GLN B C 1
ATOM 2925 O O . GLN B 1 89 ? 2.57 22.375 -0.116 1 97.94 89 GLN B O 1
ATOM 2930 N N . MET B 1 90 ? 1.118 20.703 -0.357 1 98.25 90 MET B N 1
ATOM 2931 C CA . MET B 1 90 ? -0.048 21.516 -0.047 1 98.25 90 MET B CA 1
ATOM 2932 C C . MET B 1 90 ? 0.044 22.078 1.368 1 98.25 90 MET B C 1
ATOM 2934 O O . MET B 1 90 ? -0.208 23.266 1.587 1 98.25 90 MET B O 1
ATOM 2938 N N . HIS B 1 91 ? 0.401 21.188 2.268 1 98.69 91 HIS B N 1
ATOM 2939 C CA . HIS B 1 91 ? 0.492 21.594 3.664 1 98.69 91 HIS B CA 1
ATOM 2940 C C . HIS B 1 91 ? 1.587 22.641 3.861 1 98.69 91 HIS B C 1
ATOM 2942 O O . HIS B 1 91 ? 1.396 23.609 4.59 1 98.69 91 HIS B O 1
ATOM 2948 N N . MET B 1 92 ? 2.707 22.484 3.219 1 98.62 92 MET B N 1
ATOM 2949 C CA . MET B 1 92 ? 3.787 23.453 3.346 1 98.62 92 MET B CA 1
ATOM 2950 C C . MET B 1 92 ? 3.365 24.812 2.787 1 98.62 92 MET B C 1
ATOM 2952 O O . MET B 1 92 ? 3.586 25.844 3.42 1 98.62 92 MET B O 1
ATOM 2956 N N . ASN B 1 93 ? 2.764 24.797 1.626 1 98.25 93 ASN B N 1
ATOM 2957 C CA . ASN B 1 93 ? 2.279 26.031 1.026 1 98.25 93 ASN B CA 1
ATOM 2958 C C . ASN B 1 93 ? 1.253 26.719 1.92 1 98.25 93 ASN B C 1
ATOM 2960 O O . ASN B 1 93 ? 1.289 27.938 2.086 1 98.25 93 ASN B O 1
ATOM 2964 N N . ALA B 1 94 ? 0.331 25.953 2.439 1 98.56 94 ALA B N 1
ATOM 2965 C CA . ALA B 1 94 ? -0.687 26.484 3.342 1 98.56 94 ALA B CA 1
ATOM 2966 C C . ALA B 1 94 ? -0.051 27.078 4.59 1 98.56 94 ALA B C 1
ATOM 2968 O O . ALA B 1 94 ? -0.437 28.172 5.031 1 98.56 94 ALA B O 1
ATOM 2969 N N . LEU B 1 95 ? 0.928 26.359 5.152 1 98.75 95 LEU B N 1
ATOM 2970 C CA . LEU B 1 95 ? 1.631 26.844 6.332 1 98.75 95 LEU B CA 1
ATOM 2971 C C . LEU B 1 95 ? 2.25 28.219 6.07 1 98.75 95 LEU B C 1
ATOM 2973 O O . LEU B 1 95 ? 2.08 29.141 6.867 1 98.75 95 LEU B O 1
ATOM 2977 N N . ASN B 1 96 ? 2.928 28.344 4.938 1 98.44 96 ASN B N 1
ATOM 2978 C CA . ASN B 1 96 ? 3.576 29.609 4.578 1 98.44 96 ASN B CA 1
ATOM 2979 C C . ASN B 1 96 ? 2.562 30.734 4.434 1 98.44 96 ASN B C 1
ATOM 2981 O O . ASN B 1 96 ? 2.801 31.859 4.898 1 98.44 96 ASN B O 1
ATOM 2985 N N . ARG B 1 97 ? 1.475 30.469 3.857 1 97.56 97 ARG B N 1
ATOM 2986 C CA . ARG B 1 97 ? 0.434 31.469 3.682 1 97.56 97 ARG B CA 1
ATOM 2987 C C . ARG B 1 97 ? -0.145 31.906 5.023 1 97.56 97 ARG B C 1
ATOM 2989 O O . ARG B 1 97 ? -0.371 33.094 5.258 1 97.56 97 ARG B O 1
ATOM 2996 N N . LEU B 1 98 ? -0.402 30.953 5.871 1 97.62 98 LEU B N 1
ATOM 2997 C CA . LEU B 1 98 ? -1.024 31.234 7.16 1 97.62 98 LEU B CA 1
ATOM 2998 C C . LEU B 1 98 ? -0.083 32.031 8.055 1 97.62 98 LEU B C 1
ATOM 3000 O O . LEU B 1 98 ? -0.529 32.875 8.836 1 97.62 98 LEU B O 1
ATOM 3004 N N . ILE B 1 99 ? 1.226 31.719 7.965 1 97.19 99 ILE B N 1
ATOM 3005 C CA . ILE B 1 99 ? 2.213 32.5 8.711 1 97.19 99 ILE B CA 1
ATOM 3006 C C . ILE B 1 99 ? 2.24 33.938 8.203 1 97.19 99 ILE B C 1
ATOM 3008 O O . ILE B 1 99 ? 2.289 34.875 8.992 1 97.19 99 ILE B O 1
ATOM 3012 N N . ALA B 1 100 ? 2.131 34.094 6.895 1 95.19 100 ALA B N 1
ATOM 3013 C CA . ALA B 1 100 ? 2.201 35.406 6.266 1 95.19 100 ALA B CA 1
ATOM 3014 C C . ALA B 1 100 ? 0.95 36.25 6.57 1 95.19 100 ALA B C 1
ATOM 3016 O O . ALA B 1 100 ? 1.006 37.469 6.625 1 95.19 100 ALA B O 1
ATOM 3017 N N . ASP B 1 101 ? -0.105 35.562 6.73 1 93.31 101 ASP B N 1
ATOM 3018 C CA . ASP B 1 101 ? -1.386 36.188 7.055 1 93.31 101 ASP B CA 1
ATOM 3019 C C . ASP B 1 101 ? -2.109 35.406 8.148 1 93.31 101 ASP B C 1
ATOM 3021 O O . ASP B 1 101 ? -3.018 34.625 7.867 1 93.31 101 ASP B O 1
ATOM 3025 N N . LEU B 1 102 ? -1.808 35.719 9.375 1 93.62 102 LEU B N 1
ATOM 3026 C CA . LEU B 1 102 ? -2.293 34.969 10.523 1 93.62 102 LEU B CA 1
ATOM 3027 C C . LEU B 1 102 ? -3.812 35.031 10.625 1 93.62 102 LEU B C 1
ATOM 3029 O O . LEU B 1 102 ? -4.383 36.125 10.664 1 93.62 102 LEU B O 1
ATOM 3033 N N . PRO B 1 103 ? -4.418 33.906 10.688 1 92.38 103 PRO B N 1
ATOM 3034 C CA . PRO B 1 103 ? -5.875 33.938 10.828 1 92.38 103 PRO B CA 1
ATOM 3035 C C . PRO B 1 103 ? -6.32 34.219 12.258 1 92.38 103 PRO B C 1
ATOM 3037 O O . PRO B 1 103 ? -5.711 33.75 13.211 1 92.38 103 PRO B O 1
ATOM 3040 N N . LEU B 1 104 ? -7.32 35 12.422 1 90.06 104 LEU B N 1
ATOM 3041 C CA . LEU B 1 104 ? -7.895 35.312 13.727 1 90.06 104 LEU B CA 1
ATOM 3042 C C . LEU B 1 104 ? -9.312 34.75 13.852 1 90.06 104 LEU B C 1
ATOM 3044 O O . LEU B 1 104 ? -10.133 34.938 12.953 1 90.06 104 LEU B O 1
ATOM 3048 N N . ALA B 1 105 ? -9.438 33.969 14.93 1 88.38 105 ALA B N 1
ATOM 3049 C CA . ALA B 1 105 ? -10.766 33.438 15.164 1 88.38 105 ALA B CA 1
ATOM 3050 C C . ALA B 1 105 ? -11.789 34.531 15.391 1 88.38 105 ALA B C 1
ATOM 3052 O O . ALA B 1 105 ? -11.5 35.531 16.062 1 88.38 105 ALA B O 1
ATOM 3053 N N . PRO B 1 106 ? -12.906 34.312 14.875 1 82.38 106 PRO B N 1
ATOM 3054 C CA . PRO B 1 106 ? -13.93 35.344 15.117 1 82.38 106 PRO B CA 1
ATOM 3055 C C . PRO B 1 106 ? -14.406 35.375 16.562 1 82.38 106 PRO B C 1
ATOM 3057 O O . PRO B 1 106 ? -14.609 34.312 17.172 1 82.38 106 PRO B O 1
ATOM 3060 N N . GLY B 1 107 ? -14.484 36.562 17.094 1 71 107 GLY B N 1
ATOM 3061 C CA . GLY B 1 107 ? -15.156 36.844 18.344 1 71 107 GLY B CA 1
ATOM 3062 C C . GLY B 1 107 ? -14.336 36.438 19.562 1 71 107 GLY B C 1
ATOM 3063 O O . GLY B 1 107 ? -14.719 36.719 20.703 1 71 107 GLY B O 1
ATOM 3064 N N . LYS B 1 108 ? -13.258 35.75 19.438 1 67.25 108 LYS B N 1
ATOM 3065 C CA . LYS B 1 108 ? -12.547 35.281 20.625 1 67.25 108 LYS B CA 1
ATOM 3066 C C . LYS B 1 108 ? -11.594 36.344 21.141 1 67.25 108 LYS B C 1
ATOM 3068 O O . LYS B 1 108 ? -10.984 37.094 20.359 1 67.25 108 LYS B O 1
ATOM 3073 N N . GLU B 1 109 ? -11.633 36.531 22.328 1 60.41 109 GLU B N 1
ATOM 3074 C CA . GLU B 1 109 ? -10.758 37.469 23.031 1 60.41 109 GLU B CA 1
ATOM 3075 C C . GLU B 1 109 ? -9.297 37.25 22.656 1 60.41 109 GLU B C 1
ATOM 3077 O O . GLU B 1 109 ? -8.531 38.188 22.531 1 60.41 109 GLU B O 1
ATOM 3082 N N . SER B 1 110 ? -8.914 35.969 22.5 1 58.91 110 SER B N 1
ATOM 3083 C CA . SER B 1 110 ? -7.543 35.625 22.125 1 58.91 110 SER B CA 1
ATOM 3084 C C . SER B 1 110 ? -7.121 36.312 20.844 1 58.91 110 SER B C 1
ATOM 3086 O O . SER B 1 110 ? -5.961 36.688 20.672 1 58.91 110 SER B O 1
ATOM 3088 N N . SER B 1 111 ? -8.055 36.594 20.031 1 63.72 111 SER B N 1
ATOM 3089 C CA . SER B 1 111 ? -7.797 37.312 18.781 1 63.72 111 SER B CA 1
ATOM 3090 C C . SER B 1 111 ? -7.617 38.812 19 1 63.72 111 SER B C 1
ATOM 3092 O O . SER B 1 111 ? -6.902 39.469 18.25 1 63.72 111 SER B O 1
ATOM 3094 N N . ARG B 1 112 ? -8.117 39.188 20.141 1 64.25 112 ARG B N 1
ATOM 3095 C CA . ARG B 1 112 ? -8.047 40.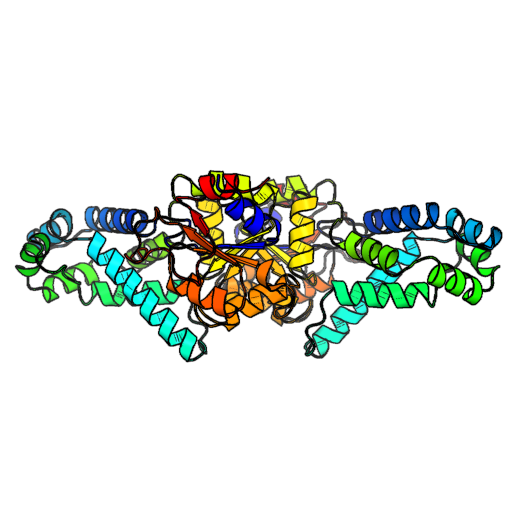625 20.406 1 64.25 112 ARG B CA 1
ATOM 3096 C C . ARG B 1 112 ? -6.641 41.031 20.797 1 64.25 112 ARG B C 1
ATOM 3098 O O . ARG B 1 112 ? -6.156 42.094 20.375 1 64.25 112 ARG B O 1
ATOM 3105 N N . ALA B 1 113 ? -6.051 40.188 21.562 1 63.34 113 ALA B N 1
ATOM 3106 C CA . ALA B 1 113 ? -4.707 40.562 22 1 63.34 113 ALA B CA 1
ATOM 3107 C C . ALA B 1 113 ? -3.738 40.594 20.812 1 63.34 113 ALA B C 1
ATOM 3109 O O . ALA B 1 113 ? -2.91 41.5 20.719 1 63.34 113 ALA B O 1
ATOM 3110 N N . VAL B 1 114 ? -3.787 39.656 19.922 1 72.12 114 VAL B N 1
ATOM 3111 C CA . VAL B 1 114 ? -2.959 39.656 18.719 1 72.12 114 VAL B CA 1
ATOM 3112 C C . VAL B 1 114 ? -3.371 40.781 17.797 1 72.12 114 VAL B C 1
ATOM 3114 O O . VAL B 1 114 ? -2.521 41.438 17.188 1 72.12 114 VAL B O 1
ATOM 3117 N N . ALA B 1 115 ? -4.66 40.969 17.984 1 67.75 115 ALA B N 1
ATOM 3118 C CA . ALA B 1 115 ? -5.184 42.031 17.125 1 67.75 115 ALA B CA 1
ATOM 3119 C C . ALA B 1 115 ? -4.719 43.406 17.609 1 67.75 115 ALA B C 1
ATOM 3121 O O . ALA B 1 115 ? -4.625 44.344 16.828 1 67.75 115 ALA B O 1
ATOM 3122 N N . HIS B 1 116 ? -4.527 43.312 18.844 1 68.69 116 HIS B N 1
ATOM 3123 C CA . HIS B 1 116 ? -4.035 44.562 19.406 1 68.69 116 HIS B CA 1
ATOM 3124 C C . HIS B 1 116 ? -2.68 44.938 18.812 1 68.69 116 HIS B C 1
ATOM 3126 O O . HIS B 1 116 ? -2.332 46.125 18.75 1 68.69 116 HIS B O 1
ATOM 3132 N N . HIS B 1 117 ? -2.111 43.844 18.469 1 73.56 117 HIS B N 1
ATOM 3133 C CA . HIS B 1 117 ? -0.893 44.094 17.688 1 73.56 117 HIS B CA 1
ATOM 3134 C C . HIS B 1 117 ? -1.187 44.125 16.203 1 73.56 117 HIS B C 1
ATOM 3136 O O . HIS B 1 117 ? -2.168 43.531 15.742 1 73.56 117 HIS B O 1
ATOM 3142 N N . ALA B 1 118 ? -0.659 45.031 15.539 1 78.38 118 ALA B N 1
ATOM 3143 C CA . ALA B 1 118 ? -0.86 45 14.094 1 78.38 118 ALA B CA 1
ATOM 3144 C C . ALA B 1 118 ? -0.574 43.594 13.539 1 78.38 118 ALA B C 1
ATOM 3146 O O . ALA B 1 118 ? 0.55 43.094 13.641 1 78.38 118 ALA B O 1
ATOM 3147 N N . THR B 1 119 ? -1.678 42.906 13.148 1 81.56 119 THR B N 1
ATOM 3148 C CA . THR B 1 119 ? -1.604 41.531 12.648 1 81.56 119 THR B CA 1
ATOM 3149 C C . THR B 1 119 ? -0.437 41.375 11.68 1 81.56 119 THR B C 1
ATOM 3151 O O . THR B 1 119 ? 0.25 40.375 11.688 1 81.56 119 THR B O 1
ATOM 3154 N N . LYS B 1 120 ? -0.16 42.375 10.977 1 86.75 120 LYS B N 1
ATOM 3155 C CA . LYS B 1 120 ? 0.941 42.312 10.016 1 86.75 120 LYS B CA 1
ATOM 3156 C C . LYS B 1 120 ? 2.287 42.25 10.727 1 86.75 120 LYS B C 1
ATOM 3158 O O . LYS B 1 120 ? 3.201 41.562 10.266 1 86.75 120 LYS B O 1
ATOM 3163 N N . ALA B 1 121 ? 2.377 42.969 11.789 1 87.88 121 ALA B N 1
ATOM 3164 C CA . ALA B 1 121 ? 3.623 42.969 12.555 1 87.88 121 ALA B CA 1
ATOM 3165 C C . ALA B 1 121 ? 3.844 41.625 13.227 1 87.88 121 ALA B C 1
ATOM 3167 O O . ALA B 1 121 ? 4.973 41.125 13.281 1 87.88 121 ALA B O 1
ATOM 3168 N N . VAL B 1 122 ? 2.77 41.094 13.703 1 91.44 122 VAL B N 1
ATOM 3169 C CA . VAL B 1 122 ? 2.846 39.812 14.367 1 91.44 122 VAL B CA 1
ATOM 3170 C C . VAL B 1 122 ? 3.217 38.719 13.359 1 91.44 122 VAL B C 1
ATOM 3172 O O . VAL B 1 122 ? 4.094 37.906 13.617 1 91.44 122 VAL B O 1
ATOM 3175 N N . SER B 1 123 ? 2.592 38.781 12.211 1 93.19 123 SER B N 1
ATOM 3176 C CA . SER B 1 123 ? 2.885 37.844 11.141 1 93.19 123 SER B CA 1
ATOM 3177 C C . SER B 1 123 ? 4.344 37.938 10.703 1 93.19 123 SER B C 1
ATOM 3179 O O . SER B 1 123 ? 5 36.906 10.484 1 93.19 123 SER B O 1
ATOM 3181 N N . LYS B 1 124 ? 4.773 39.125 10.547 1 93.75 124 LYS B N 1
ATOM 3182 C CA . LYS B 1 124 ? 6.156 39.344 10.133 1 93.75 124 LYS B CA 1
ATOM 3183 C C . LYS B 1 124 ? 7.133 38.781 11.156 1 93.75 124 LYS B C 1
ATOM 3185 O O . LYS B 1 124 ? 8.133 38.156 10.789 1 93.75 124 LYS B O 1
ATOM 3190 N N . ALA B 1 125 ? 6.824 39 12.383 1 94.81 125 ALA B N 1
ATOM 3191 C CA . ALA B 1 125 ? 7.68 38.5 13.445 1 94.81 125 ALA B CA 1
ATOM 3192 C C . ALA B 1 125 ? 7.719 36.969 13.438 1 94.81 125 ALA B C 1
ATOM 3194 O O . ALA B 1 125 ? 8.781 36.375 13.586 1 94.81 125 ALA B O 1
ATOM 3195 N N . LEU B 1 126 ? 6.586 36.375 13.305 1 96 126 LEU B N 1
ATOM 3196 C CA . LEU B 1 126 ? 6.5 34.906 13.242 1 96 126 LEU B CA 1
ATOM 3197 C C . LEU B 1 126 ? 7.234 34.375 12.023 1 96 126 LEU B C 1
ATOM 3199 O O . LEU B 1 126 ? 7.945 33.375 12.109 1 96 126 LEU B O 1
ATOM 3203 N N . ASP B 1 127 ? 7.023 35.031 10.898 1 96.44 127 ASP B N 1
ATOM 3204 C CA . ASP B 1 127 ? 7.668 34.625 9.641 1 96.44 127 ASP B CA 1
ATOM 3205 C C . ASP B 1 127 ? 9.188 34.625 9.789 1 96.44 127 ASP B C 1
ATOM 3207 O O . ASP B 1 127 ? 9.859 33.719 9.289 1 96.44 127 ASP B O 1
ATOM 3211 N N . GLN B 1 128 ? 9.648 35.594 10.438 1 95.81 128 GLN B N 1
ATOM 3212 C CA . GLN B 1 128 ? 11.086 35.688 10.641 1 95.81 128 GLN B CA 1
ATOM 3213 C C . GLN B 1 128 ? 11.586 34.625 11.633 1 95.81 128 GLN B C 1
ATOM 3215 O O . GLN B 1 128 ? 12.68 34.094 11.477 1 95.81 128 GLN B O 1
ATOM 3220 N N . ALA B 1 129 ? 10.82 34.406 12.594 1 97.12 129 ALA B N 1
ATOM 3221 C CA . ALA B 1 129 ? 11.234 33.5 13.664 1 97.12 129 ALA B CA 1
ATOM 3222 C C . ALA B 1 129 ? 11.164 32.031 13.203 1 97.12 129 ALA B C 1
ATOM 3224 O O . ALA B 1 129 ? 11.992 31.219 13.594 1 97.12 129 ALA B O 1
ATOM 3225 N N . TRP B 1 130 ? 10.141 31.656 12.5 1 98.06 130 TRP B N 1
ATOM 3226 C CA . TRP B 1 130 ? 9.969 30.281 12.047 1 98.06 130 TRP B CA 1
ATOM 3227 C C . TRP B 1 130 ? 10.703 30.047 10.734 1 98.06 130 TRP B C 1
ATOM 3229 O O . TRP B 1 130 ? 10.109 30.125 9.656 1 98.06 130 TRP B O 1
ATOM 3239 N N . THR B 1 131 ? 11.977 29.672 10.945 1 96.94 131 THR B N 1
ATOM 3240 C CA . THR B 1 131 ? 12.891 29.406 9.844 1 96.94 131 THR B CA 1
ATOM 3241 C C . THR B 1 131 ? 12.383 28.234 9 1 96.94 131 THR B C 1
ATOM 3243 O O . THR B 1 131 ? 11.383 27.594 9.352 1 96.94 131 THR B O 1
ATOM 3246 N N . GLN B 1 132 ? 13.125 27.984 7.934 1 97.56 132 GLN B N 1
ATOM 3247 C CA . GLN B 1 132 ? 12.766 26.859 7.062 1 97.56 132 GLN B CA 1
ATOM 3248 C C . GLN B 1 132 ? 12.797 25.547 7.82 1 97.56 132 GLN B C 1
ATOM 3250 O O . GLN B 1 132 ? 11.961 24.672 7.59 1 97.56 132 GLN B O 1
ATOM 3255 N N . ASP B 1 133 ? 13.703 25.359 8.711 1 97.38 133 ASP B N 1
ATOM 3256 C CA . ASP B 1 133 ? 13.812 24.141 9.5 1 97.38 133 ASP B CA 1
ATOM 3257 C C . ASP B 1 133 ? 12.586 23.953 10.391 1 97.38 133 ASP B C 1
ATOM 3259 O O . ASP B 1 133 ? 12.07 22.844 10.516 1 97.38 133 ASP B O 1
ATOM 3263 N N . VAL B 1 134 ? 12.156 25.031 11.016 1 98 134 VAL B N 1
ATOM 3264 C CA . VAL B 1 134 ? 10.977 24.984 11.875 1 98 134 VAL B CA 1
ATOM 3265 C C . VAL B 1 134 ? 9.75 24.625 11.055 1 98 134 VAL B C 1
ATOM 3267 O O . VAL B 1 134 ? 8.945 23.781 11.453 1 98 134 VAL B O 1
ATOM 3270 N N . ARG B 1 135 ? 9.656 25.266 9.867 1 98.56 135 ARG B N 1
ATOM 3271 C CA . ARG B 1 135 ? 8.516 25.031 9 1 98.56 135 ARG B CA 1
ATOM 3272 C C . ARG B 1 135 ? 8.484 23.578 8.523 1 98.56 135 ARG B C 1
ATOM 3274 O O . ARG B 1 135 ? 7.426 22.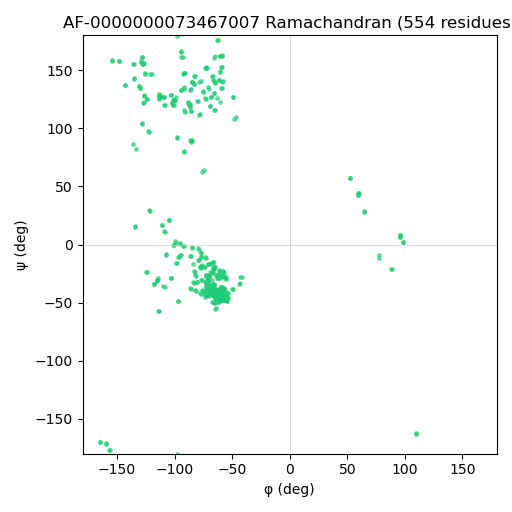953 8.461 1 98.56 135 ARG B O 1
ATOM 3281 N N . GLU B 1 136 ? 9.617 23.031 8.227 1 98.38 136 GLU B N 1
ATOM 3282 C CA . GLU B 1 136 ? 9.711 21.641 7.801 1 98.38 136 GLU B CA 1
ATOM 3283 C C . GLU B 1 136 ? 9.312 20.688 8.93 1 98.38 136 GLU B C 1
ATOM 3285 O O . GLU B 1 136 ? 8.633 19.688 8.688 1 98.38 136 GLU B O 1
ATOM 3290 N N . ARG B 1 137 ? 9.727 20.969 10.109 1 98.12 137 ARG B N 1
ATOM 3291 C CA . ARG B 1 137 ? 9.352 20.156 11.266 1 98.12 137 ARG B CA 1
ATOM 3292 C C . ARG B 1 137 ? 7.844 20.203 11.5 1 98.12 137 ARG B C 1
ATOM 3294 O O . ARG B 1 137 ? 7.219 19.172 11.758 1 98.12 137 ARG B O 1
ATOM 3301 N N . LEU B 1 138 ? 7.32 21.422 11.398 1 98.75 138 LEU B N 1
ATOM 3302 C CA . LEU B 1 138 ? 5.879 21.578 11.578 1 98.75 138 LEU B CA 1
ATOM 3303 C C . LEU B 1 138 ? 5.117 20.844 10.484 1 98.75 138 LEU B C 1
ATOM 3305 O O . LEU B 1 138 ? 4.133 20.156 10.766 1 98.75 138 LEU B O 1
ATOM 3309 N N . ASN B 1 139 ? 5.582 21 9.273 1 98.81 139 ASN B N 1
ATOM 3310 C CA . ASN B 1 139 ? 4.945 20.281 8.164 1 98.81 139 ASN B CA 1
ATOM 3311 C C . ASN B 1 139 ? 5 18.781 8.367 1 98.81 139 ASN B C 1
ATOM 3313 O O . ASN B 1 139 ? 4.027 18.062 8.078 1 98.81 139 ASN B O 1
ATOM 3317 N N . PHE B 1 140 ? 6.105 18.297 8.922 1 98.62 140 PHE B N 1
ATOM 3318 C CA . PHE B 1 140 ? 6.324 16.859 9.125 1 98.62 140 PHE B CA 1
ATOM 3319 C C . PHE B 1 140 ? 5.422 16.328 10.227 1 98.62 140 PHE B C 1
ATOM 3321 O O . PHE B 1 140 ? 5.188 15.117 10.312 1 98.62 140 PHE B O 1
ATOM 3328 N N . THR B 1 141 ? 4.871 17.188 11.039 1 98.75 141 THR B N 1
ATOM 3329 C CA . THR B 1 141 ? 3.961 16.75 12.094 1 98.75 141 THR B CA 1
ATOM 3330 C C . THR B 1 141 ? 2.773 15.992 11.508 1 98.75 141 THR B C 1
ATOM 3332 O O . THR B 1 141 ? 2.26 15.062 12.133 1 98.75 141 THR B O 1
ATOM 3335 N N . TRP B 1 142 ? 2.451 16.297 10.297 1 98.81 142 TRP B N 1
ATOM 3336 C CA . TRP B 1 142 ? 1.34 15.602 9.648 1 98.81 142 TRP B CA 1
ATOM 3337 C C . TRP B 1 142 ? 1.672 14.133 9.414 1 98.81 142 TRP B C 1
ATOM 3339 O O . TRP B 1 142 ? 0.773 13.312 9.227 1 98.81 142 TRP B O 1
ATOM 3349 N N . HIS B 1 143 ? 2.926 13.734 9.391 1 98.75 143 HIS B N 1
ATOM 3350 C CA . HIS B 1 143 ? 3.375 12.352 9.266 1 98.75 143 HIS B CA 1
ATOM 3351 C C . HIS B 1 143 ? 3.264 11.617 10.594 1 98.75 143 HIS B C 1
ATOM 3353 O O . HIS B 1 143 ? 3.367 10.383 10.641 1 98.75 143 HIS B O 1
ATOM 3359 N N . LEU B 1 144 ? 3.068 12.344 11.695 1 98.69 144 LEU B N 1
ATOM 3360 C CA . LEU B 1 144 ? 3.203 11.766 13.023 1 98.69 144 LEU B CA 1
ATOM 3361 C C . LEU B 1 144 ? 1.911 11.922 13.82 1 98.69 144 LEU B C 1
ATOM 3363 O O . LEU B 1 144 ? 1.943 12.062 15.047 1 98.69 144 LEU B O 1
ATOM 3367 N N . LEU B 1 145 ? 0.841 11.938 13.125 1 98.81 145 LEU B N 1
ATOM 3368 C CA . LEU B 1 145 ? -0.449 12.156 13.773 1 98.81 145 LEU B CA 1
ATOM 3369 C C . LEU B 1 145 ? -0.8 10.984 14.688 1 98.81 145 LEU B C 1
ATOM 3371 O O . LEU B 1 145 ? -0.559 9.828 14.336 1 98.81 145 LEU B O 1
ATOM 3375 N N . GLU B 1 146 ? -1.391 11.336 15.82 1 98.62 146 GLU B N 1
ATOM 3376 C CA . GLU B 1 146 ? -1.771 10.336 16.812 1 98.62 146 GLU B CA 1
ATOM 3377 C C . GLU B 1 146 ? -3.117 9.703 16.469 1 98.62 146 GLU B C 1
ATOM 3379 O O . GLU B 1 146 ? -4.047 10.398 16.047 1 98.62 146 GLU B O 1
ATOM 3384 N N . PRO B 1 147 ? -3.199 8.391 16.641 1 98.75 147 PRO B N 1
ATOM 3385 C CA . PRO B 1 147 ? -4.48 7.73 16.375 1 98.75 147 PRO B CA 1
ATOM 3386 C C . PRO B 1 147 ? -5.52 8.023 17.469 1 98.75 147 PRO B C 1
ATOM 3388 O O . PRO B 1 147 ? -5.156 8.359 18.594 1 98.75 147 PRO B O 1
ATOM 3391 N N . TRP B 1 148 ? -6.773 7.98 17.047 1 98.56 148 TRP B N 1
ATOM 3392 C CA . TRP B 1 148 ? -7.812 7.969 18.062 1 98.56 148 TRP B CA 1
ATOM 3393 C C . TRP B 1 148 ? -7.652 6.77 19 1 98.56 148 TRP B C 1
ATOM 3395 O O . TRP B 1 148 ? -7 5.785 18.641 1 98.56 148 TRP B O 1
ATOM 3405 N N . ALA B 1 149 ? -8.297 6.816 20.141 1 98.12 149 ALA B N 1
ATOM 3406 C CA . ALA B 1 149 ? -8.102 5.809 21.188 1 98.12 149 ALA B CA 1
ATOM 3407 C C . ALA B 1 149 ? -8.516 4.426 20.703 1 98.12 149 ALA B C 1
ATOM 3409 O O . ALA B 1 149 ? -7.945 3.414 21.109 1 98.12 149 ALA B O 1
ATOM 3410 N N . ASP B 1 150 ? -9.445 4.391 19.797 1 98.44 150 ASP B N 1
ATOM 3411 C CA . ASP B 1 150 ? -10.016 3.121 19.359 1 98.44 150 ASP B CA 1
ATOM 3412 C C . ASP B 1 150 ? -9.344 2.633 18.078 1 98.44 150 ASP B C 1
ATOM 3414 O O . ASP B 1 150 ? -9.516 1.479 17.672 1 98.44 150 ASP B O 1
ATOM 3418 N N . SER B 1 151 ? -8.547 3.434 17.422 1 98.69 151 SER B N 1
ATOM 3419 C CA . SER B 1 151 ? -8.133 3.199 16.047 1 98.69 151 SER B CA 1
ATOM 3420 C C . SER B 1 151 ? -7.281 1.941 15.93 1 98.69 151 SER B C 1
ATOM 3422 O O . SER B 1 151 ? -7.57 1.061 15.117 1 98.69 151 SER B O 1
ATOM 3424 N N . VAL B 1 152 ? -6.254 1.824 16.781 1 98.75 152 VAL B N 1
ATOM 3425 C CA . VAL B 1 152 ? -5.305 0.723 16.672 1 98.75 152 VAL B CA 1
ATOM 3426 C C . VAL B 1 152 ? -6.008 -0.599 16.969 1 98.75 152 VAL B C 1
ATOM 3428 O O . VAL B 1 152 ? -5.988 -1.523 16.156 1 98.75 152 VAL B O 1
ATOM 3431 N N . ALA B 1 153 ? -6.719 -0.649 18.078 1 98.44 153 ALA B N 1
ATOM 3432 C CA . ALA B 1 153 ? -7.406 -1.874 18.484 1 98.44 153 ALA B CA 1
ATOM 3433 C C . ALA B 1 153 ? -8.539 -2.209 17.5 1 98.44 153 ALA B C 1
ATOM 3435 O O . ALA B 1 153 ? -8.766 -3.381 17.203 1 98.44 153 ALA B O 1
ATOM 3436 N N . GLY B 1 154 ? -9.258 -1.196 17.062 1 98.31 154 GLY B N 1
ATOM 3437 C CA . GLY B 1 154 ? -10.328 -1.406 16.109 1 98.31 154 GLY B CA 1
ATOM 3438 C C . GLY B 1 154 ? -9.852 -1.964 14.781 1 98.31 154 GLY B C 1
ATOM 3439 O O . GLY B 1 154 ? -10.438 -2.904 14.25 1 98.31 154 GLY B O 1
ATOM 3440 N N . LEU B 1 155 ? -8.781 -1.417 14.258 1 98.62 155 LEU B N 1
ATOM 3441 C CA . LEU B 1 155 ? -8.211 -1.898 13 1 98.62 155 LEU B CA 1
ATOM 3442 C C . LEU B 1 155 ? -7.738 -3.342 13.141 1 98.62 155 LEU B C 1
ATOM 3444 O O . LEU B 1 155 ? -7.938 -4.152 12.227 1 98.62 155 LEU B O 1
ATOM 3448 N N . GLN B 1 156 ? -7.098 -3.666 14.242 1 97.56 156 GLN B N 1
ATOM 3449 C CA . GLN B 1 156 ? -6.621 -5.027 14.469 1 97.56 156 GLN B CA 1
ATOM 3450 C C . GLN B 1 156 ? -7.777 -6.02 14.484 1 97.56 156 GLN B C 1
ATOM 3452 O O . GLN B 1 156 ? -7.684 -7.102 13.906 1 97.56 156 GLN B O 1
ATOM 3457 N N . ALA B 1 157 ? -8.859 -5.629 15.133 1 97.69 157 ALA B N 1
ATOM 3458 C CA . ALA B 1 157 ? -10.031 -6.492 15.195 1 97.69 157 ALA B CA 1
ATOM 3459 C C . ALA B 1 157 ? -10.633 -6.703 13.812 1 97.69 157 ALA B C 1
ATOM 3461 O O . ALA B 1 157 ? -11.031 -7.82 13.461 1 97.69 157 ALA B O 1
ATOM 3462 N N . LEU B 1 158 ? -10.664 -5.672 13.023 1 97.94 158 LEU B N 1
ATOM 3463 C CA . LEU B 1 158 ? -11.266 -5.734 11.695 1 97.94 158 LEU B CA 1
ATOM 3464 C C . LEU B 1 158 ? -10.375 -6.512 10.734 1 97.94 158 LEU B C 1
ATOM 3466 O O . LEU B 1 158 ? -10.867 -7.168 9.812 1 97.94 158 LEU B O 1
ATOM 3470 N N . LYS B 1 159 ? -9.109 -6.402 10.953 1 96.94 159 LYS B N 1
ATOM 3471 C CA . LYS B 1 159 ? -8.109 -6.98 10.062 1 96.94 159 LYS B CA 1
ATOM 3472 C C . LYS B 1 159 ? -8.234 -8.5 10.008 1 96.94 159 LYS B C 1
ATOM 3474 O O . LYS B 1 159 ? -7.91 -9.125 8.992 1 96.94 159 LYS B O 1
ATOM 3479 N N . ALA B 1 160 ? -8.742 -9.117 11.016 1 93.88 160 ALA B N 1
ATOM 3480 C CA . ALA B 1 160 ? -8.914 -10.562 11.102 1 93.88 160 ALA B CA 1
ATOM 3481 C C . ALA B 1 160 ? -9.984 -11.047 10.125 1 93.88 160 ALA B C 1
ATOM 3483 O O . ALA B 1 160 ? -9.992 -12.219 9.734 1 93.88 160 ALA B O 1
ATOM 3484 N N . HIS B 1 161 ? -10.805 -10.125 9.633 1 95.56 161 HIS B N 1
ATOM 3485 C CA . HIS B 1 161 ? -11.969 -10.555 8.867 1 95.56 161 HIS B CA 1
ATOM 3486 C C . HIS B 1 161 ? -11.977 -9.914 7.48 1 95.56 161 HIS B C 1
ATOM 3488 O O . HIS B 1 161 ? -12.633 -10.414 6.566 1 95.56 161 HIS B O 1
ATOM 3494 N N . PHE B 1 162 ? -11.312 -8.805 7.332 1 97.94 162 PHE B N 1
ATOM 3495 C CA . PHE B 1 162 ? -11.352 -8.039 6.09 1 97.94 162 PHE B CA 1
ATOM 3496 C C . PHE B 1 162 ? -9.945 -7.762 5.582 1 97.94 162 PHE B C 1
ATOM 3498 O O . PHE B 1 162 ? -8.977 -7.852 6.344 1 97.94 162 PHE B O 1
ATOM 3505 N N . LYS B 1 163 ? -9.812 -7.535 4.266 1 98.62 163 LYS B N 1
ATOM 3506 C CA . LYS B 1 163 ? -8.719 -6.699 3.789 1 98.62 163 LYS B CA 1
ATOM 3507 C C . LYS B 1 163 ? -8.969 -5.227 4.109 1 98.62 163 LYS B C 1
ATOM 3509 O O . LYS B 1 163 ? -10.047 -4.699 3.822 1 98.62 163 LYS B O 1
ATOM 3514 N N . LEU B 1 164 ? -8.086 -4.57 4.754 1 98.62 164 LEU B N 1
ATOM 3515 C CA . LEU B 1 164 ? -8.359 -3.176 5.074 1 98.62 164 LEU B CA 1
ATOM 3516 C C . LEU B 1 164 ? -7.133 -2.305 4.793 1 98.62 164 LEU B C 1
ATOM 3518 O O . LEU B 1 164 ? -6 -2.738 5 1 98.62 164 LEU B O 1
ATOM 3522 N N . GLY B 1 165 ? -7.367 -1.164 4.328 1 98.88 165 GLY B N 1
ATOM 3523 C CA . GLY B 1 165 ? -6.348 -0.171 4.035 1 98.88 165 GLY B CA 1
ATOM 3524 C C . GLY B 1 165 ? -6.91 1.225 3.844 1 98.88 165 GLY B C 1
ATOM 3525 O O . GLY B 1 165 ? -8.062 1.49 4.203 1 98.88 165 GLY B O 1
ATOM 3526 N N . THR B 1 166 ? -6.051 2.072 3.379 1 98.94 166 THR B N 1
ATOM 3527 C CA . THR B 1 166 ? -6.445 3.471 3.258 1 98.94 166 THR B CA 1
ATOM 3528 C C . THR B 1 166 ? -7.016 3.754 1.868 1 98.94 166 THR B C 1
ATOM 3530 O O . THR B 1 166 ? -6.684 3.061 0.905 1 98.94 166 THR B O 1
ATOM 3533 N N . LEU B 1 167 ? -7.887 4.57 1.717 1 98.88 167 LEU B N 1
ATOM 3534 C CA . LEU B 1 167 ? -8.188 5.43 0.577 1 98.88 167 LEU B CA 1
ATOM 3535 C C . LEU B 1 167 ? -8.195 6.898 0.99 1 98.88 167 LEU B C 1
ATOM 3537 O O . LEU B 1 167 ? -9.188 7.387 1.543 1 98.88 167 LEU B O 1
ATOM 3541 N N . THR B 1 168 ? -7.098 7.551 0.755 1 98.62 168 THR B N 1
ATOM 3542 C CA . THR B 1 168 ? -6.836 8.844 1.382 1 98.62 168 THR B CA 1
ATOM 3543 C C . THR B 1 168 ? -6.27 9.828 0.367 1 98.62 168 THR B C 1
ATOM 3545 O O . THR B 1 168 ? -5.688 9.43 -0.642 1 98.62 168 THR B O 1
ATOM 3548 N N . ASN B 1 169 ? -6.461 11.07 0.653 1 98.06 169 ASN B N 1
ATOM 3549 C CA . ASN B 1 169 ? -5.855 12.133 -0.152 1 98.06 169 ASN B CA 1
ATOM 3550 C C . ASN B 1 169 ? -4.379 12.305 0.176 1 98.06 169 ASN B C 1
ATOM 3552 O O . ASN B 1 169 ? -3.66 13.016 -0.534 1 98.06 169 ASN B O 1
ATOM 3556 N N . GLY B 1 170 ? -3.9 11.664 1.26 1 98.38 170 GLY B N 1
ATOM 3557 C CA . GLY B 1 170 ? -2.49 11.734 1.612 1 98.38 170 GLY B CA 1
ATOM 3558 C C . GLY B 1 170 ? -1.583 11.086 0.585 1 98.38 170 GLY B C 1
ATOM 3559 O O . GLY B 1 170 ? -2.057 10.414 -0.332 1 98.38 170 GLY B O 1
ATOM 3560 N N . ASN B 1 171 ? -0.31 11.422 0.655 1 98.62 171 ASN B N 1
ATOM 3561 C CA . ASN B 1 171 ? 0.677 10.773 -0.2 1 98.62 171 ASN B CA 1
ATOM 3562 C C . ASN B 1 171 ? 1.339 9.594 0.507 1 98.62 171 ASN B C 1
ATOM 3564 O O . ASN B 1 171 ? 1.305 9.5 1.735 1 98.62 171 ASN B O 1
ATOM 3568 N N . LEU B 1 172 ? 1.945 8.711 -0.239 1 98.81 172 LEU B N 1
ATOM 3569 C CA . LEU B 1 172 ? 2.396 7.41 0.244 1 98.81 172 LEU B CA 1
ATOM 3570 C C . LEU B 1 172 ? 3.428 7.57 1.354 1 98.81 172 LEU B C 1
ATOM 3572 O O . LEU B 1 172 ? 3.314 6.941 2.408 1 98.81 172 LEU B O 1
ATOM 3576 N N . ASN B 1 173 ? 4.441 8.406 1.153 1 98.81 173 ASN B N 1
ATOM 3577 C CA . ASN B 1 173 ? 5.492 8.586 2.146 1 98.81 173 ASN B CA 1
ATOM 3578 C C . ASN B 1 173 ? 4.922 9.023 3.494 1 98.81 173 ASN B C 1
ATOM 3580 O O . ASN B 1 173 ? 5.293 8.477 4.535 1 98.81 173 ASN B O 1
ATOM 3584 N N . LEU B 1 174 ? 3.977 9.93 3.463 1 98.81 174 LEU B N 1
ATOM 3585 C CA . LEU B 1 174 ? 3.299 10.422 4.66 1 98.81 174 LEU B CA 1
ATOM 3586 C C . LEU B 1 174 ? 2.521 9.297 5.34 1 98.81 174 LEU B C 1
ATOM 3588 O O . LEU B 1 174 ? 2.633 9.109 6.555 1 98.81 174 LEU B O 1
ATOM 3592 N N . MET B 1 175 ? 1.82 8.547 4.598 1 98.88 175 MET B N 1
ATOM 3593 C CA . MET B 1 175 ? 0.963 7.508 5.16 1 98.88 175 MET B CA 1
ATOM 3594 C C . MET B 1 175 ? 1.797 6.383 5.766 1 98.88 175 MET B C 1
ATOM 3596 O O . MET B 1 175 ? 1.416 5.801 6.785 1 98.88 175 MET B O 1
ATOM 3600 N N . VAL B 1 176 ? 2.902 6.055 5.105 1 98.88 176 VAL B N 1
ATOM 3601 C CA . VAL B 1 176 ? 3.773 5.008 5.633 1 98.88 176 VAL B CA 1
ATOM 3602 C C . VAL B 1 176 ? 4.41 5.473 6.938 1 98.88 176 VAL B C 1
ATOM 3604 O O . VAL B 1 176 ? 4.441 4.727 7.922 1 98.88 176 VAL B O 1
ATOM 3607 N N . ASP B 1 177 ? 4.887 6.707 7.016 1 98.75 177 ASP B N 1
ATOM 3608 C CA . ASP B 1 177 ? 5.414 7.273 8.25 1 98.75 177 ASP B CA 1
ATOM 3609 C C . ASP B 1 177 ? 4.375 7.211 9.367 1 98.75 177 ASP B C 1
ATOM 3611 O O . ASP B 1 177 ? 4.684 6.797 10.492 1 98.75 177 ASP B O 1
ATOM 3615 N N . MET B 1 178 ? 3.211 7.621 9 1 98.88 178 MET B N 1
ATOM 3616 C CA . MET B 1 178 ? 2.143 7.699 9.992 1 98.88 178 MET B CA 1
ATOM 3617 C C . MET B 1 178 ? 1.797 6.312 10.523 1 98.88 178 MET B C 1
ATOM 3619 O O . MET B 1 178 ? 1.633 6.129 11.734 1 98.88 178 MET B O 1
ATOM 3623 N N . ALA B 1 179 ? 1.651 5.367 9.625 1 98.81 179 ALA B N 1
ATOM 3624 C CA . ALA B 1 179 ? 1.3 4.012 10.039 1 98.81 179 ALA B CA 1
ATOM 3625 C C . ALA B 1 179 ? 2.359 3.432 10.977 1 98.81 179 ALA B C 1
ATOM 3627 O O . ALA B 1 179 ? 2.029 2.791 11.977 1 98.81 179 ALA B O 1
ATOM 3628 N N . LYS B 1 180 ? 3.617 3.635 10.672 1 98.38 180 LYS B N 1
ATOM 3629 C CA . LYS B 1 180 ? 4.707 3.135 11.508 1 98.38 180 LYS B CA 1
ATOM 3630 C C . LYS B 1 180 ? 4.73 3.834 12.859 1 98.38 180 LYS B C 1
ATOM 3632 O O . LYS B 1 180 ? 4.914 3.189 13.898 1 98.38 180 LYS B O 1
ATOM 3637 N N . HIS B 1 181 ? 4.492 5.098 12.828 1 98.12 181 HIS B N 1
ATOM 3638 C CA . HIS B 1 181 ? 4.52 5.891 14.055 1 98.12 181 HIS B CA 1
ATOM 3639 C C . HIS B 1 181 ? 3.361 5.52 14.977 1 98.12 181 HIS B C 1
ATOM 3641 O O . HIS B 1 181 ? 3.545 5.395 16.188 1 98.12 181 HIS B O 1
ATOM 3647 N N . ALA B 1 182 ? 2.209 5.301 14.391 1 98.44 182 ALA B N 1
ATOM 3648 C CA . ALA B 1 182 ? 0.979 5.168 15.164 1 98.44 182 ALA B CA 1
ATOM 3649 C C . ALA B 1 182 ? 0.589 3.699 15.32 1 98.44 182 ALA B C 1
ATOM 3651 O O . ALA B 1 182 ? -0.438 3.385 15.93 1 98.44 182 ALA B O 1
ATOM 3652 N N . ASN B 1 183 ? 1.407 2.818 14.742 1 97.69 183 ASN B N 1
ATOM 3653 C CA . ASN B 1 183 ? 1.146 1.384 14.781 1 97.69 183 ASN B CA 1
ATOM 3654 C C . ASN B 1 183 ? -0.196 1.04 14.141 1 97.69 183 ASN B C 1
ATOM 3656 O O . ASN B 1 183 ? -1.009 0.329 14.734 1 97.69 183 ASN B O 1
ATOM 3660 N N . LEU B 1 184 ? -0.435 1.693 13.008 1 98.56 184 LEU B N 1
ATOM 3661 C CA . LEU B 1 184 ? -1.628 1.375 12.227 1 98.56 184 LEU B CA 1
ATOM 3662 C C . LEU B 1 184 ? -1.367 0.204 11.289 1 98.56 184 LEU B C 1
ATOM 3664 O O . LEU B 1 184 ? -0.584 0.324 10.344 1 98.56 184 LEU B O 1
ATOM 3668 N N . ALA B 1 185 ? -2.006 -0.882 11.469 1 95.44 185 ALA B N 1
ATOM 3669 C CA . ALA B 1 185 ? -1.708 -2.125 10.758 1 95.44 185 ALA B CA 1
ATOM 3670 C C . ALA B 1 185 ? -2.551 -2.25 9.492 1 95.44 185 ALA B C 1
ATOM 3672 O O . ALA B 1 185 ? -3.494 -3.043 9.445 1 95.44 185 ALA B O 1
ATOM 3673 N N . TRP B 1 186 ? -2.16 -1.625 8.477 1 98.62 186 TRP B N 1
ATOM 3674 C CA . TRP B 1 186 ? -2.854 -1.675 7.195 1 98.62 186 TRP B CA 1
ATOM 3675 C C . TRP B 1 186 ? -2.447 -2.914 6.406 1 98.62 186 TRP B C 1
ATOM 3677 O O . TRP B 1 186 ? -1.288 -3.33 6.445 1 98.62 186 TRP B O 1
ATOM 3687 N N . ASP B 1 187 ? -3.396 -3.484 5.664 1 98.75 187 ASP B N 1
ATOM 3688 C CA . ASP B 1 187 ? -3.053 -4.496 4.664 1 98.75 187 ASP B CA 1
ATOM 3689 C C . ASP B 1 187 ? -2.543 -3.846 3.381 1 98.75 187 ASP B C 1
ATOM 3691 O O . ASP B 1 187 ? -1.742 -4.438 2.654 1 98.75 187 ASP B O 1
ATOM 3695 N N . PHE B 1 188 ? -3.047 -2.668 3.039 1 98.81 188 PHE B N 1
ATOM 3696 C CA . PHE B 1 188 ? -2.648 -1.896 1.869 1 98.81 188 PHE B CA 1
ATOM 3697 C C . PHE B 1 188 ? -2.768 -0.4 2.141 1 98.81 188 PHE B C 1
ATOM 3699 O O . PHE B 1 188 ? -3.447 0.012 3.084 1 98.81 188 PHE B O 1
ATOM 3706 N N . VAL B 1 189 ? -2.045 0.384 1.386 1 98.88 189 VAL B N 1
ATOM 3707 C CA . VAL B 1 189 ? -2.076 1.839 1.492 1 98.88 189 VAL B CA 1
ATOM 3708 C C . VAL B 1 189 ? -2.326 2.453 0.117 1 98.88 189 VAL B C 1
ATOM 3710 O O . VAL B 1 189 ? -1.433 2.475 -0.732 1 98.88 189 VAL B O 1
ATOM 3713 N N . LEU B 1 190 ? -3.539 2.92 -0.125 1 98.81 190 LEU B N 1
ATOM 3714 C CA . LEU B 1 190 ? -3.883 3.631 -1.353 1 98.81 190 LEU B CA 1
ATOM 3715 C C . LEU B 1 190 ? -3.918 5.137 -1.117 1 98.81 190 LEU B C 1
ATOM 3717 O O . LEU B 1 190 ? -4.641 5.613 -0.238 1 98.81 190 LEU B O 1
ATOM 3721 N N . THR B 1 191 ? -3.146 5.848 -1.901 1 98.69 191 THR B N 1
ATOM 3722 C CA . THR B 1 191 ? -2.926 7.273 -1.686 1 98.69 191 THR B CA 1
ATOM 3723 C C . THR B 1 191 ? -3.193 8.062 -2.963 1 98.69 191 THR B C 1
ATOM 3725 O O . THR B 1 191 ? -3.211 7.496 -4.059 1 98.69 191 THR B O 1
ATOM 3728 N N . ALA B 1 192 ? -3.391 9.312 -2.811 1 98.12 192 ALA B N 1
ATOM 3729 C CA . ALA B 1 192 ? -3.736 10.18 -3.932 1 98.12 192 ALA B CA 1
ATOM 3730 C C . ALA B 1 192 ? -2.637 10.172 -4.992 1 98.12 192 ALA B C 1
ATOM 3732 O O . ALA B 1 192 ? -2.922 10.133 -6.191 1 98.12 192 ALA B O 1
ATOM 3733 N N . ASP B 1 193 ? -1.414 10.219 -4.52 1 97.12 193 ASP B N 1
ATOM 3734 C CA . ASP B 1 193 ? -0.303 10.289 -5.465 1 97.12 193 ASP B CA 1
ATOM 3735 C C . ASP B 1 193 ? -0.168 8.984 -6.254 1 97.12 193 ASP B C 1
ATOM 3737 O O . ASP B 1 193 ? 0.302 8.992 -7.391 1 97.12 193 ASP B O 1
ATOM 3741 N N . MET B 1 194 ? -0.641 7.879 -5.73 1 96.5 194 MET B N 1
ATOM 3742 C CA . MET B 1 194 ? -0.674 6.605 -6.449 1 96.5 194 MET B CA 1
ATOM 3743 C C . MET B 1 194 ? -1.887 6.531 -7.367 1 96.5 194 MET B C 1
ATOM 3745 O O . MET B 1 194 ? -1.785 6.051 -8.5 1 96.5 194 MET B O 1
ATOM 3749 N N . MET B 1 195 ? -2.975 7.051 -6.828 1 95.69 195 MET B N 1
ATOM 3750 C CA . MET B 1 195 ? -4.258 6.883 -7.5 1 95.69 195 MET B CA 1
ATOM 3751 C C . MET B 1 195 ? -4.43 7.91 -8.609 1 95.69 195 MET B C 1
ATOM 3753 O O . MET B 1 195 ? -5.219 7.707 -9.539 1 95.69 195 MET B O 1
ATOM 3757 N N . GLY B 1 196 ? -3.781 9.078 -8.523 1 94.19 196 GLY B N 1
ATOM 3758 C CA . GLY B 1 196 ? -3.75 10.055 -9.602 1 94.19 196 GLY B CA 1
ATOM 3759 C C . GLY B 1 196 ? -4.801 11.141 -9.453 1 94.19 196 GLY B C 1
ATOM 3760 O O . GLY B 1 196 ? -5.047 11.906 -10.383 1 94.19 196 GLY B O 1
ATOM 3761 N N . SER B 1 197 ? -5.48 11.164 -8.312 1 96.44 197 SER B N 1
ATOM 3762 C CA . SER B 1 197 ? -6.465 12.195 -8.008 1 96.44 197 SER B CA 1
ATOM 3763 C C . SER B 1 197 ? -6.723 12.297 -6.512 1 96.44 197 SER B C 1
ATOM 3765 O O . SER B 1 197 ? -5.902 11.844 -5.707 1 96.44 197 SER B O 1
ATOM 3767 N N . PHE B 1 198 ? -7.766 13.094 -6.191 1 98.06 198 PHE B N 1
ATOM 3768 C CA . PHE B 1 198 ? -8.172 13.266 -4.801 1 98.06 198 PHE B CA 1
ATOM 3769 C C . PHE B 1 198 ? -9.648 12.945 -4.629 1 98.06 198 PHE B C 1
ATOM 3771 O O . PHE B 1 198 ? -10.453 13.164 -5.543 1 98.06 198 PHE B O 1
ATOM 3778 N N . LYS B 1 199 ? -9.961 12.398 -3.416 1 96.94 199 LYS B N 1
ATOM 3779 C CA . LYS B 1 199 ? -11.367 12.375 -3.006 1 96.94 199 LYS B CA 1
ATOM 3780 C C . LYS B 1 199 ? -11.938 13.789 -2.928 1 96.94 199 LYS B C 1
ATOM 3782 O O . LYS B 1 199 ? -11.219 14.734 -2.598 1 96.94 199 LYS B O 1
ATOM 3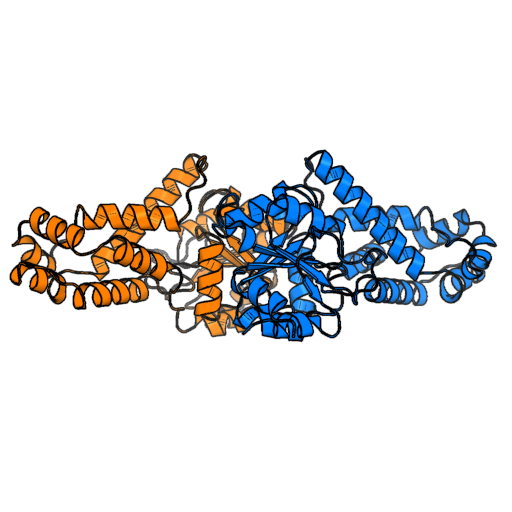787 N N . PRO B 1 200 ? -13.18 13.969 -3.492 1 96.44 200 PRO B N 1
ATOM 3788 C CA . PRO B 1 200 ? -14.195 12.953 -3.775 1 96.44 200 PRO B CA 1
ATOM 3789 C C . PRO B 1 200 ? -14.289 12.617 -5.262 1 96.44 200 PRO B C 1
ATOM 3791 O O . PRO B 1 200 ? -15.344 12.18 -5.73 1 96.44 200 PRO B O 1
ATOM 3794 N N . ASP B 1 201 ? -13.297 12.867 -6.082 1 96.88 201 ASP B N 1
ATOM 3795 C CA . ASP B 1 201 ? -13.305 12.414 -7.469 1 96.88 201 ASP B CA 1
ATOM 3796 C C . ASP B 1 201 ? -13.656 10.93 -7.559 1 96.88 201 ASP B C 1
ATOM 3798 O O . ASP B 1 201 ? -13.016 10.094 -6.926 1 96.88 201 ASP B O 1
ATOM 3802 N N . PRO B 1 202 ? -14.688 10.57 -8.398 1 97.5 202 PRO B N 1
ATOM 3803 C CA . PRO B 1 202 ? -15.109 9.172 -8.508 1 97.5 202 PRO B CA 1
ATOM 3804 C C . PRO B 1 202 ? -13.977 8.25 -8.953 1 97.5 202 PRO B C 1
ATOM 3806 O O . PRO B 1 202 ? -13.992 7.055 -8.664 1 97.5 202 PRO B O 1
ATOM 3809 N N . LEU B 1 203 ? -13.016 8.789 -9.586 1 96.94 203 LEU B N 1
ATOM 3810 C CA . LEU B 1 203 ? -11.859 8.016 -10.039 1 96.94 203 LEU B CA 1
ATOM 3811 C C . LEU B 1 203 ? -11.195 7.301 -8.875 1 96.94 203 LEU B C 1
ATOM 3813 O O . LEU B 1 203 ? -10.75 6.156 -9.008 1 96.94 203 LEU B O 1
ATOM 3817 N N . MET B 1 204 ? -11.117 7.949 -7.738 1 98 204 MET B N 1
ATOM 3818 C CA . MET B 1 204 ? -10.477 7.387 -6.551 1 98 204 MET B CA 1
ATOM 3819 C C . MET B 1 204 ? -11.172 6.102 -6.117 1 98 204 MET B C 1
ATOM 3821 O O . MET B 1 204 ? -10.516 5.09 -5.875 1 98 204 MET B O 1
ATOM 3825 N N . TYR B 1 205 ? -12.461 6.121 -6.105 1 98.62 205 TYR B N 1
ATOM 3826 C CA . TYR B 1 205 ? -13.258 5.012 -5.594 1 98.62 205 TYR B CA 1
ATOM 3827 C C . TYR B 1 205 ? -13.32 3.871 -6.602 1 98.62 205 TYR B C 1
ATOM 3829 O O . TYR B 1 205 ? -13.148 2.703 -6.242 1 98.62 205 TYR B O 1
ATOM 3837 N N . ARG B 1 206 ? -13.5 4.195 -7.852 1 98.44 206 ARG B N 1
ATOM 3838 C CA . ARG B 1 206 ? -13.586 3.191 -8.906 1 98.44 206 ARG B CA 1
ATOM 3839 C C . ARG B 1 206 ? -12.273 2.436 -9.055 1 98.44 206 ARG B C 1
ATOM 3841 O O . ARG B 1 206 ? -12.266 1.206 -9.148 1 98.44 206 ARG B O 1
ATOM 3848 N N . LYS B 1 207 ? -11.188 3.182 -9.055 1 97.88 207 LYS B N 1
ATOM 3849 C CA . LYS B 1 207 ? -9.875 2.553 -9.188 1 97.88 207 LYS B CA 1
ATOM 3850 C C . LYS B 1 207 ? -9.57 1.668 -7.984 1 97.88 207 LYS B C 1
ATOM 3852 O O . LYS B 1 207 ? -8.984 0.592 -8.133 1 97.88 207 LYS B O 1
ATOM 3857 N N . ALA B 1 208 ? -9.938 2.127 -6.805 1 98.69 208 ALA B N 1
ATOM 3858 C CA . ALA B 1 208 ? -9.727 1.332 -5.598 1 98.69 208 ALA B CA 1
ATOM 3859 C C . ALA B 1 208 ? -10.422 -0.022 -5.703 1 98.69 208 ALA B C 1
ATOM 3861 O O . ALA B 1 208 ? -9.844 -1.054 -5.355 1 98.69 208 ALA B O 1
ATOM 3862 N N . MET B 1 209 ? -11.648 -0.04 -6.176 1 98.62 209 MET B N 1
ATOM 3863 C CA . MET B 1 209 ? -12.406 -1.28 -6.34 1 98.62 209 MET B CA 1
ATOM 3864 C C . MET B 1 209 ? -11.789 -2.154 -7.426 1 98.62 209 MET B C 1
ATOM 3866 O O . MET B 1 209 ? -11.656 -3.367 -7.25 1 98.62 209 MET B O 1
ATOM 3870 N N . GLN B 1 210 ? -11.344 -1.528 -8.492 1 97.75 210 GLN B N 1
ATOM 3871 C CA . GLN B 1 210 ? -10.719 -2.262 -9.594 1 97.75 210 GLN B CA 1
ATOM 3872 C C . GLN B 1 210 ? -9.469 -3.002 -9.117 1 97.75 210 GLN B C 1
ATOM 3874 O O . GLN B 1 210 ? -9.242 -4.148 -9.508 1 97.75 210 GLN B O 1
ATOM 3879 N N . LEU B 1 211 ? -8.703 -2.385 -8.289 1 98.31 211 LEU B N 1
ATOM 3880 C CA . LEU B 1 211 ? -7.445 -2.951 -7.812 1 98.31 211 LEU B CA 1
ATOM 3881 C C . LEU B 1 211 ? -7.691 -4.203 -6.98 1 98.31 211 LEU B C 1
ATOM 3883 O O . LEU B 1 211 ? -6.777 -4.996 -6.754 1 98.31 211 LEU B O 1
ATOM 3887 N N . PHE B 1 212 ? -8.891 -4.363 -6.496 1 98.5 212 PHE B N 1
ATOM 3888 C CA . PHE B 1 212 ? -9.219 -5.555 -5.727 1 98.5 212 PHE B CA 1
ATOM 3889 C C . PHE B 1 212 ? -10.188 -6.445 -6.492 1 98.5 212 PHE B C 1
ATOM 3891 O O . PHE B 1 212 ? -10.898 -7.262 -5.898 1 98.5 212 PHE B O 1
ATOM 3898 N N . ASP B 1 213 ? -10.297 -6.215 -7.758 1 96.69 213 ASP B N 1
ATOM 3899 C CA . ASP B 1 213 ? -11.07 -7.031 -8.688 1 96.69 213 ASP B CA 1
ATOM 3900 C C . ASP B 1 213 ? -12.555 -6.98 -8.359 1 96.69 213 ASP B C 1
ATOM 3902 O O . ASP B 1 213 ? -13.266 -7.973 -8.523 1 96.69 213 ASP B O 1
ATOM 3906 N N . ILE B 1 214 ? -12.977 -5.883 -7.766 1 98.12 214 ILE B N 1
ATOM 3907 C CA . ILE B 1 214 ? -14.398 -5.672 -7.492 1 98.12 214 ILE B CA 1
ATOM 3908 C C . ILE B 1 214 ? -15.07 -5.031 -8.703 1 98.12 214 ILE B C 1
ATOM 3910 O O . ILE B 1 214 ? -14.68 -3.941 -9.133 1 98.12 214 ILE B O 1
ATOM 3914 N N . GLN B 1 215 ? -16.047 -5.711 -9.227 1 96.44 215 GLN B N 1
ATOM 3915 C CA . GLN B 1 215 ? -16.766 -5.207 -10.391 1 96.44 215 GLN B CA 1
ATOM 3916 C C . GLN B 1 215 ? -17.812 -4.168 -9.984 1 96.44 215 GLN B C 1
ATOM 3918 O O . GLN B 1 215 ? -18.75 -4.473 -9.242 1 96.44 215 GLN B O 1
ATOM 3923 N N . LEU B 1 216 ? -17.719 -3.014 -10.547 1 94.69 216 LEU B N 1
ATOM 3924 C CA . LEU B 1 216 ? -18.516 -1.858 -10.156 1 94.69 216 LEU B CA 1
ATOM 3925 C C . LEU B 1 216 ? -20.016 -2.16 -10.289 1 94.69 216 LEU B C 1
ATOM 3927 O O . LEU B 1 216 ? -20.797 -1.844 -9.383 1 94.69 216 LEU B O 1
ATOM 3931 N N . GLU B 1 217 ? -20.438 -2.836 -11.312 1 94.31 217 GLU B N 1
ATOM 3932 C CA . GLU B 1 217 ? -21.859 -3.039 -11.602 1 94.31 217 GLU B CA 1
ATOM 3933 C C . GLU B 1 217 ? -22.422 -4.203 -10.797 1 94.31 217 GLU B C 1
ATOM 3935 O O . GLU B 1 217 ? -23.578 -4.168 -10.383 1 94.31 217 GLU B O 1
ATOM 3940 N N . ALA B 1 218 ? -21.5 -5.055 -10.398 1 95.25 218 ALA B N 1
ATOM 3941 C CA . ALA B 1 218 ? -22.031 -6.301 -9.852 1 95.25 218 ALA B CA 1
ATOM 3942 C C . ALA B 1 218 ? -21.688 -6.441 -8.375 1 95.25 218 ALA B C 1
ATOM 3944 O O . ALA B 1 218 ? -22.453 -7.02 -7.598 1 95.25 218 ALA B O 1
ATOM 3945 N N . ASP B 1 219 ? -20.516 -5.871 -7.961 1 97 219 ASP B N 1
ATOM 3946 C CA . ASP B 1 219 ? -19.969 -6.297 -6.68 1 97 219 ASP B CA 1
ATOM 3947 C C . ASP B 1 219 ? -19.516 -5.098 -5.848 1 97 219 ASP B C 1
ATOM 3949 O O . ASP B 1 219 ? -18.797 -5.25 -4.859 1 97 219 ASP B O 1
ATOM 3953 N N . ALA B 1 220 ? -19.953 -3.889 -6.195 1 98.25 220 ALA B N 1
ATOM 3954 C CA . ALA B 1 220 ? -19.422 -2.693 -5.543 1 98.25 220 ALA B CA 1
ATOM 3955 C C . ALA B 1 220 ? -19.734 -2.699 -4.051 1 98.25 220 ALA B C 1
ATOM 3957 O O . ALA B 1 220 ? -18.969 -2.145 -3.252 1 98.25 220 ALA B O 1
ATOM 3958 N N . HIS B 1 221 ? -20.797 -3.402 -3.656 1 97.75 221 HIS B N 1
ATOM 3959 C CA . HIS B 1 221 ? -21.203 -3.469 -2.258 1 97.75 221 HIS B CA 1
ATOM 3960 C C . HIS B 1 221 ? -20.172 -4.211 -1.415 1 97.75 221 HIS B C 1
ATOM 3962 O O . HIS B 1 221 ? -20.203 -4.141 -0.184 1 97.75 221 HIS B O 1
ATOM 3968 N N . LYS B 1 222 ? -19.25 -4.938 -2.031 1 98.5 222 LYS B N 1
ATOM 3969 C CA . LYS B 1 222 ? -18.188 -5.652 -1.324 1 98.5 222 LYS B CA 1
ATOM 3970 C C . LYS B 1 222 ? -17.125 -4.688 -0.827 1 98.5 222 LYS B C 1
ATOM 3972 O O . LYS B 1 222 ? -16.297 -5.055 0.008 1 98.5 222 LYS B O 1
ATOM 3977 N N . ALA B 1 223 ? -17.094 -3.512 -1.404 1 98.88 223 ALA B N 1
ATOM 3978 C CA . ALA B 1 223 ? -16.203 -2.439 -0.976 1 98.88 223 ALA B CA 1
ATOM 3979 C C . ALA B 1 223 ? -16.906 -1.495 -0.003 1 98.88 223 ALA B C 1
ATOM 3981 O O . ALA B 1 223 ? -18.016 -1.055 -0.257 1 98.88 223 ALA B O 1
ATOM 3982 N N . CYS B 1 224 ? -16.219 -1.176 1.088 1 98.88 224 CYS B N 1
ATOM 3983 C CA . CYS B 1 224 ? -16.828 -0.317 2.102 1 98.88 224 CYS B CA 1
ATOM 3984 C C . CYS B 1 224 ? -15.922 0.867 2.42 1 98.88 224 CYS B C 1
ATOM 3986 O O . CYS B 1 224 ? -14.766 0.684 2.801 1 98.88 224 CYS B O 1
ATOM 3988 N N . MET B 1 225 ? -16.484 2.037 2.225 1 98.88 225 MET B N 1
ATOM 3989 C CA . MET B 1 225 ? -15.805 3.258 2.654 1 98.88 225 MET B CA 1
ATOM 3990 C C . MET B 1 225 ? -16.156 3.598 4.098 1 98.88 225 MET B C 1
ATOM 3992 O O . MET B 1 225 ? -17.344 3.729 4.438 1 98.88 225 MET B O 1
ATOM 3996 N N . VAL B 1 226 ? -15.172 3.699 4.941 1 98.81 226 VAL B N 1
ATOM 3997 C CA . VAL B 1 226 ? -15.336 4.098 6.336 1 98.81 226 VAL B CA 1
ATOM 3998 C C . VAL B 1 226 ? -14.766 5.5 6.543 1 98.81 226 VAL B C 1
ATOM 4000 O O . VAL B 1 226 ? -13.578 5.734 6.324 1 98.81 226 VAL B O 1
ATOM 4003 N N . ALA B 1 227 ? -15.57 6.422 6.969 1 98.38 227 ALA B N 1
ATOM 4004 C CA . ALA B 1 227 ? -15.117 7.805 7.086 1 98.38 227 ALA B CA 1
ATOM 4005 C C . ALA B 1 227 ? -15.93 8.555 8.133 1 98.38 227 ALA B C 1
ATOM 4007 O O . ALA B 1 227 ? -17.047 8.164 8.469 1 98.38 227 ALA B O 1
ATOM 4008 N N . ALA B 1 228 ? -15.359 9.594 8.609 1 97.25 228 ALA B N 1
ATOM 4009 C CA . ALA B 1 228 ? -16.062 10.516 9.5 1 97.25 228 ALA B CA 1
ATOM 4010 C C . ALA B 1 228 ? -16.562 11.734 8.727 1 97.25 228 ALA B C 1
ATOM 4012 O O . ALA B 1 228 ? -17.125 12.664 9.328 1 97.25 228 ALA B O 1
ATOM 4013 N N . HIS B 1 229 ? -16.359 11.75 7.473 1 95.62 229 HIS B N 1
ATOM 4014 C CA . HIS B 1 229 ? -16.766 12.859 6.617 1 95.62 229 HIS B CA 1
ATOM 4015 C C . HIS B 1 229 ? -17.859 12.438 5.637 1 95.62 229 HIS B C 1
ATOM 4017 O O . HIS B 1 229 ? -17.641 11.539 4.82 1 95.62 229 HIS B O 1
ATOM 4023 N N . LEU B 1 230 ? -18.922 13.188 5.613 1 95.44 230 LEU B N 1
ATOM 4024 C CA . LEU B 1 230 ? -20.109 12.789 4.859 1 95.44 230 LEU B CA 1
ATOM 4025 C C . LEU B 1 230 ? -19.875 12.93 3.359 1 95.44 230 LEU B C 1
ATOM 4027 O O . LEU B 1 230 ? -20.359 12.125 2.568 1 95.44 230 LEU B O 1
ATOM 4031 N N . TYR B 1 231 ? -19.141 13.922 2.936 1 93.62 231 TYR B N 1
ATOM 4032 C CA . TYR B 1 231 ? -18.891 14.102 1.511 1 93.62 231 TYR B CA 1
ATOM 4033 C C . TYR B 1 231 ? -18.188 12.883 0.926 1 93.62 231 TYR B C 1
ATOM 4035 O O . TYR B 1 231 ? -18.391 12.539 -0.24 1 93.62 231 TYR B O 1
ATOM 4043 N N . ASP B 1 232 ? -17.312 12.297 1.706 1 96.81 232 ASP B N 1
ATOM 4044 C CA . ASP B 1 232 ? -16.562 11.109 1.3 1 96.81 232 ASP B CA 1
ATOM 4045 C C . ASP B 1 232 ? -17.5 9.914 1.095 1 96.81 232 ASP B C 1
ATOM 4047 O O . ASP B 1 232 ? -17.406 9.219 0.083 1 96.81 232 ASP B O 1
ATOM 4051 N N . LEU B 1 233 ? -18.406 9.766 1.966 1 98.06 233 LEU B N 1
ATOM 4052 C CA . LEU B 1 233 ? -19.359 8.664 1.918 1 98.06 233 LEU B CA 1
ATOM 4053 C C . LEU B 1 233 ? -20.359 8.859 0.785 1 98.06 233 LEU B C 1
ATOM 4055 O O . LEU B 1 233 ? -20.766 7.891 0.133 1 98.06 233 LEU B O 1
ATOM 4059 N N . GLU B 1 234 ? -20.734 10.117 0.574 1 97.81 234 GLU B N 1
ATOM 4060 C CA . GLU B 1 234 ? -21.641 10.414 -0.537 1 97.81 234 GLU B CA 1
ATOM 4061 C C . GLU B 1 234 ? -21.016 10.008 -1.871 1 97.81 234 GLU B C 1
ATOM 4063 O O . GLU B 1 234 ? -21.656 9.344 -2.688 1 97.81 234 GLU B O 1
ATOM 4068 N N . ALA B 1 235 ? -19.797 10.375 -2.084 1 98.12 235 ALA B N 1
ATOM 4069 C CA . ALA B 1 235 ? -19.094 10.047 -3.318 1 98.12 235 ALA B CA 1
ATOM 4070 C C . ALA B 1 235 ? -18.891 8.539 -3.457 1 98.12 235 ALA B C 1
ATOM 4072 O O . ALA B 1 235 ? -19.062 7.984 -4.543 1 98.12 235 ALA B O 1
ATOM 4073 N N . ALA B 1 236 ? -18.547 7.867 -2.373 1 98.75 236 ALA B N 1
ATOM 4074 C CA . ALA B 1 236 ? -18.359 6.418 -2.381 1 98.75 236 ALA B CA 1
ATOM 4075 C C . ALA B 1 236 ? -19.656 5.695 -2.73 1 98.75 236 ALA B C 1
ATOM 4077 O O . ALA B 1 236 ? -19.656 4.77 -3.543 1 98.75 236 ALA B O 1
ATOM 4078 N N . LYS B 1 237 ? -20.719 6.172 -2.158 1 98.62 237 LYS B N 1
ATOM 4079 C CA . LYS B 1 237 ? -22.016 5.578 -2.424 1 98.62 237 LYS B CA 1
ATOM 4080 C C . LYS B 1 237 ? -22.406 5.738 -3.891 1 98.62 237 LYS B C 1
ATOM 4082 O O . LYS B 1 237 ? -22.984 4.828 -4.488 1 98.62 237 LYS B O 1
ATOM 4087 N N . ALA B 1 238 ? -22.109 6.848 -4.383 1 98.5 238 ALA B N 1
ATOM 4088 C CA . ALA B 1 238 ? -22.422 7.113 -5.785 1 98.5 238 ALA B CA 1
ATOM 4089 C C . ALA B 1 238 ? -21.703 6.129 -6.699 1 98.5 238 ALA B C 1
ATOM 4091 O O . ALA B 1 238 ? -22.125 5.898 -7.836 1 98.5 238 ALA B O 1
ATOM 4092 N N . CYS B 1 239 ? -20.609 5.543 -6.203 1 98.5 239 CYS B N 1
ATOM 4093 C CA . CYS B 1 239 ? -19.875 4.543 -6.961 1 98.5 239 CYS B CA 1
ATOM 4094 C C . CYS B 1 239 ? -20.312 3.135 -6.59 1 98.5 239 CYS B C 1
ATOM 4096 O O . CYS B 1 239 ? -19.719 2.15 -7.031 1 98.5 239 CYS B O 1
ATOM 4098 N N . GLY B 1 240 ? -21.281 3.062 -5.68 1 98.44 240 GLY B N 1
ATOM 4099 C CA . GLY B 1 240 ? -21.891 1.778 -5.367 1 98.44 240 GLY B CA 1
ATOM 4100 C C . GLY B 1 240 ? -21.312 1.142 -4.113 1 98.44 240 GLY B C 1
ATOM 4101 O O .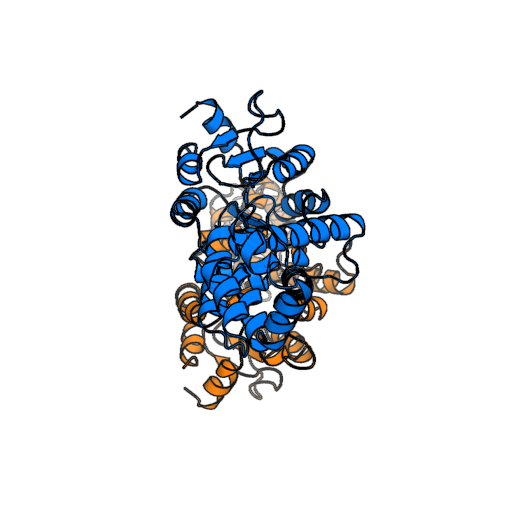 GLY B 1 240 ? -21.75 0.056 -3.715 1 98.44 240 GLY B O 1
ATOM 4102 N N . MET B 1 241 ? -20.406 1.777 -3.428 1 98.81 241 MET B N 1
ATOM 4103 C CA . MET B 1 241 ? -19.766 1.203 -2.248 1 98.81 241 MET B CA 1
ATOM 4104 C C . MET B 1 241 ? -20.734 1.161 -1.07 1 98.81 241 MET B C 1
ATOM 4106 O O . MET B 1 241 ? -21.672 1.957 -1.003 1 98.81 241 MET B O 1
ATOM 4110 N N . THR B 1 242 ? -20.531 0.214 -0.183 1 98.56 242 THR B N 1
ATOM 4111 C CA . THR B 1 242 ? -21.078 0.319 1.166 1 98.56 242 THR B CA 1
ATOM 4112 C C . THR B 1 242 ? -20.422 1.457 1.934 1 98.56 242 THR B C 1
ATOM 4114 O O . THR B 1 242 ? -19.234 1.733 1.737 1 98.56 242 THR B O 1
ATOM 4117 N N . THR B 1 243 ? -21.172 2.137 2.785 1 98.5 243 THR B N 1
ATOM 4118 C CA . THR B 1 243 ? -20.609 3.295 3.479 1 98.5 243 THR B CA 1
ATOM 4119 C C . THR B 1 243 ? -20.875 3.203 4.98 1 98.5 243 THR B C 1
ATOM 4121 O O . THR B 1 243 ? -21.984 2.867 5.398 1 98.5 243 THR B O 1
ATOM 4124 N N . VAL B 1 244 ? -19.875 3.473 5.766 1 98.12 244 VAL B N 1
ATOM 4125 C CA . VAL B 1 244 ? -19.953 3.498 7.223 1 98.12 244 VAL B CA 1
ATOM 4126 C C . VAL B 1 244 ? -19.484 4.855 7.746 1 98.12 244 VAL B C 1
ATOM 4128 O O . VAL B 1 244 ? -18.375 5.293 7.445 1 98.12 244 VAL B O 1
ATOM 4131 N N . PHE B 1 245 ? -20.359 5.473 8.531 1 97.38 245 PHE B N 1
ATOM 4132 C CA . PHE B 1 245 ? -20.047 6.766 9.133 1 97.38 245 PHE B CA 1
ATOM 4133 C C . PHE B 1 245 ? -19.594 6.594 10.578 1 97.38 245 PHE B C 1
ATOM 4135 O O . PHE B 1 245 ? -20.297 5.949 11.375 1 97.38 245 PHE B O 1
ATOM 4142 N N . ILE B 1 246 ? -18.422 7.098 10.891 1 97.31 246 ILE B N 1
ATOM 4143 C CA . ILE B 1 246 ? -17.984 7.156 12.281 1 97.31 246 ILE B CA 1
ATOM 4144 C C . ILE B 1 246 ? -18.484 8.438 12.938 1 97.31 246 ILE B C 1
ATOM 4146 O O . ILE B 1 246 ? -18.031 9.531 12.617 1 97.31 246 ILE B O 1
ATOM 4150 N N . SER B 1 247 ? -19.25 8.352 13.938 1 94.44 247 SER B N 1
ATOM 4151 C CA . SER B 1 247 ? -20.047 9.492 14.398 1 94.44 247 SER B CA 1
ATOM 4152 C C . SER B 1 247 ? -19.359 10.195 15.57 1 94.44 247 SER B C 1
ATOM 4154 O O . SER B 1 247 ? -19.688 11.336 15.898 1 94.44 247 SER B O 1
ATOM 4156 N N . SER B 1 248 ? -18.406 9.578 16.203 1 93.31 248 SER B N 1
ATOM 4157 C CA . SER B 1 248 ? -17.875 10.133 17.438 1 93.31 248 SER B CA 1
ATOM 4158 C C . SER B 1 248 ? -16.75 11.133 17.156 1 93.31 248 SER B C 1
ATOM 4160 O O . SER B 1 248 ? -16.297 11.828 18.062 1 93.31 248 SER B O 1
ATOM 4162 N N . ARG B 1 249 ? -16.297 11.18 15.859 1 94.81 249 ARG B N 1
ATOM 4163 C CA . ARG B 1 249 ? -15.164 12.047 15.555 1 94.81 249 ARG B CA 1
ATOM 4164 C C . ARG B 1 249 ? -15.586 13.508 15.523 1 94.81 249 ARG B C 1
ATOM 4166 O O . ARG B 1 249 ? -16.625 13.852 14.953 1 94.81 249 ARG B O 1
ATOM 4173 N N . PRO B 1 250 ? -14.828 14.328 16.203 1 88.75 250 PRO B N 1
ATOM 4174 C CA . PRO B 1 250 ? -15.141 15.758 16.219 1 88.75 250 PRO B CA 1
ATOM 4175 C C . PRO B 1 250 ? -14.781 16.453 14.906 1 88.75 250 PRO B C 1
ATOM 4177 O O . PRO B 1 250 ? -13.93 17.344 14.891 1 88.75 250 PRO B O 1
ATOM 4180 N N . THR B 1 251 ? -15.414 16.078 13.859 1 81 251 THR B N 1
ATOM 4181 C CA . THR B 1 251 ? -15.18 16.688 12.555 1 81 251 THR B CA 1
ATOM 4182 C C . THR B 1 251 ? -16.234 17.75 12.266 1 81 251 THR B C 1
ATOM 4184 O O . THR B 1 251 ? -17.062 18.078 13.125 1 81 251 THR B O 1
ATOM 4187 N N . GLU B 1 252 ? -16 18.312 11.086 1 72.31 252 GLU B N 1
ATOM 4188 C CA . GLU B 1 252 ? -16.953 19.344 10.68 1 72.31 252 GLU B CA 1
ATOM 4189 C C . GLU B 1 252 ? -18.281 18.734 10.266 1 72.31 252 GLU B C 1
ATOM 4191 O O . GLU B 1 252 ? -19.281 19.438 10.117 1 72.31 252 GLU B O 1
ATOM 4196 N N . ASP B 1 253 ? -18.203 17.422 10.156 1 73.75 253 ASP B N 1
ATOM 4197 C CA . ASP B 1 253 ? -19.406 16.781 9.664 1 73.75 253 ASP B CA 1
ATOM 4198 C C . ASP B 1 253 ? -20.219 16.172 10.805 1 73.75 253 ASP B C 1
ATOM 4200 O O . ASP B 1 253 ? -19.641 15.531 11.695 1 73.75 253 ASP B O 1
ATOM 4204 N N . GLN B 1 254 ? -21.438 16.578 10.867 1 75.56 254 GLN B N 1
ATOM 4205 C CA . GLN B 1 254 ? -22.438 15.977 11.758 1 75.56 254 GLN B CA 1
ATOM 4206 C C . GLN B 1 254 ? -23.609 15.406 10.961 1 75.56 254 GLN B C 1
ATOM 4208 O O . GLN B 1 254 ? -23.891 15.859 9.852 1 75.56 254 GLN B O 1
ATOM 4213 N N . LEU B 1 255 ? -24.078 14.336 11.578 1 83.38 255 LEU B N 1
ATOM 4214 C CA . LEU B 1 255 ? -25.281 13.82 10.945 1 83.38 255 LEU B CA 1
ATOM 4215 C C . LEU B 1 255 ? -26.375 14.891 10.914 1 83.38 255 LEU B C 1
ATOM 4217 O O . LEU B 1 255 ? -26.516 15.656 11.867 1 83.38 255 LEU B O 1
ATOM 4221 N N . PRO B 1 256 ? -27.031 14.875 9.805 1 80.81 256 PRO B N 1
ATOM 4222 C CA . PRO B 1 256 ? -28.156 15.797 9.75 1 80.81 256 PRO B CA 1
ATOM 4223 C C . PRO B 1 256 ? -29.188 15.523 10.836 1 80.81 256 PRO B C 1
ATOM 4225 O O . PRO B 1 256 ? -29.25 14.414 11.367 1 80.81 256 PRO B O 1
ATOM 4228 N N . ALA B 1 257 ? -29.844 16.578 11.156 1 78.69 257 ALA B N 1
ATOM 4229 C CA . ALA B 1 257 ? -30.891 16.484 12.172 1 78.69 257 ALA B CA 1
ATOM 4230 C C . ALA B 1 257 ? -31.922 15.422 11.805 1 78.69 257 ALA B C 1
ATOM 4232 O O . ALA B 1 257 ? -32.469 14.766 12.68 1 78.69 257 ALA B O 1
ATOM 4233 N N . GLU B 1 258 ? -32.062 15.258 10.5 1 83.62 258 GLU B N 1
ATOM 4234 C CA . GLU B 1 258 ? -33.062 14.344 9.992 1 83.62 258 GLU B CA 1
ATOM 4235 C C . GLU B 1 258 ? -32.625 12.891 10.125 1 83.62 258 GLU B C 1
ATOM 4237 O O . GLU B 1 258 ? -33.406 11.969 9.891 1 83.62 258 GLU B O 1
ATOM 4242 N N . GLY B 1 259 ? -31.406 12.805 10.516 1 85.25 259 GLY B N 1
ATOM 4243 C CA . GLY B 1 259 ? -30.906 11.445 10.695 1 85.25 259 GLY B CA 1
ATOM 4244 C C . GLY B 1 259 ? -29.875 11.047 9.648 1 85.25 259 GLY B C 1
ATOM 4245 O O . GLY B 1 259 ? -29.266 11.906 9.008 1 85.25 259 GLY B O 1
ATOM 4246 N N . LYS B 1 260 ? -29.703 9.773 9.57 1 88.94 260 LYS B N 1
ATOM 4247 C CA . LYS B 1 260 ? -28.703 9.203 8.672 1 88.94 260 LYS B CA 1
ATOM 4248 C C . LYS B 1 260 ? -29.109 9.383 7.211 1 88.94 260 LYS B C 1
ATOM 4250 O O . LYS B 1 260 ? -30.188 8.938 6.801 1 88.94 260 LYS B O 1
ATOM 4255 N N . PRO B 1 261 ? -28.328 10.086 6.426 1 94.06 261 PRO B N 1
ATOM 4256 C CA . PRO B 1 261 ? -28.672 10.203 5.008 1 94.06 261 PRO B CA 1
ATOM 4257 C C . PRO B 1 261 ? -28.703 8.859 4.293 1 94.06 261 PRO B C 1
ATOM 4259 O O . PRO B 1 261 ? -28.109 7.883 4.766 1 94.06 261 PRO B O 1
ATOM 4262 N N . GLY B 1 262 ? -29.344 8.797 3.141 1 95.25 262 GLY B N 1
ATOM 4263 C CA . GLY B 1 262 ? -29.516 7.578 2.369 1 95.25 262 GLY B CA 1
ATOM 4264 C C . GLY B 1 262 ? -28.219 6.977 1.89 1 95.25 262 GLY B C 1
ATOM 4265 O O . GLY B 1 262 ? -28.109 5.766 1.693 1 95.25 262 GLY B O 1
ATOM 4266 N N . TYR B 1 263 ? -27.234 7.859 1.735 1 97.06 263 TYR B N 1
ATOM 4267 C CA . TYR B 1 263 ? -25.969 7.383 1.2 1 97.06 263 TYR B CA 1
ATOM 4268 C C . TYR B 1 263 ? -25.094 6.809 2.307 1 97.06 263 TYR B C 1
ATOM 4270 O O . TYR B 1 263 ? -24 6.301 2.041 1 97.06 263 TYR B O 1
ATOM 4278 N N . VAL B 1 264 ? -25.516 6.852 3.529 1 97.38 264 VAL B N 1
ATOM 4279 C CA . VAL B 1 264 ? -24.844 6.215 4.652 1 97.38 264 VAL B CA 1
ATOM 4280 C C . VAL B 1 264 ? -25.547 4.902 5.004 1 97.38 264 VAL B C 1
ATOM 4282 O O . VAL B 1 264 ? -26.719 4.902 5.391 1 97.38 264 VAL B O 1
ATOM 4285 N N . ASP B 1 265 ? -24.859 3.83 4.938 1 97.25 265 ASP B N 1
ATOM 4286 C CA . ASP B 1 265 ? -25.469 2.529 5.18 1 97.25 265 ASP B CA 1
ATOM 4287 C C . ASP B 1 265 ? -25.469 2.193 6.672 1 97.25 265 ASP B C 1
ATOM 4289 O O . ASP B 1 265 ? -26.438 1.602 7.18 1 97.25 265 ASP B O 1
ATOM 4293 N N . LEU B 1 266 ? -24.438 2.543 7.379 1 96.75 266 LEU B N 1
ATOM 4294 C CA . LEU B 1 266 ? -24.281 2.203 8.789 1 96.75 266 LEU B CA 1
ATOM 4295 C C . LEU B 1 266 ? -23.625 3.342 9.555 1 96.75 266 LEU B C 1
ATOM 4297 O O . LEU B 1 266 ? -22.672 3.963 9.047 1 96.75 266 LEU B O 1
ATOM 4301 N N . VAL B 1 267 ? -24.094 3.654 10.703 1 96.25 267 VAL B N 1
ATOM 4302 C CA . VAL B 1 267 ? -23.484 4.621 11.617 1 96.25 267 VAL B CA 1
ATOM 4303 C C . VAL B 1 267 ? -22.938 3.896 12.852 1 96.25 267 VAL B C 1
ATOM 4305 O O . VAL B 1 267 ? -23.656 3.094 13.461 1 96.25 267 VAL B O 1
ATOM 4308 N N . VAL B 1 268 ? -21.734 4.121 13.117 1 96.31 268 VAL B N 1
ATOM 4309 C CA . VAL B 1 268 ? -21.125 3.588 14.328 1 96.31 268 VAL B CA 1
ATOM 4310 C C . VAL B 1 268 ? -20.406 4.707 15.086 1 96.31 268 VAL B C 1
ATOM 4312 O O . VAL B 1 268 ? -20.031 5.723 14.492 1 96.31 268 VAL B O 1
ATOM 4315 N N . ALA B 1 269 ? -20.219 4.52 16.391 1 95.75 269 ALA B N 1
ATOM 4316 C CA . ALA B 1 269 ? -19.516 5.523 17.172 1 95.75 269 ALA B CA 1
ATOM 4317 C C . ALA B 1 269 ? -18.016 5.523 16.859 1 95.75 269 ALA B C 1
ATOM 4319 O O . ALA B 1 269 ? -17.391 6.586 16.781 1 95.75 269 ALA B O 1
ATOM 4320 N N . ASP B 1 270 ? -17.438 4.316 16.781 1 97.12 270 ASP B N 1
ATOM 4321 C CA . ASP B 1 270 ? -16 4.184 16.562 1 97.12 270 ASP B CA 1
ATOM 4322 C C . ASP B 1 270 ? -15.664 2.826 15.961 1 97.12 270 ASP B C 1
ATOM 4324 O O . ASP B 1 270 ? -16.562 2.064 15.594 1 97.12 270 ASP B O 1
ATOM 4328 N N . LEU B 1 271 ? -14.359 2.541 15.766 1 98 271 LEU B N 1
ATOM 4329 C CA . LEU B 1 271 ? -13.93 1.353 15.031 1 98 271 LEU B CA 1
ATOM 4330 C C . LEU B 1 271 ? -14.156 0.093 15.859 1 98 271 LEU B C 1
ATOM 4332 O O . LEU B 1 271 ? -14.344 -0.995 15.305 1 98 271 LEU B O 1
ATOM 4336 N N . LEU B 1 272 ? -14.164 0.201 17.172 1 97.75 272 LEU B N 1
ATOM 4337 C CA . LEU B 1 272 ? -14.453 -0.949 18.031 1 97.75 272 LEU B CA 1
ATOM 4338 C C . LEU B 1 272 ? -15.914 -1.373 17.891 1 97.75 272 LEU B C 1
ATOM 4340 O O . LEU B 1 272 ? -16.219 -2.568 17.859 1 97.75 272 LEU B O 1
ATOM 4344 N N . GLU B 1 273 ? -16.75 -0.326 17.797 1 97.44 273 GLU B N 1
ATOM 4345 C CA . GLU B 1 273 ? -18.156 -0.667 17.562 1 97.44 273 GLU B CA 1
ATOM 4346 C C . GLU B 1 273 ? -18.328 -1.301 16.188 1 97.44 273 GLU B C 1
ATOM 4348 O O . GLU B 1 273 ? -19.109 -2.248 16.031 1 97.44 273 GLU B O 1
ATOM 4353 N N . LEU B 1 274 ? -17.672 -0.775 15.172 1 97.5 274 LEU B N 1
ATOM 4354 C CA . LEU B 1 274 ? -17.75 -1.375 13.844 1 97.5 274 LEU B CA 1
ATOM 4355 C C . LEU B 1 274 ? -17.375 -2.852 13.891 1 97.5 274 LEU B C 1
ATOM 4357 O O . LEU B 1 274 ? -18.031 -3.688 13.266 1 97.5 274 LEU B O 1
ATOM 4361 N N . ALA B 1 275 ? -16.344 -3.207 14.656 1 96.25 275 ALA B N 1
ATOM 4362 C CA . ALA B 1 275 ? -15.836 -4.57 14.758 1 96.25 275 ALA B CA 1
ATOM 4363 C C . ALA B 1 275 ? -16.859 -5.492 15.406 1 96.25 275 ALA B C 1
ATOM 4365 O O . ALA B 1 275 ? -16.797 -6.715 15.25 1 96.25 275 ALA B O 1
ATOM 4366 N N . GLN B 1 276 ? -17.781 -4.926 16.109 1 94.25 276 GLN B N 1
ATOM 4367 C CA . GLN B 1 276 ? -18.781 -5.727 16.781 1 94.25 276 GLN B CA 1
ATOM 4368 C C . GLN B 1 276 ? -19.859 -6.215 15.812 1 94.25 276 GLN B C 1
ATOM 4370 O O . GLN B 1 276 ? -20.609 -7.137 16.125 1 94.25 276 GLN B O 1
ATOM 4375 N N . PHE B 1 277 ? -19.938 -5.539 14.695 1 91.44 277 PHE B N 1
ATOM 4376 C CA . PHE B 1 277 ? -20.938 -5.93 13.711 1 91.44 277 PHE B CA 1
ATOM 4377 C C . PHE B 1 277 ? -20.469 -7.133 12.898 1 91.44 277 PHE B C 1
ATOM 4379 O O . PHE B 1 277 ? -21.203 -7.645 12.055 1 91.44 277 PHE B O 1
ATOM 4386 N N . ILE B 1 278 ? -19.281 -7.574 13.133 1 84.62 278 ILE B N 1
ATOM 4387 C CA . ILE B 1 278 ? -18.703 -8.664 12.359 1 84.62 278 ILE B CA 1
ATOM 4388 C C . ILE B 1 278 ? -19 -10 13.039 1 84.62 278 ILE B C 1
ATOM 4390 O O . ILE B 1 278 ? -18.812 -10.133 14.258 1 84.62 278 ILE B O 1
ATOM 4394 N N . ARG B 1 279 ? -19.75 -10.953 12.5 1 66.5 279 ARG B N 1
ATOM 4395 C CA . ARG B 1 279 ? -20.094 -12.289 13 1 66.5 279 ARG B CA 1
ATOM 4396 C C . ARG B 1 279 ? -19.062 -13.312 12.555 1 66.5 279 ARG B C 1
ATOM 4398 O O . ARG B 1 279 ? -18.422 -13.148 11.516 1 66.5 279 ARG B O 1
#

Sequence (558 aa):
MSSEGSSIMDRVEVLYFDVFGTVVDYVDTVTKALRWEIANTAIADASVLQALQQDYDWRYFTLMWRQQYKLETKRLADIGNPDKVTVDQMHMNALNRLIADLPLAPGKESSRAVAHHATKAVSKALDQAWTQDVRERLNFTWHLLEPWADSVAGLQALKAHFKLGTLTNGNLNLMVDMAKHANLAWDFVLTADMMGSFKPDPLMYRKAMQLFDIQLEADAHKACMVAAHLYDLEAAKACGMTTVFISSRPTEDQLPAEGKPGYVDLVVADLLELAQFIRMSSEGSSIMDRVEVLYFDVFGTVVDYVDTVTKALRWEIANTAIADASVLQALQQDYDWRYFTLMWRQQYKLETKRLADIGNPDKVTVDQMHMNALNRLIADLPLAPGKESSRAVAHHATKAVSKALDQAWTQDVRERLNFTWHLLEPWADSVAGLQALKAHFKLGTLTNGNLNLMVDMAKHANLAWDFVLTADMMGSFKPDPLMYRKAMQLFDIQLEADAHKACMVAAHLYDLEAAKACGMTTVFISSRPTEDQLPAEGKPGYVDLVVADLLELAQFIR

pLDDT: mean 94.07, std 8.08, range [57.38, 98.94]